Protein 7NCR (pdb70)

Foldseek 3Di:
DVVLVVVCVVVVFWDFADPADQAAEDEFEWPLQLLLVLQLVLQLVVCVVVVVLVVVVCPVDDDDDPDDSSSLLSLQQSLLLVVVLLVLQLLLCCVPVVVCNVVQVVDDDDRLDQKDFPLSLLVSQAQHQAFAPPDLHRHTYRYHHAPFFPADDPQQPHDRHDHDSRGHDNSSNVVVVVSLVPDPVTDMDGRDNDNHHACLQPWEDDDPNPTHDQGDCPPGHDCVSVVSNVSSVDHTGHGDHDDFDADDDDDDAPPDDDDDPVQDDTDDDDDDDDPDDDDDDDDDHDDDDPVVVVVVVVVVLDDDDDDDDDGGNGGTTDHDDVVSVVVSVVVPPD/DVVLVVVCVVPVFWDWFDPADQAREDEFEWPLALLLVLQLVLQLVVCVVVVVLCVVVCPVDDDPPPDDPSSVLSLQQSLLLVVVLLQLQLLLCVVPPCVCNVPANVDDDHHLDQKDFPLSLQVSQAQYQAWAPDDLGGHRYRYHHADFQCADDPQQPGDRHDHDSHGHDSSSNVVVVVSLVVDPVHDMDGHDNDNHHACLQPWEADDDRDTHDQGDCPPGHDCVSVVSVVSSSDHTGHHDHDDFAADDDDDDDPPDDPCDPVHDDGDDDTDDDDPDDDDDDDDDHPDDDPVVVVVVVVVVCDDDDDDDDDGGNGGTGDDDDPVSVVVSVVVVPD

Secondary structure (DSSP, 8-state):
-HHHHHHHHHTTSEEEE-SS-SSEEEEEE---SHHHHHHHHHHHHHHHTTGGGTTTTTTSS--SSS--HHHHHHHHHHHHHHHHHHHHHHHHHHHSSHHHHHHHS-S----S-SEE-HHHHHHHHHSS-EEE-SSSS-EEEEEES-S-----S-GGG---SS-TT----HHHHHHHHHHHHH-TTS--EEPP--SS--GGG--EE-SSS-EEESS-STTT--SHHHHHHHHS-S-SS---S-EEE---EEESSS-PPPP-TTTPPPSS------SEEEEEEEEES-----HHHHHHHHHT--EEEEEEEEEESEEEE----HHHHHHHHHHHH-/-HHHHHHHHHSTTEEEE-SS-SSEEEEEE---SHHHHHHHHHHHHHHHHTGGGTTTGGGG---SSS--HHHHHHHHHHHHHHHHHHHHHHHHHHHS-HHHHHHT--S----S-SEE-TTHHHHHHHSSSEEE-SSSS-EEEEEES-SS----SSTTS---S--SS----HHHHHHHHHHHHH-SS---EEPP--S---GGG-PEE-SSS-EEESS-STTT--SSHHHHHHHS-S-SS---S-EEE-PPEEESSS-PPP--TTT---SSPP----SEEEEEEEEETTPPP-SSHHHHHHTT--EEEEEEEEEESEEEE----HHHHHHHHHHHH-

Radius of gyration: 31.6 Å; Cα contacts (8 Å, |Δi|>4): 1231; chains: 2; bounding box: 103×67×73 Å

Nearest PDB structures (foldseek):
  7ncr-assembly1_A  TM=1.003E+00  e=1.558E-67  Pepper cryptic virus 1
  7ncr-assembly1_A  TM=9.931E-01  e=9.101E-63  Pepper cryptic virus 1

B-factor: mean 18.72, std 17.07, range [6.1, 86.33]

Sequence (668 aa):
LTRSADYLLDNVRIGNHRQRYDKYRRYVLLRSSEIFTSLVAIYAHIFSSYWQHFRRFTDQFQAPTGVQLPTFVARVYISTWLHDLYCSIREATRSISPLAFNERYSYELLPYSTEYDPFLAFLSMSIKPTHIQHTPENTLWIPILCENYDWDRNEANHNPFGITNFTLNSNLFYGLLAILKERKEFKLSTLTTNTIGRPCWLFDWHDNVQVCAWFPREANFNSQDVTAAYIIGVACTPKLGPSDDDAWKYYASLNSVPTFTPTEPRLTNRRSYGAYEVRTRETENNYFLPDSLLNIIEDFTVIRTKIRDWYYHSRVILELEDNSRTAALRMFIILTRSADYLLDNVRIGNHRQRYDKYRRYVLLRSSEIFTSLVAIYAHIFSSYWQHFRRFTDQFQAPTGVQLPTFVARVYISTWLHDLYCSIREATRSISPLAFNERYSYELLPYSTEYDPFLAFLSMSIKPTHIQHTPENTLWIPILCENYDWDRNEANHNPFGITNFTLNSNLFYGLLAILKERKEFKLSTLTTNTIGRPCWLFDWHDNVQVCAWFPREANFNSQDVTAAYIIGVACTPKLGPSDDDAWKYYASLNSVPTFTPTEPRLTNRRSYGAYEVRTRETENNYFLPDSLLNIIEDFTVIRTKIRDWYYHSRVILELEDNSRTAALRMFII

Organism: NCBI:txid369643

Structure (mmCIF, N/CA/C/O backbone):
data_7NCR
#
_entry.id   7NCR
#
_cell.length_a   1.00
_cell.length_b   1.00
_cell.length_c   1.00
_cell.angle_alpha   90.00
_cell.angle_beta   90.00
_cell.angle_gamma   90.00
#
_symmetry.space_group_name_H-M   'P 1'
#
loop_
_atom_site.group_PDB
_atom_site.id
_atom_site.type_symbol
_atom_site.label_atom_id
_atom_site.label_alt_id
_atom_site.label_comp_id
_atom_site.label_asym_id
_atom_site.label_entity_id
_atom_site.label_seq_id
_atom_site.pdbx_PDB_ins_code
_atom_site.Cartn_x
_atom_site.Cartn_y
_atom_site.Cartn_z
_atom_site.occupancy
_atom_site.B_iso_or_equiv
_atom_site.auth_seq_id
_atom_site.auth_comp_id
_atom_site.auth_asym_id
_atom_site.auth_atom_id
_atom_site.pdbx_PDB_model_num
ATOM 1 N N . LEU A 1 29 ? 264.551 255.842 397.516 1.00 9.06 29 LEU A N 1
ATOM 2 C CA . LEU A 1 29 ? 264.592 256.417 398.854 1.00 9.06 29 LEU A CA 1
ATOM 3 C C . LEU A 1 29 ? 265.154 257.841 398.811 1.00 9.06 29 LEU A C 1
ATOM 4 O O . LEU A 1 29 ? 265.250 258.519 399.826 1.00 9.06 29 LEU A O 1
ATOM 9 N N . THR A 1 30 ? 265.507 258.296 397.610 1.00 10.21 30 THR A N 1
ATOM 10 C CA . THR A 1 30 ? 266.060 259.636 397.469 1.00 10.21 30 THR A CA 1
ATOM 11 C C . THR A 1 30 ? 265.004 260.712 397.687 1.00 10.21 30 THR A C 1
ATOM 12 O O . THR A 1 30 ? 265.332 261.810 398.144 1.00 10.21 30 THR A O 1
ATOM 16 N N . ARG A 1 31 ? 263.738 260.421 397.384 1.00 10.66 31 ARG A N 1
ATOM 17 C CA . ARG A 1 31 ? 262.667 261.367 397.681 1.00 10.66 31 ARG A CA 1
ATOM 18 C C . ARG A 1 31 ? 262.541 261.601 399.180 1.00 10.66 31 ARG A C 1
ATOM 19 O O . ARG A 1 31 ? 262.362 262.740 399.627 1.00 10.66 31 ARG A O 1
ATOM 27 N N . SER A 1 32 ? 262.631 260.535 399.972 1.00 9.45 32 SER A N 1
ATOM 28 C CA . SER A 1 32 ? 262.560 260.679 401.419 1.00 9.45 32 SER A CA 1
ATOM 29 C C . SER A 1 32 ? 263.761 261.443 401.954 1.00 9.45 32 SER A C 1
ATOM 30 O O . SER A 1 32 ? 263.639 262.217 402.908 1.00 9.45 32 SER A O 1
ATOM 33 N N . ALA A 1 33 ? 264.929 261.249 401.343 1.00 8.60 33 ALA A N 1
ATOM 34 C CA . ALA A 1 33 ? 266.115 261.979 401.768 1.00 8.60 33 ALA A CA 1
ATOM 35 C C . ALA A 1 33 ? 265.998 263.458 401.435 1.00 8.60 33 ALA A C 1
ATOM 36 O O . ALA A 1 33 ? 266.403 264.311 402.228 1.00 8.60 33 ALA A O 1
ATOM 38 N N . ASP A 1 34 ? 265.440 263.785 400.271 1.00 9.48 34 ASP A N 1
ATOM 39 C CA . ASP A 1 34 ? 265.215 265.185 399.942 1.00 9.48 34 ASP A CA 1
ATOM 40 C C . ASP A 1 34 ? 264.177 265.805 400.862 1.00 9.48 34 ASP A C 1
ATOM 41 O O . ASP A 1 34 ? 264.302 266.972 401.243 1.00 9.48 34 ASP A O 1
ATOM 46 N N . TYR A 1 35 ? 263.148 265.046 401.235 1.00 8.85 35 TYR A N 1
ATOM 47 C CA . TYR A 1 35 ? 262.201 265.547 402.223 1.00 8.85 35 TYR A CA 1
ATOM 48 C C . TYR A 1 35 ? 262.889 265.830 403.553 1.00 8.85 35 TYR A C 1
ATOM 49 O O . TYR A 1 35 ? 262.650 266.869 404.173 1.00 8.85 35 TYR A O 1
ATOM 58 N N . LEU A 1 36 ? 263.746 264.918 404.009 1.00 8.04 36 LEU A N 1
ATOM 59 C CA . LEU A 1 36 ? 264.471 265.114 405.258 1.00 8.04 36 LEU A CA 1
ATOM 60 C C . LEU A 1 36 ? 265.581 266.147 405.156 1.00 8.04 36 LEU A C 1
ATOM 61 O O . LEU A 1 36 ? 266.164 266.499 406.183 1.00 8.04 36 LEU A O 1
ATOM 66 N N . LEU A 1 37 ? 265.935 266.588 403.954 1.00 8.62 37 LEU A N 1
ATOM 67 C CA . LEU A 1 37 ? 266.919 267.649 403.788 1.00 8.62 37 LEU A CA 1
ATOM 68 C C . LEU A 1 37 ? 266.298 269.026 403.587 1.00 8.62 37 LEU A C 1
ATOM 69 O O . LEU A 1 37 ? 266.922 270.025 403.951 1.00 8.62 37 LEU A O 1
ATOM 74 N N . ASP A 1 38 ? 265.092 269.111 403.021 1.00 9.29 38 ASP A N 1
ATOM 75 C CA . ASP A 1 38 ? 264.414 270.402 402.927 1.00 9.29 38 ASP A CA 1
ATOM 76 C C . ASP A 1 38 ? 263.949 270.864 404.300 1.00 9.29 38 ASP A C 1
ATOM 77 O O . ASP A 1 38 ? 264.286 271.964 404.748 1.00 9.29 38 ASP A O 1
ATOM 82 N N . ASN A 1 39 ? 263.151 270.046 404.973 1.00 8.81 39 ASN A N 1
ATOM 83 C CA . ASN A 1 39 ? 263.007 270.170 406.413 1.00 8.81 39 ASN A CA 1
ATOM 84 C C . ASN A 1 39 ? 264.313 269.707 407.026 1.00 8.81 39 ASN A C 1
ATOM 85 O O . ASN A 1 39 ? 264.707 268.556 406.836 1.00 8.81 39 ASN A O 1
ATOM 90 N N . VAL A 1 40 ? 264.999 270.574 407.754 1.00 8.17 40 VAL A N 1
ATOM 91 C CA . VAL A 1 40 ? 266.392 270.274 408.048 1.00 8.17 40 VAL A CA 1
ATOM 92 C C . VAL A 1 40 ? 266.459 269.295 409.213 1.00 8.17 40 VAL A C 1
ATOM 93 O O . VAL A 1 40 ? 266.670 269.680 410.365 1.00 8.17 40 VAL A O 1
ATOM 97 N N . ARG A 1 41 ? 266.311 268.009 408.898 1.00 7.57 41 ARG A N 1
ATOM 98 C CA . ARG A 1 41 ? 266.324 266.916 409.861 1.00 7.57 41 ARG A CA 1
ATOM 99 C C . ARG A 1 41 ? 267.652 266.179 409.860 1.00 7.57 41 ARG A C 1
ATOM 100 O O . ARG A 1 41 ? 268.240 265.938 410.915 1.00 7.57 41 ARG A O 1
ATOM 108 N N . ILE A 1 42 ? 268.112 265.797 408.680 1.00 7.41 42 ILE A N 1
ATOM 109 C CA . ILE A 1 42 ? 269.402 265.169 408.482 1.00 7.41 42 ILE A CA 1
ATOM 110 C C . ILE A 1 42 ? 270.310 266.189 407.821 1.00 7.41 42 ILE A C 1
ATOM 111 O O . ILE A 1 42 ? 269.845 267.115 407.149 1.00 7.41 42 ILE A O 1
ATOM 116 N N . GLY A 1 43 ? 271.613 266.031 408.023 1.00 8.14 43 GLY A N 1
ATOM 117 C CA . GLY A 1 43 ? 272.555 266.971 407.453 1.00 8.14 43 GLY A CA 1
ATOM 118 C C . GLY A 1 43 ? 273.986 266.491 407.464 1.00 8.14 43 GLY A C 1
ATOM 119 O O . GLY A 1 43 ? 274.247 265.287 407.422 1.00 8.14 43 GLY A O 1
ATOM 120 N N . ASN A 1 44 ? 274.924 267.432 407.474 1.00 8.45 44 ASN A N 1
ATOM 121 C CA . ASN A 1 44 ? 276.351 267.141 407.537 1.00 8.45 44 ASN A CA 1
ATOM 122 C C . ASN A 1 44 ? 277.045 268.132 408.467 1.00 8.45 44 ASN A C 1
ATOM 123 O O . ASN A 1 44 ? 278.059 268.735 408.121 1.00 8.45 44 ASN A O 1
ATOM 128 N N . HIS A 1 45 ? 276.485 268.346 409.653 1.00 7.80 45 HIS A N 1
ATOM 129 C CA . HIS A 1 45 ? 277.000 269.395 410.523 1.00 7.80 45 HIS A CA 1
ATOM 130 C C . HIS A 1 45 ? 278.310 268.995 411.184 1.00 7.80 45 HIS A C 1
ATOM 131 O O . HIS A 1 45 ? 278.526 267.833 411.534 1.00 7.80 45 HIS A O 1
ATOM 138 N N . ARG A 1 46 ? 279.184 269.982 411.362 1.00 7.99 46 ARG A N 1
ATOM 139 C CA . ARG A 1 46 ? 280.432 269.829 412.091 1.00 7.99 46 ARG A CA 1
ATOM 140 C C . ARG A 1 46 ? 280.628 271.046 412.977 1.00 7.99 46 ARG A C 1
ATOM 141 O O . ARG A 1 46 ? 280.227 272.155 412.623 1.00 7.99 46 ARG A O 1
ATOM 149 N N . GLN A 1 47 ? 281.242 270.830 414.135 1.00 7.81 47 GLN A N 1
ATOM 150 C CA . GLN A 1 47 ? 281.538 271.940 415.029 1.00 7.81 47 GLN A CA 1
ATOM 151 C C . GLN A 1 47 ? 282.829 272.654 414.662 1.00 7.81 47 GLN A C 1
ATOM 152 O O . GLN A 1 47 ? 283.068 273.761 415.149 1.00 7.81 47 GLN A O 1
ATOM 158 N N . ARG A 1 48 ? 283.658 272.048 413.821 1.00 8.90 48 ARG A N 1
ATOM 159 C CA . ARG A 1 48 ? 284.962 272.578 413.464 1.00 8.90 48 ARG A CA 1
ATOM 160 C C . ARG A 1 48 ? 285.037 272.788 411.962 1.00 8.90 48 ARG A C 1
ATOM 161 O O . ARG A 1 48 ? 284.570 271.950 411.187 1.00 8.90 48 ARG A O 1
ATOM 169 N N . TYR A 1 49 ? 285.634 273.903 411.555 1.00 9.41 49 TYR A N 1
ATOM 170 C CA . TYR A 1 49 ? 285.708 274.224 410.142 1.00 9.41 49 TYR A CA 1
ATOM 171 C C . TYR A 1 49 ? 286.754 273.345 409.454 1.00 9.41 49 TYR A C 1
ATOM 172 O O . TYR A 1 49 ? 287.449 272.543 410.081 1.00 9.41 49 TYR A O 1
ATOM 181 N N . ASP A 1 50 ? 286.877 273.526 408.140 1.00 11.66 50 ASP A N 1
ATOM 182 C CA . ASP A 1 50 ? 287.450 272.485 407.295 1.00 11.66 50 ASP A CA 1
ATOM 183 C C . ASP A 1 50 ? 288.958 272.369 407.467 1.00 11.66 50 ASP A C 1
ATOM 184 O O . ASP A 1 50 ? 289.478 271.277 407.697 1.00 11.66 50 ASP A O 1
ATOM 189 N N . LYS A 1 51 ? 289.690 273.462 407.312 1.00 9.80 51 LYS A N 1
ATOM 190 C CA . LYS A 1 51 ? 291.134 273.424 407.543 1.00 9.80 51 LYS A CA 1
ATOM 191 C C . LYS A 1 51 ? 291.436 273.971 408.934 1.00 9.80 51 LYS A C 1
ATOM 192 O O . LYS A 1 51 ? 291.985 275.056 409.110 1.00 9.80 51 LYS A O 1
ATOM 198 N N . TYR A 1 52 ? 291.057 273.186 409.930 1.00 10.02 52 TYR A N 1
ATOM 199 C CA . TYR A 1 52 ? 291.203 273.607 411.312 1.00 10.02 52 TYR A CA 1
ATOM 200 C C . TYR A 1 52 ? 292.674 273.663 411.699 1.00 10.02 52 TYR A C 1
ATOM 201 O O . TYR A 1 52 ? 293.397 272.681 411.560 1.00 10.02 52 TYR A O 1
ATOM 210 N N . ARG A 1 53 ? 293.115 274.814 412.197 1.00 11.92 53 ARG A N 1
ATOM 211 C CA . ARG A 1 53 ? 294.528 275.028 412.474 1.00 11.92 53 ARG A CA 1
ATOM 212 C C . ARG A 1 53 ? 294.978 274.260 413.705 1.00 11.92 53 ARG A C 1
ATOM 213 O O . ARG A 1 53 ? 294.290 274.240 414.727 1.00 11.92 53 ARG A O 1
ATOM 221 N N . ARG A 1 54 ? 296.153 273.643 413.607 1.00 11.56 54 ARG A N 1
ATOM 222 C CA . ARG A 1 54 ? 296.785 272.975 414.739 1.00 11.56 54 ARG A CA 1
ATOM 223 C C . ARG A 1 54 ? 298.279 273.219 414.673 1.00 11.56 54 ARG A C 1
ATOM 224 O O . ARG A 1 54 ? 298.923 272.817 413.705 1.00 11.56 54 ARG A O 1
ATOM 232 N N . TYR A 1 55 ? 298.829 273.846 415.705 1.00 13.65 55 TYR A N 1
ATOM 233 C CA . TYR A 1 55 ? 300.270 274.011 415.809 1.00 13.65 55 TYR A CA 1
ATOM 234 C C . TYR A 1 55 ? 300.896 272.718 416.293 1.00 13.65 55 TYR A C 1
ATOM 235 O O . TYR A 1 55 ? 300.443 272.131 417.277 1.00 13.65 55 TYR A O 1
ATOM 244 N N . VAL A 1 56 ? 301.945 272.278 415.615 1.00 12.10 56 VAL A N 1
ATOM 245 C CA . VAL A 1 56 ? 302.725 271.143 416.083 1.00 12.10 56 VAL A CA 1
ATOM 246 C C . VAL A 1 56 ? 304.188 271.557 416.093 1.00 12.10 56 VAL A C 1
ATOM 247 O O . VAL A 1 56 ? 304.696 272.088 415.103 1.00 12.10 56 VAL A O 1
ATOM 251 N N . LEU A 1 57 ? 304.849 271.346 417.224 1.00 14.26 57 LEU A N 1
ATOM 252 C CA . LEU A 1 57 ? 306.217 271.801 417.411 1.00 14.26 57 LEU A CA 1
ATOM 253 C C . LEU A 1 57 ? 307.193 270.862 416.717 1.00 14.26 57 LEU A C 1
ATOM 254 O O . LEU A 1 57 ? 307.169 269.648 416.937 1.00 14.26 57 LEU A O 1
ATOM 259 N N . LEU A 1 58 ? 308.055 271.427 415.878 1.00 13.49 58 LEU A N 1
ATOM 260 C CA . LEU A 1 58 ? 309.038 270.630 415.169 1.00 13.49 58 LEU A CA 1
ATOM 261 C C . LEU A 1 58 ? 310.212 270.307 416.077 1.00 13.49 58 LEU A C 1
ATOM 262 O O . LEU A 1 58 ? 310.463 270.979 417.080 1.00 13.49 58 LEU A O 1
ATOM 267 N N . ARG A 1 59 ? 310.948 269.263 415.707 1.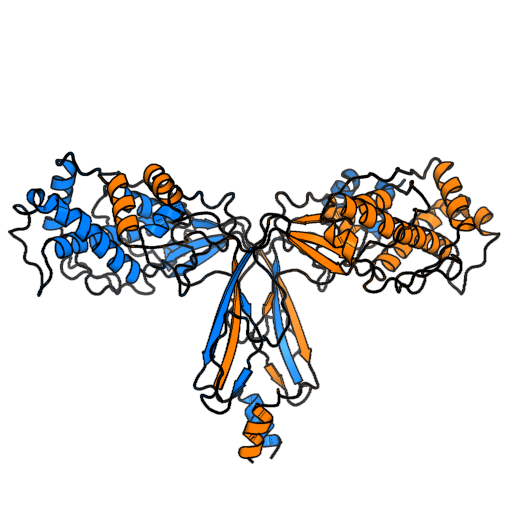00 14.78 59 ARG A N 1
ATOM 268 C CA . ARG A 1 59 ? 312.146 268.914 416.461 1.00 14.78 59 ARG A CA 1
ATOM 269 C C . ARG A 1 59 ? 313.260 269.916 416.194 1.00 14.78 59 ARG A C 1
ATOM 270 O O . ARG A 1 59 ? 313.740 270.591 417.111 1.00 14.78 59 ARG A O 1
ATOM 278 N N . SER A 1 60 ? 313.709 269.995 414.944 1.00 15.19 60 SER A N 1
ATOM 279 C CA . SER A 1 60 ? 314.614 271.031 414.461 1.00 15.19 60 SER A CA 1
ATOM 280 C C . SER A 1 60 ? 315.994 270.916 415.094 1.00 15.19 60 SER A C 1
ATOM 281 O O . SER A 1 60 ? 316.930 271.599 414.680 1.00 15.19 60 SER A O 1
ATOM 284 N N . SER A 1 61 ? 316.141 270.024 416.064 1.00 14.21 61 SER A N 1
ATOM 285 C CA . SER A 1 61 ? 317.425 269.698 416.659 1.00 14.21 61 SER A CA 1
ATOM 286 C C . SER A 1 61 ? 317.875 268.305 416.260 1.00 14.21 61 SER A C 1
ATOM 287 O O . SER A 1 61 ? 319.058 268.075 416.000 1.00 14.21 61 SER A O 1
ATOM 290 N N . GLU A 1 62 ? 316.931 267.365 416.209 1.00 14.22 62 GLU A N 1
ATOM 291 C CA . GLU A 1 62 ? 317.214 266.045 415.668 1.00 14.22 62 GLU A CA 1
ATOM 292 C C . GLU A 1 62 ? 317.285 266.089 414.152 1.00 14.22 62 GLU A C 1
ATOM 293 O O . GLU A 1 62 ? 318.154 265.449 413.540 1.00 14.22 62 GLU A O 1
ATOM 299 N N . ILE A 1 63 ? 316.376 266.845 413.530 1.00 12.93 63 ILE A N 1
ATOM 300 C CA . ILE A 1 63 ? 316.412 267.033 412.084 1.00 12.93 63 ILE A CA 1
ATOM 301 C C . ILE A 1 63 ? 317.739 267.645 411.671 1.00 12.93 63 ILE A C 1
ATOM 302 O O . ILE A 1 63 ? 318.364 267.214 410.698 1.00 12.93 63 ILE A O 1
ATOM 307 N N . PHE A 1 64 ? 318.183 268.668 412.401 1.00 12.06 64 PHE A N 1
ATOM 308 C CA . PHE A 1 64 ? 319.443 269.325 412.076 1.00 12.06 64 PHE A CA 1
ATOM 309 C C . PHE A 1 64 ? 320.600 268.340 412.135 1.00 12.06 64 PHE A C 1
ATOM 310 O O . PHE A 1 64 ? 321.429 268.285 411.222 1.00 12.06 64 PHE A O 1
ATOM 318 N N . THR A 1 65 ? 320.670 267.552 413.203 1.00 11.78 65 THR A N 1
ATOM 319 C CA . THR A 1 65 ? 321.780 266.621 413.361 1.00 11.78 65 THR A CA 1
ATOM 320 C C . THR A 1 65 ? 321.790 265.584 412.248 1.00 11.78 65 THR A C 1
ATOM 321 O O . THR A 1 65 ? 322.831 265.334 411.629 1.00 11.78 65 THR A O 1
ATOM 325 N N . SER A 1 66 ? 320.637 264.970 411.971 1.00 10.87 66 SER A N 1
ATOM 326 C CA . SER A 1 66 ? 320.615 263.945 410.938 1.00 10.87 66 SER A CA 1
ATOM 327 C C . SER A 1 66 ? 320.856 264.514 409.546 1.00 10.87 66 SER A C 1
ATOM 328 O O . SER A 1 66 ? 321.508 263.854 408.729 1.00 10.87 66 SER A O 1
ATOM 331 N N . LEU A 1 67 ? 320.382 265.726 409.261 1.00 10.71 67 LEU A N 1
ATOM 332 C CA . LEU A 1 67 ? 320.644 266.320 407.959 1.00 10.71 67 LEU A CA 1
ATOM 333 C C . LEU A 1 67 ? 322.114 266.678 407.795 1.00 10.71 67 LEU A C 1
ATOM 334 O O . LEU A 1 67 ? 322.691 266.446 406.728 1.00 10.71 67 LEU A O 1
ATOM 339 N N . VAL A 1 68 ? 322.738 267.235 408.837 1.00 10.71 68 VAL A N 1
ATOM 340 C CA . VAL A 1 68 ? 324.176 267.481 408.794 1.00 10.71 68 VAL A CA 1
ATOM 341 C C . VAL A 1 68 ? 324.934 266.184 408.572 1.00 10.71 68 VAL A C 1
ATOM 342 O O . VAL A 1 68 ? 325.879 266.135 407.777 1.00 10.71 68 VAL A O 1
ATOM 346 N N . ALA A 1 69 ? 324.542 265.114 409.263 1.00 10.00 69 ALA A N 1
ATOM 347 C CA . ALA A 1 69 ? 325.262 263.856 409.130 1.00 10.00 69 ALA A CA 1
ATOM 348 C C . ALA A 1 69 ? 325.117 263.265 407.737 1.00 10.00 69 ALA A C 1
ATOM 349 O O . ALA A 1 69 ? 326.077 262.703 407.204 1.00 10.00 69 ALA A O 1
ATOM 351 N N . ILE A 1 70 ? 323.939 263.382 407.126 1.00 9.61 70 ILE A N 1
ATOM 352 C CA . ILE A 1 70 ? 323.753 262.801 405.804 1.00 9.61 70 ILE A CA 1
ATOM 353 C C . ILE A 1 70 ? 324.262 263.703 404.689 1.00 9.61 70 ILE A C 1
ATOM 354 O O . ILE A 1 70 ? 324.433 263.234 403.557 1.00 9.61 70 ILE A O 1
ATOM 359 N N . TYR A 1 71 ? 324.518 264.979 404.968 1.00 9.55 71 TYR A N 1
ATOM 360 C CA . TYR A 1 71 ? 325.090 265.853 403.950 1.00 9.55 71 TYR A CA 1
ATOM 361 C C . TYR A 1 71 ? 326.604 265.947 404.036 1.00 9.55 71 TYR A C 1
ATOM 362 O O . TYR A 1 71 ? 327.258 266.199 403.018 1.00 9.55 71 TYR A O 1
ATOM 371 N N . ALA A 1 72 ? 327.181 265.730 405.217 1.00 10.04 72 ALA A N 1
ATOM 372 C CA . ALA A 1 72 ? 328.628 265.613 405.314 1.00 10.04 72 ALA A CA 1
ATOM 373 C C . ALA A 1 72 ? 329.144 264.436 404.498 1.00 10.04 72 ALA A C 1
ATOM 374 O O . ALA A 1 72 ? 330.258 264.490 403.967 1.00 10.04 72 ALA A O 1
ATOM 376 N N . HIS A 1 73 ? 328.344 263.375 404.368 1.00 10.93 73 HIS A N 1
ATOM 377 C CA . HIS A 1 73 ? 328.758 262.230 403.564 1.00 10.93 73 HIS A CA 1
ATOM 378 C C . HIS A 1 73 ? 328.789 262.575 402.085 1.00 10.93 73 HIS A C 1
ATOM 379 O O . HIS A 1 73 ? 329.702 262.156 401.367 1.00 10.93 73 HIS A O 1
ATOM 386 N N . ILE A 1 74 ? 327.799 263.327 401.607 1.00 10.27 74 ILE A N 1
ATOM 387 C CA . ILE A 1 74 ? 327.790 263.715 400.203 1.00 10.27 74 ILE A CA 1
ATOM 388 C C . ILE A 1 74 ? 328.865 264.757 399.930 1.00 10.27 74 ILE A C 1
ATOM 389 O O . ILE A 1 74 ? 329.389 264.837 398.814 1.00 10.27 74 ILE A O 1
ATOM 394 N N . PHE A 1 75 ? 329.219 265.562 400.932 1.00 10.38 75 PHE A N 1
ATOM 395 C CA . PHE A 1 75 ? 330.280 266.542 400.737 1.00 10.38 75 PHE A CA 1
ATOM 396 C C . PHE A 1 75 ? 331.665 265.911 400.755 1.00 10.38 75 PHE A C 1
ATOM 397 O O . PHE A 1 75 ? 332.548 266.364 400.024 1.00 10.38 75 PHE A O 1
ATOM 405 N N . SER A 1 76 ? 331.887 264.878 401.569 1.00 10.42 76 SER A N 1
ATOM 406 C CA . SER A 1 76 ? 333.231 264.318 401.653 1.00 10.42 76 SER A CA 1
ATOM 407 C C . SER A 1 76 ? 333.567 263.427 400.466 1.00 10.42 76 SER A C 1
ATOM 408 O O . SER A 1 76 ? 334.747 263.237 400.162 1.00 10.42 76 SER A O 1
ATOM 411 N N . SER A 1 77 ? 332.571 262.874 399.781 1.00 10.41 77 SER A N 1
ATOM 412 C CA . SER A 1 77 ? 332.855 262.123 398.568 1.00 10.41 77 SER A CA 1
ATOM 413 C C . SER A 1 77 ? 333.120 263.017 397.367 1.00 10.41 77 SER A C 1
ATOM 414 O O . SER A 1 77 ? 333.502 262.510 396.310 1.00 10.41 77 SER A O 1
ATOM 417 N N . TYR A 1 78 ? 332.925 264.326 397.494 1.00 11.23 78 TYR A N 1
ATOM 418 C CA . TYR A 1 78 ? 333.242 265.274 396.437 1.00 11.23 78 TYR A CA 1
ATOM 419 C C . TYR A 1 78 ? 334.158 266.373 396.948 1.00 11.23 78 TYR A C 1
ATOM 420 O O . TYR A 1 78 ? 334.086 267.508 396.490 1.00 11.23 78 TYR A O 1
ATOM 429 N N . TRP A 1 79 ? 335.040 266.038 397.885 1.00 10.56 79 TRP A N 1
ATOM 430 C CA . TRP A 1 79 ? 335.751 267.068 398.624 1.00 10.56 79 TRP A CA 1
ATOM 431 C C . TRP A 1 79 ? 336.809 267.781 397.797 1.00 10.56 79 TRP A C 1
ATOM 432 O O . TRP A 1 79 ? 337.225 268.879 398.172 1.00 10.56 79 TRP A O 1
ATOM 443 N N . GLN A 1 80 ? 337.262 267.190 396.693 1.00 11.03 80 GLN A N 1
ATOM 444 C CA . GLN A 1 80 ? 338.230 267.873 395.845 1.00 11.03 80 GLN A CA 1
ATOM 445 C C . GLN A 1 80 ? 337.675 269.182 395.314 1.00 11.03 80 GLN A C 1
ATOM 446 O O . GLN A 1 80 ? 338.435 270.115 395.036 1.00 11.03 80 GLN A O 1
ATOM 452 N N . HIS A 1 81 ? 336.358 269.266 395.161 1.00 11.69 81 HIS A N 1
ATOM 453 C CA . HIS A 1 81 ? 335.706 270.438 394.610 1.00 11.69 81 HIS A CA 1
ATOM 454 C C . HIS A 1 81 ? 335.426 271.508 395.648 1.00 11.69 81 HIS A C 1
ATOM 455 O O . HIS A 1 81 ? 335.082 272.631 395.271 1.00 11.69 81 HIS A O 1
ATOM 462 N N . PHE A 1 82 ? 335.569 271.196 396.933 1.00 11.50 82 PHE A N 1
ATOM 463 C CA . PHE A 1 82 ? 335.351 272.158 398.001 1.00 11.50 82 PHE A CA 1
ATOM 464 C C . PHE A 1 82 ? 336.602 272.430 398.817 1.00 11.50 82 PHE A C 1
ATOM 465 O O . PHE A 1 82 ? 336.554 273.249 399.736 1.00 11.50 82 PHE A O 1
ATOM 473 N N . ARG A 1 83 ? 337.715 271.774 398.512 1.00 13.07 83 ARG A N 1
ATOM 474 C CA . ARG A 1 83 ? 338.879 271.857 399.381 1.00 13.07 83 ARG A CA 1
ATOM 475 C C . ARG A 1 83 ? 339.577 273.203 399.273 1.00 13.07 83 ARG A C 1
ATOM 476 O O . ARG A 1 83 ? 340.072 273.728 400.274 1.00 13.07 83 ARG A O 1
ATOM 484 N N . ARG A 1 84 ? 339.634 273.775 398.072 1.00 14.55 84 ARG A N 1
ATOM 485 C CA . ARG A 1 84 ? 340.397 274.999 397.879 1.00 14.55 84 ARG A CA 1
ATOM 486 C C . ARG A 1 84 ? 339.618 276.224 398.326 1.00 14.55 84 ARG A C 1
ATOM 487 O O . ARG A 1 84 ? 340.219 277.233 398.706 1.00 14.55 84 ARG A O 1
ATOM 495 N N . PHE A 1 85 ? 338.289 276.159 398.285 1.00 13.39 85 PHE A N 1
ATOM 496 C CA . PHE A 1 85 ? 337.471 277.281 398.724 1.00 13.39 85 PHE A CA 1
ATOM 497 C C . PHE A 1 85 ? 337.399 277.360 400.240 1.00 13.39 85 PHE A C 1
ATOM 498 O O . PHE A 1 85 ? 337.342 278.457 400.802 1.00 13.39 85 PHE A O 1
ATOM 506 N N . THR A 1 86 ? 337.398 276.219 400.917 1.00 14.54 86 THR A N 1
ATOM 507 C CA . THR A 1 86 ? 337.173 276.172 402.353 1.00 14.54 86 THR A CA 1
ATOM 508 C C . THR A 1 86 ? 338.460 276.226 403.158 1.00 14.54 86 THR A C 1
ATOM 509 O O . THR A 1 86 ? 338.417 276.078 404.382 1.00 14.54 86 THR A O 1
ATOM 513 N N . ASP A 1 87 ? 339.599 276.440 402.511 1.00 16.19 87 ASP A N 1
ATOM 514 C CA . ASP A 1 87 ? 340.850 276.567 403.239 1.00 16.19 87 ASP A CA 1
ATOM 515 C C . ASP A 1 87 ? 340.965 277.885 403.990 1.00 16.19 87 ASP A C 1
ATOM 516 O O . ASP A 1 87 ? 341.820 278.001 404.873 1.00 16.19 87 ASP A O 1
ATOM 521 N N . GLN A 1 88 ? 340.127 278.868 403.675 1.00 17.09 88 GLN A N 1
ATOM 522 C CA . GLN A 1 88 ? 340.169 280.156 404.352 1.00 17.09 88 GLN A CA 1
ATOM 523 C C . GLN A 1 88 ? 339.402 280.163 405.665 1.00 17.09 88 GLN A C 1
ATOM 524 O O . GLN A 1 88 ? 339.708 280.973 406.545 1.00 17.09 88 GLN A O 1
ATOM 530 N N . PHE A 1 89 ? 338.419 279.288 405.817 1.00 16.90 89 PHE A N 1
ATOM 531 C CA . PHE A 1 89 ? 337.668 279.175 407.056 1.00 16.90 89 PHE A CA 1
ATOM 532 C C . PHE A 1 89 ? 338.277 278.106 407.954 1.00 16.90 89 PHE A C 1
ATOM 533 O O . PHE A 1 89 ? 338.975 277.198 407.499 1.00 16.90 89 PHE A O 1
ATOM 541 N N . GLN A 1 90 ? 337.992 278.222 409.247 1.00 21.67 90 GLN A N 1
ATOM 542 C CA . GLN A 1 90 ? 338.455 277.269 410.245 1.00 21.67 90 GLN A CA 1
ATOM 543 C C . GLN A 1 90 ? 337.261 276.671 410.973 1.00 21.67 90 GLN A C 1
ATOM 544 O O . GLN A 1 90 ? 336.366 277.398 411.412 1.00 21.67 90 GLN A O 1
ATOM 550 N N . ALA A 1 91 ? 337.251 275.346 411.092 1.00 23.36 91 ALA A N 1
ATOM 551 C CA . ALA A 1 91 ? 336.240 274.678 411.892 1.00 23.36 91 ALA A CA 1
ATOM 552 C C . ALA A 1 91 ? 336.517 274.912 413.377 1.00 23.36 91 ALA A C 1
ATOM 553 O O . ALA A 1 91 ? 337.673 275.036 413.786 1.00 23.36 91 ALA A O 1
ATOM 555 N N . PRO A 1 92 ? 335.464 274.982 414.209 1.00 26.17 92 PRO A N 1
ATOM 556 C CA . PRO A 1 92 ? 335.629 275.529 415.564 1.00 26.17 92 PRO A CA 1
ATOM 557 C C . PRO A 1 92 ? 336.607 274.804 416.476 1.00 26.17 92 PRO A C 1
ATOM 558 O O . PRO A 1 92 ? 337.607 275.398 416.890 1.00 26.17 92 PRO A O 1
ATOM 562 N N . THR A 1 93 ? 336.342 273.544 416.820 1.00 26.90 93 THR A N 1
ATOM 563 C CA . THR A 1 93 ? 337.178 272.850 417.796 1.00 26.90 93 THR A CA 1
ATOM 564 C C . THR A 1 93 ? 337.843 271.606 417.228 1.00 26.90 93 THR A C 1
ATOM 565 O O . THR A 1 93 ? 339.076 271.521 417.211 1.00 26.90 93 THR A O 1
ATOM 569 N N . GLY A 1 94 ? 337.063 270.642 416.752 1.00 24.17 94 GLY A N 1
ATOM 570 C CA . GLY A 1 94 ? 337.599 269.390 416.267 1.00 24.17 94 GLY A CA 1
ATOM 571 C C . GLY A 1 94 ? 336.756 268.861 415.131 1.00 24.17 94 GLY A C 1
ATOM 572 O O . GLY A 1 94 ? 336.832 267.683 414.777 1.00 24.17 94 GLY A O 1
ATOM 573 N N . VAL A 1 95 ? 335.954 269.738 414.558 1.00 20.51 95 VAL A N 1
ATOM 574 C CA . VAL A 1 95 ? 335.041 269.398 413.477 1.00 20.51 95 VAL A CA 1
ATOM 575 C C . VAL A 1 95 ? 335.832 269.265 412.189 1.00 20.51 95 VAL A C 1
ATOM 576 O O . VAL A 1 95 ? 336.708 270.083 411.898 1.00 20.51 95 VAL A O 1
ATOM 580 N N . GLN A 1 96 ? 335.538 268.224 411.421 1.00 17.96 96 GLN A N 1
ATOM 581 C CA . GLN A 1 96 ? 336.117 268.096 410.096 1.00 17.96 96 GLN A CA 1
ATOM 582 C C . GLN A 1 96 ? 335.449 269.079 409.147 1.00 17.96 96 GLN A C 1
ATOM 583 O O . GLN A 1 96 ? 334.282 269.434 409.313 1.00 17.96 96 GLN A O 1
ATOM 589 N N . LEU A 1 97 ? 336.204 269.520 408.150 1.00 13.65 97 LEU A N 1
ATOM 590 C CA . LEU A 1 97 ? 335.695 270.550 407.249 1.00 13.65 97 LEU A CA 1
ATOM 591 C C . LEU A 1 97 ? 334.419 270.145 406.519 1.00 13.65 97 LEU A C 1
ATOM 592 O O . LEU A 1 97 ? 333.541 271.009 406.363 1.00 13.65 97 LEU A O 1
ATOM 597 N N . PRO A 1 98 ? 334.250 268.908 406.034 1.00 11.73 98 PRO A N 1
ATOM 598 C CA . PRO A 1 98 ? 332.944 268.548 405.462 1.00 11.73 98 PRO A CA 1
ATOM 599 C C . PRO A 1 98 ? 331.796 268.690 406.441 1.00 11.73 98 PRO A C 1
ATOM 600 O O . PRO A 1 98 ? 330.724 269.174 406.061 1.00 11.73 98 PRO A O 1
ATOM 604 N N . THR A 1 99 ? 331.992 268.294 407.698 1.00 12.79 99 THR A N 1
ATOM 605 C CA . THR A 1 99 ? 330.936 268.447 408.691 1.00 12.79 99 THR A CA 1
ATOM 606 C C . THR A 1 99 ? 330.628 269.914 408.949 1.00 12.79 99 THR A C 1
ATOM 607 O O . THR A 1 99 ? 329.464 270.293 409.082 1.00 12.79 99 THR A O 1
ATOM 611 N N . PHE A 1 100 ? 331.657 270.755 409.010 1.00 13.51 100 PHE A N 1
ATOM 612 C CA . PHE A 1 100 ? 331.447 272.180 409.226 1.00 13.51 100 PHE A CA 1
ATOM 613 C C . PHE A 1 100 ? 330.702 272.816 408.058 1.00 13.51 100 PHE A C 1
ATOM 614 O O . PHE A 1 100 ? 329.785 273.624 408.260 1.00 13.51 100 PHE A O 1
ATOM 622 N N . VAL A 1 101 ? 331.073 272.457 406.828 1.00 11.45 101 VAL A N 1
ATOM 623 C CA . VAL A 1 101 ? 330.378 272.974 405.654 1.00 11.45 101 VAL A CA 1
ATOM 624 C C . VAL A 1 101 ? 328.926 272.515 405.637 1.00 11.45 101 VAL A C 1
ATOM 625 O O . VAL A 1 101 ? 328.024 273.301 405.321 1.00 11.45 101 VAL A O 1
ATOM 629 N N . ALA A 1 102 ? 328.667 271.251 405.981 1.00 10.97 102 ALA A N 1
ATOM 630 C CA . ALA A 1 102 ? 327.291 270.772 406.047 1.00 10.97 102 ALA A CA 1
ATOM 631 C C . ALA A 1 102 ? 326.511 271.479 407.144 1.00 10.97 102 ALA A C 1
ATOM 632 O O . ALA A 1 102 ? 325.324 271.765 406.978 1.00 10.97 102 ALA A O 1
ATOM 634 N N . ARG A 1 103 ? 327.155 271.765 408.275 1.00 12.13 103 ARG A N 1
ATOM 635 C CA . ARG A 1 103 ? 326.491 272.518 409.328 1.00 12.13 103 ARG A CA 1
ATOM 636 C C . ARG A 1 103 ? 326.079 273.898 408.843 1.00 12.13 103 ARG A C 1
ATOM 637 O O . ARG A 1 103 ? 324.960 274.342 409.102 1.00 12.13 103 ARG A O 1
ATOM 645 N N . VAL A 1 104 ? 326.973 274.593 408.140 1.00 11.60 104 VAL A N 1
ATOM 646 C CA . VAL A 1 104 ? 326.637 275.920 407.628 1.00 11.60 104 VAL A CA 1
ATOM 647 C C . VAL A 1 104 ? 325.494 275.828 406.625 1.00 11.60 104 VAL A C 1
ATOM 648 O O . VAL A 1 104 ? 324.533 276.607 406.672 1.00 11.60 104 VAL A O 1
ATOM 652 N N . TYR A 1 105 ? 325.581 274.865 405.708 1.00 9.49 105 TYR A N 1
ATOM 653 C CA . TYR A 1 105 ? 324.542 274.656 404.704 1.00 9.49 105 TYR A CA 1
ATOM 654 C C . TYR A 1 105 ? 323.182 274.408 405.351 1.00 9.49 105 TYR A C 1
ATOM 655 O O . TYR A 1 105 ? 322.177 275.027 404.980 1.00 9.49 105 TYR A O 1
ATOM 664 N N . ILE A 1 106 ? 323.139 273.526 406.348 1.00 10.48 106 ILE A N 1
ATOM 665 C CA . ILE A 1 106 ? 321.874 273.138 406.957 1.00 10.48 106 ILE A CA 1
ATOM 666 C C . ILE A 1 106 ? 321.339 274.253 407.845 1.00 10.48 106 ILE A C 1
ATOM 667 O O . ILE A 1 106 ? 320.127 274.471 407.917 1.00 10.48 106 ILE A O 1
ATOM 672 N N . SER A 1 107 ? 322.223 274.990 408.518 1.00 12.21 107 SER A N 1
ATOM 673 C CA . SER A 1 107 ? 321.777 276.124 409.318 1.00 12.21 107 SER A CA 1
ATOM 674 C C . SER A 1 107 ? 321.154 277.201 408.442 1.00 12.21 107 SER A C 1
ATOM 675 O O . SER A 1 107 ? 320.119 277.776 408.795 1.00 12.21 107 SER A O 1
ATOM 678 N N . THR A 1 108 ? 321.754 277.475 407.284 1.00 10.78 108 THR A N 1
ATOM 679 C CA . THR A 1 108 ? 321.144 278.438 406.376 1.00 10.78 108 THR A CA 1
ATOM 680 C C . THR A 1 108 ? 319.823 277.921 405.821 1.00 10.78 108 THR A C 1
ATOM 681 O O . THR A 1 108 ? 318.857 278.683 405.693 1.00 10.78 108 THR A O 1
ATOM 685 N N . TRP A 1 109 ? 319.753 276.631 405.485 1.00 9.88 109 TRP A N 1
ATOM 686 C CA . TRP A 1 109 ? 318.491 276.083 405.004 1.00 9.88 109 TRP A CA 1
ATOM 687 C C . TRP A 1 109 ? 317.397 276.196 406.058 1.00 9.88 109 TRP A C 1
ATOM 688 O O . TRP A 1 109 ? 316.242 276.472 405.731 1.00 9.88 109 TRP A O 1
ATOM 699 N N . LEU A 1 110 ? 317.736 275.977 407.328 1.00 12.27 110 LEU A N 1
ATOM 700 C CA . LEU A 1 110 ? 316.743 276.103 408.390 1.00 12.27 110 LEU A CA 1
ATOM 701 C C . LEU A 1 110 ? 316.314 277.552 408.581 1.00 12.27 110 LEU A C 1
ATOM 702 O O . LEU A 1 110 ? 315.126 277.837 408.803 1.00 12.27 110 LEU A O 1
ATOM 707 N N . HIS A 1 111 ? 317.276 278.474 408.526 1.00 12.46 111 HIS A N 1
ATOM 708 C CA . HIS A 1 111 ? 316.959 279.895 408.553 1.00 12.46 111 HIS A CA 1
ATOM 709 C C . HIS A 1 111 ? 315.933 280.242 407.482 1.00 12.46 111 HIS A C 1
ATOM 710 O O . HIS A 1 111 ? 314.935 280.916 407.754 1.00 12.46 111 HIS A O 1
ATOM 717 N N . ASP A 1 112 ? 316.154 279.770 406.258 1.00 11.72 112 ASP A N 1
ATOM 718 C CA . ASP A 1 112 ? 315.219 280.040 405.173 1.00 11.72 112 ASP A CA 1
ATOM 719 C C . ASP A 1 112 ? 313.922 279.249 405.282 1.00 11.72 112 ASP A C 1
ATOM 720 O O . ASP A 1 112 ? 312.903 279.678 404.733 1.00 11.72 112 ASP A O 1
ATOM 725 N N . LEU A 1 113 ? 313.937 278.108 405.968 1.00 11.38 113 LEU A N 1
ATOM 726 C CA . LEU A 1 113 ? 312.710 277.351 406.185 1.00 11.38 113 LEU A CA 1
ATOM 727 C C . LEU A 1 113 ? 311.770 278.097 407.113 1.00 11.38 113 LEU A C 1
ATOM 728 O O . LEU A 1 113 ? 310.546 278.054 406.932 1.00 11.38 113 LEU A O 1
ATOM 733 N N . TYR A 1 114 ? 312.323 278.760 408.132 1.00 14.21 114 TYR A N 1
ATOM 734 C CA . TYR A 1 114 ? 311.504 279.663 408.934 1.00 14.21 114 TYR A CA 1
ATOM 735 C C . TYR A 1 114 ? 310.725 280.616 408.037 1.00 14.21 114 TYR A C 1
ATOM 736 O O . TYR A 1 114 ? 309.508 280.773 408.181 1.00 14.21 114 TYR A O 1
ATOM 745 N N . CYS A 1 115 ? 311.417 281.253 407.095 1.00 13.48 115 CYS A N 1
ATOM 746 C CA . CYS A 1 115 ? 310.782 282.243 406.235 1.00 13.48 115 CYS A CA 1
ATOM 747 C C . CYS A 1 115 ? 309.777 281.601 405.293 1.00 13.48 115 CYS A C 1
ATOM 748 O O . CYS A 1 115 ? 308.746 282.203 404.975 1.00 13.48 115 CYS A O 1
ATOM 751 N N . SER A 1 116 ? 310.066 280.389 404.823 1.00 12.19 116 SER A N 1
ATOM 752 C CA . SER A 1 116 ? 309.107 279.669 403.991 1.00 12.19 116 SER A CA 1
ATOM 753 C C . SER A 1 116 ? 307.799 279.456 404.735 1.00 12.19 116 SER A C 1
ATOM 754 O O . SER A 1 116 ? 306.716 279.746 404.213 1.00 12.19 116 SER A O 1
ATOM 757 N N . ILE A 1 117 ? 307.884 278.956 405.967 1.00 12.62 117 ILE A N 1
ATOM 758 C CA . ILE A 1 117 ? 306.673 278.691 406.735 1.00 12.62 117 ILE A CA 1
ATOM 759 C C . ILE A 1 117 ? 305.960 279.990 407.071 1.00 12.62 117 ILE A C 1
ATOM 760 O O . ILE A 1 117 ? 304.727 280.054 407.067 1.00 12.62 117 ILE A O 1
ATOM 765 N N . ARG A 1 118 ? 306.719 281.050 407.350 1.00 14.53 118 ARG A N 1
ATOM 766 C CA . ARG A 1 118 ? 306.112 282.337 407.672 1.00 14.53 118 ARG A CA 1
ATOM 767 C C . ARG A 1 118 ? 305.323 282.889 406.490 1.00 14.53 118 ARG A C 1
ATOM 768 O O . ARG A 1 118 ? 304.158 283.283 406.632 1.00 14.53 118 ARG A O 1
ATOM 776 N N . GLU A 1 119 ? 305.943 282.927 405.312 1.00 14.85 119 GLU A N 1
ATOM 777 C CA . GLU A 1 119 ? 305.251 283.422 404.133 1.00 14.85 119 GLU A CA 1
ATOM 778 C C . GLU A 1 119 ? 304.154 282.480 403.664 1.00 14.85 119 GLU A C 1
ATOM 779 O O . GLU A 1 119 ? 303.281 282.898 402.898 1.00 14.85 119 GLU A O 1
ATOM 785 N N . ALA A 1 120 ? 304.178 281.219 404.089 1.00 15.06 120 ALA A N 1
ATOM 786 C CA . ALA A 1 120 ? 303.070 280.333 403.758 1.00 15.06 120 ALA A CA 1
ATOM 787 C C . ALA A 1 120 ? 301.882 280.569 404.676 1.00 15.06 120 ALA A C 1
ATOM 788 O O . ALA A 1 120 ? 300.735 280.552 404.222 1.00 15.06 120 ALA A O 1
ATOM 790 N N . THR A 1 121 ? 302.133 280.792 405.965 1.00 14.98 121 THR A N 1
ATOM 791 C CA . THR A 1 121 ? 301.054 281.042 406.909 1.00 14.98 121 THR A CA 1
ATOM 792 C C . THR A 1 121 ? 300.499 282.453 406.813 1.00 14.98 121 THR A C 1
ATOM 793 O O . THR A 1 121 ? 299.421 282.709 407.352 1.00 14.98 121 THR A O 1
ATOM 797 N N . ARG A 1 122 ? 301.215 283.384 406.184 1.00 16.93 122 ARG A N 1
ATOM 798 C CA . ARG A 1 122 ? 300.636 284.708 405.982 1.00 16.93 122 ARG A CA 1
ATOM 799 C C . ARG A 1 122 ? 299.353 284.622 405.173 1.00 16.93 122 ARG A C 1
ATOM 800 O O . ARG A 1 122 ? 298.329 285.208 405.541 1.00 16.93 122 ARG A O 1
ATOM 808 N N . SER A 1 123 ? 299.389 283.889 404.063 1.00 17.77 123 SER A N 1
ATOM 809 C CA . SER A 1 123 ? 298.236 283.823 403.176 1.00 17.77 123 SER A CA 1
ATOM 810 C C . SER A 1 123 ? 297.109 283.008 403.795 1.00 17.77 123 SER A C 1
ATOM 811 O O . SER A 1 123 ? 296.028 283.534 404.077 1.00 17.77 123 SER A O 1
ATOM 814 N N . ILE A 1 124 ? 297.343 281.730 404.023 1.00 18.03 124 ILE A N 1
ATOM 815 C CA . ILE A 1 124 ? 296.356 280.866 404.655 1.00 18.03 124 ILE A CA 1
ATOM 816 C C . ILE A 1 124 ? 296.607 280.870 406.153 1.00 18.03 124 ILE A C 1
ATOM 817 O O . ILE A 1 124 ? 297.752 280.765 406.603 1.00 18.03 124 ILE A O 1
ATOM 822 N N . SER A 1 125 ? 295.540 281.006 406.923 1.00 17.79 125 SER A N 1
ATOM 823 C CA . SER A 1 125 ? 295.635 281.155 408.368 1.00 17.79 125 SER A CA 1
ATOM 824 C C . SER A 1 125 ? 296.450 282.389 408.739 1.00 17.79 125 SER A C 1
ATOM 825 O O . SER A 1 125 ? 297.528 282.263 409.331 1.00 17.79 125 SER A O 1
ATOM 828 N N . PRO A 1 126 ? 295.962 283.595 408.435 1.00 17.62 126 PRO A N 1
ATOM 829 C CA . PRO A 1 126 ? 296.711 284.805 408.799 1.00 17.62 126 PRO A CA 1
ATOM 830 C C . PRO A 1 126 ? 296.832 285.036 410.295 1.00 17.62 126 PRO A C 1
ATOM 831 O O . PRO A 1 126 ? 297.581 285.932 410.697 1.00 17.62 126 PRO A O 1
ATOM 835 N N . LEU A 1 127 ? 296.119 284.280 411.128 1.00 17.22 127 LEU A N 1
ATOM 836 C CA . LEU A 1 127 ? 296.217 284.474 412.570 1.00 17.22 127 LEU A CA 1
ATOM 837 C C . LEU A 1 127 ? 297.403 283.722 413.160 1.00 17.22 127 LEU A C 1
ATOM 838 O O . LEU A 1 127 ? 298.048 284.217 414.092 1.00 17.22 127 LEU A O 1
ATOM 843 N N . ALA A 1 128 ? 297.709 282.536 412.630 1.00 16.14 128 ALA A N 1
ATOM 844 C CA . ALA A 1 128 ? 298.943 281.855 412.993 1.00 16.14 128 ALA A CA 1
ATOM 845 C C . ALA A 1 128 ? 300.171 282.640 412.562 1.00 16.14 128 ALA A C 1
ATOM 846 O O . ALA A 1 128 ? 301.191 282.589 413.249 1.00 16.14 128 ALA A O 1
ATOM 848 N N . PHE A 1 129 ? 300.090 283.366 411.445 1.00 15.98 129 PHE A N 1
ATOM 849 C CA . PHE A 1 129 ? 301.140 284.316 411.102 1.00 15.98 129 PHE A CA 1
ATOM 850 C C . PHE A 1 129 ? 301.305 285.371 412.183 1.00 15.98 129 PHE A C 1
ATOM 851 O O . PHE A 1 129 ? 302.428 285.653 412.610 1.00 15.98 129 PHE A O 1
ATOM 859 N N . ASN A 1 130 ? 300.204 285.961 412.638 1.00 17.19 130 ASN A N 1
ATOM 860 C CA . ASN A 1 130 ? 300.283 287.045 413.605 1.00 17.19 130 ASN A CA 1
ATOM 861 C C . ASN A 1 130 ? 300.782 286.576 414.960 1.00 17.19 130 ASN A C 1
ATOM 862 O O . ASN A 1 130 ? 301.457 287.335 415.661 1.00 17.19 130 ASN A O 1
ATOM 867 N N . GLU A 1 131 ? 300.469 285.345 415.349 1.00 17.26 131 GLU A N 1
ATOM 868 C CA . GLU A 1 131 ? 300.804 284.888 416.687 1.00 17.26 131 GLU A CA 1
ATOM 869 C C . GLU A 1 131 ? 301.986 283.931 416.751 1.00 17.26 131 GLU A C 1
ATOM 870 O O . GLU A 1 131 ? 302.402 283.570 417.856 1.00 17.26 131 GLU A O 1
ATOM 876 N N . ARG A 1 132 ? 302.547 283.513 415.618 1.00 16.26 132 ARG A N 1
ATOM 877 C CA . ARG A 1 132 ? 303.664 282.579 415.653 1.00 16.26 132 ARG A CA 1
ATOM 878 C C . ARG A 1 132 ? 304.808 283.010 414.745 1.00 16.26 132 ARG A C 1
ATOM 879 O O . ARG A 1 132 ? 305.965 282.662 414.995 1.00 16.26 132 ARG A O 1
ATOM 887 N N . TYR A 1 133 ? 304.503 283.766 413.696 1.00 15.28 133 TYR A N 1
ATOM 888 C CA . TYR A 1 133 ? 305.468 284.077 412.650 1.00 15.28 133 TYR A CA 1
ATOM 889 C C . TYR A 1 133 ? 305.457 285.556 412.312 1.00 15.28 133 TYR A C 1
ATOM 890 O O . TYR A 1 133 ? 305.594 285.944 411.152 1.00 15.28 133 TYR A O 1
ATOM 899 N N . SER A 1 134 ? 305.314 286.412 413.320 1.00 16.56 134 SER A N 1
ATOM 900 C CA . SER A 1 134 ? 305.255 287.843 413.051 1.00 16.56 134 SER A CA 1
ATOM 901 C C . SER A 1 134 ? 306.630 288.402 412.701 1.00 16.56 134 SER A C 1
ATOM 902 O O . SER A 1 134 ? 306.747 289.264 411.822 1.00 16.56 134 SER A O 1
ATOM 905 N N . TYR A 1 135 ? 307.676 287.929 413.375 1.00 20.58 135 TYR A N 1
ATOM 906 C CA . TYR A 1 135 ? 309.024 288.431 413.140 1.00 20.58 135 TYR A CA 1
ATOM 907 C C . TYR A 1 135 ? 309.470 288.130 411.716 1.00 20.58 135 TYR A C 1
ATOM 908 O O . TYR A 1 135 ? 309.328 287.005 411.233 1.00 20.58 135 TYR A O 1
ATOM 917 N N . GLU A 1 136 ? 310.017 289.137 411.047 1.00 20.22 136 GLU A N 1
ATOM 918 C CA . GLU A 1 136 ? 310.415 289.025 409.652 1.00 20.22 136 GLU A CA 1
ATOM 919 C C . GLU A 1 136 ? 311.903 288.731 409.547 1.00 20.22 136 GLU A C 1
ATOM 920 O O . GLU A 1 136 ? 312.724 289.436 410.139 1.00 20.22 136 GLU A O 1
ATOM 926 N N . LEU A 1 137 ? 312.239 287.685 408.801 1.00 18.53 137 LEU A N 1
ATOM 927 C CA . LEU A 1 137 ? 313.601 287.414 408.373 1.00 18.53 137 LEU A CA 1
ATOM 928 C C . LEU A 1 137 ? 313.694 287.554 406.861 1.00 18.53 137 LEU A C 1
ATOM 929 O O . LEU A 1 137 ? 312.700 287.445 406.142 1.00 18.53 137 LEU A O 1
ATOM 934 N N . LEU A 1 138 ? 314.891 287.791 406.388 1.00 16.86 138 LEU A N 1
ATOM 935 C CA . LEU A 1 138 ? 315.095 287.731 404.950 1.00 16.86 138 LEU A CA 1
ATOM 936 C C . LEU A 1 138 ? 315.808 286.438 404.597 1.00 16.86 138 LEU A C 1
ATOM 937 O O . LEU A 1 138 ? 316.781 286.074 405.273 1.00 16.86 138 LEU A O 1
ATOM 942 N N . PRO A 1 139 ? 315.359 285.708 403.579 1.00 15.05 139 PRO A N 1
ATOM 943 C CA . PRO A 1 139 ? 316.011 284.437 403.243 1.00 15.05 139 PRO A CA 1
ATOM 944 C C . PRO A 1 139 ? 317.350 284.649 402.554 1.00 15.05 139 PRO A C 1
ATOM 945 O O . PRO A 1 139 ? 317.529 285.583 401.771 1.00 15.05 139 PRO A O 1
ATOM 949 N N . TYR A 1 140 ? 318.294 283.755 402.851 1.00 13.69 140 TYR A N 1
ATOM 950 C CA . TYR A 1 140 ? 319.624 283.835 402.263 1.00 13.69 140 TYR A CA 1
ATOM 951 C C . TYR A 1 140 ? 319.662 283.283 400.849 1.00 13.69 140 TYR A C 1
ATOM 952 O O . TYR A 1 140 ? 320.412 283.791 400.012 1.00 13.69 140 TYR A O 1
ATOM 961 N N . SER A 1 141 ? 318.878 282.251 400.563 1.00 13.03 141 SER A N 1
ATOM 962 C CA . SER A 1 141 ? 318.916 281.604 399.265 1.00 13.03 141 SER A CA 1
ATOM 963 C C . SER A 1 141 ? 317.506 281.357 398.767 1.00 13.03 141 SER A C 1
ATOM 964 O O . SER A 1 141 ? 316.565 281.214 399.549 1.00 13.03 141 SER A O 1
ATOM 967 N N . THR A 1 142 ? 317.374 281.326 397.446 1.00 13.88 142 THR A N 1
ATOM 968 C CA . THR A 1 142 ? 316.184 280.835 396.774 1.00 13.88 142 THR A CA 1
ATOM 969 C C . THR A 1 142 ? 316.467 279.534 396.035 1.00 13.88 142 THR A C 1
ATOM 970 O O . THR A 1 142 ? 315.669 279.119 395.191 1.00 13.88 142 THR A O 1
ATOM 974 N N . GLU A 1 143 ? 317.584 278.882 396.345 1.00 13.45 143 GLU A N 1
ATOM 975 C CA . GLU A 1 143 ? 318.086 277.767 395.556 1.00 13.45 143 GLU A CA 1
ATOM 976 C C . GLU A 1 143 ? 318.876 276.842 396.466 1.00 13.45 143 GLU A C 1
ATOM 977 O O . GLU A 1 143 ? 319.875 277.261 397.055 1.00 13.45 143 GLU A O 1
ATOM 983 N N . TYR A 1 144 ? 318.426 275.599 396.586 1.00 10.79 144 TYR A N 1
ATOM 984 C CA . TYR A 1 144 ? 319.113 274.566 397.344 1.00 10.79 144 TYR A CA 1
ATOM 985 C C . TYR A 1 144 ? 319.185 273.316 396.486 1.00 10.79 144 TYR A C 1
ATOM 986 O O . TYR A 1 144 ? 318.729 273.302 395.342 1.00 10.79 144 TYR A O 1
ATOM 995 N N . ASP A 1 145 ? 319.767 272.259 397.035 1.00 9.87 145 ASP A N 1
ATOM 996 C CA . ASP A 1 145 ? 319.777 270.994 396.335 1.00 9.87 145 ASP A CA 1
ATOM 997 C C . ASP A 1 145 ? 318.354 270.457 396.235 1.00 9.87 145 ASP A C 1
ATOM 998 O O . ASP A 1 145 ? 317.453 270.936 396.924 1.00 9.87 145 ASP A O 1
ATOM 1003 N N . PRO A 1 146 ? 318.119 269.480 395.359 1.00 9.45 146 PRO A N 1
ATOM 1004 C CA . PRO A 1 146 ? 316.755 268.954 395.199 1.00 9.45 146 PRO A CA 1
ATOM 1005 C C . PRO A 1 146 ? 316.092 268.475 396.482 1.00 9.45 146 PRO A C 1
ATOM 1006 O O . PRO A 1 146 ? 314.877 268.645 396.628 1.00 9.45 146 PRO A O 1
ATOM 1010 N N . PHE A 1 147 ? 316.836 267.895 397.420 1.00 8.09 147 PHE A N 1
ATOM 1011 C CA . PHE A 1 147 ? 316.174 267.336 398.591 1.00 8.09 147 PHE A CA 1
ATOM 1012 C C . PHE A 1 147 ? 315.811 268.410 399.606 1.00 8.09 147 PHE A C 1
ATOM 1013 O O . PHE A 1 147 ? 314.733 268.360 400.203 1.00 8.09 147 PHE A O 1
ATOM 1021 N N . LEU A 1 148 ? 316.695 269.381 399.828 1.00 8.62 148 LEU A N 1
ATOM 1022 C CA . LEU A 1 148 ? 316.345 270.470 400.728 1.00 8.62 148 LEU A CA 1
ATOM 1023 C C . LEU A 1 148 ? 315.249 271.338 400.133 1.00 8.62 148 LEU A C 1
ATOM 1024 O O . LEU A 1 148 ? 314.412 271.867 400.867 1.00 8.62 148 LEU A O 1
ATOM 1029 N N . ALA A 1 149 ? 315.210 271.462 398.806 1.00 9.44 149 ALA A N 1
ATOM 1030 C CA . ALA A 1 149 ? 314.095 272.130 398.151 1.00 9.44 149 ALA A CA 1
ATOM 1031 C C . ALA A 1 149 ? 312.796 271.355 398.319 1.00 9.44 149 ALA A C 1
ATOM 1032 O O . ALA A 1 149 ? 311.744 271.956 398.560 1.00 9.44 149 ALA A O 1
ATOM 1034 N N . PHE A 1 150 ? 312.846 270.026 398.204 1.00 9.07 150 PHE A N 1
ATOM 1035 C CA . PHE A 1 150 ? 311.663 269.214 398.459 1.00 9.07 150 PHE A CA 1
ATOM 1036 C C . PHE A 1 150 ? 311.178 269.385 399.890 1.00 9.07 150 PHE A C 1
ATOM 1037 O O . PHE A 1 150 ? 309.977 269.526 400.133 1.00 9.07 150 PHE A O 1
ATOM 1045 N N . LEU A 1 151 ? 312.100 269.373 400.852 1.00 8.90 151 LEU A N 1
ATOM 1046 C CA . LEU A 1 151 ? 311.717 269.545 402.248 1.00 8.90 151 LEU A CA 1
ATOM 1047 C C . LEU A 1 151 ? 311.166 270.935 402.514 1.00 8.90 151 LEU A C 1
ATOM 1048 O O . LEU A 1 151 ? 310.271 271.092 403.346 1.00 8.90 151 LEU A O 1
ATOM 1053 N N . SER A 1 152 ? 311.688 271.952 401.837 1.00 9.66 152 SER A N 1
ATOM 1054 C CA . SER A 1 152 ? 311.086 273.274 401.922 1.00 9.66 152 SER A CA 1
ATOM 1055 C C . SER A 1 152 ? 309.667 273.269 401.380 1.00 9.66 152 SER A C 1
ATOM 1056 O O . SER A 1 152 ? 308.781 273.910 401.951 1.00 9.66 152 SER A O 1
ATOM 1059 N N . MET A 1 153 ? 309.439 272.558 400.280 1.00 10.70 153 MET A N 1
ATOM 1060 C CA . MET A 1 153 ? 308.115 272.389 399.707 1.00 10.70 153 MET A CA 1
ATOM 1061 C C . MET A 1 153 ? 307.180 271.574 400.592 1.00 10.70 153 MET A C 1
ATOM 1062 O O . MET A 1 153 ? 305.959 271.698 400.455 1.00 10.70 153 MET A O 1
ATOM 1067 N N . SER A 1 154 ? 307.711 270.760 401.507 1.00 9.49 154 SER A N 1
ATOM 1068 C CA . SER A 1 154 ? 306.900 269.806 402.248 1.00 9.49 154 SER A CA 1
ATOM 1069 C C . SER A 1 154 ? 306.594 270.194 403.688 1.00 9.49 154 SER A C 1
ATOM 1070 O O . SER A 1 154 ? 305.649 269.649 404.257 1.00 9.49 154 SER A O 1
ATOM 1073 N N . ILE A 1 155 ? 307.338 271.117 404.288 1.00 8.78 155 ILE A N 1
ATOM 1074 C CA . ILE A 1 155 ? 307.195 271.390 405.717 1.00 8.78 155 ILE A CA 1
ATOM 1075 C C . ILE A 1 155 ? 306.459 272.716 405.875 1.00 8.78 155 ILE A C 1
ATOM 1076 O O . ILE A 1 155 ? 306.725 273.501 406.788 1.00 8.78 155 ILE A O 1
ATOM 1081 N N . LYS A 1 156 ? 305.562 272.988 404.946 1.00 10.17 156 LYS A N 1
ATOM 1082 C CA . LYS A 1 156 ? 304.585 274.062 405.014 1.00 10.17 156 LYS A CA 1
ATOM 1083 C C . LYS A 1 156 ? 303.371 273.578 405.804 1.00 10.17 156 LYS A C 1
ATOM 1084 O O . LYS A 1 156 ? 303.373 272.439 406.278 1.00 10.17 156 LYS A O 1
ATOM 1090 N N . PRO A 1 157 ? 302.319 274.389 405.967 1.00 10.41 157 PRO A N 1
ATOM 1091 C CA . PRO A 1 157 ? 301.129 273.919 406.691 1.00 10.41 157 PRO A CA 1
ATOM 1092 C C . PRO A 1 157 ? 300.359 272.813 405.981 1.00 10.41 157 PRO A C 1
ATOM 1093 O O . PRO A 1 157 ? 299.512 273.079 405.127 1.00 10.41 157 PRO A O 1
ATOM 1097 N N . THR A 1 158 ? 300.698 271.566 406.295 1.00 9.63 158 THR A N 1
ATOM 1098 C CA . THR A 1 158 ? 300.098 270.409 405.640 1.00 9.63 158 THR A CA 1
ATOM 1099 C C . THR A 1 158 ? 298.606 270.286 405.938 1.00 9.63 158 THR A C 1
ATOM 1100 O O . THR A 1 158 ? 298.142 270.629 407.022 1.00 9.63 158 THR A O 1
ATOM 1104 N N . HIS A 1 159 ? 297.856 269.777 404.968 1.00 8.99 159 HIS A N 1
ATOM 1105 C CA . HIS A 1 159 ? 296.419 269.561 405.082 1.00 8.99 159 HIS A CA 1
ATOM 1106 C C . HIS A 1 159 ? 296.158 268.062 405.144 1.00 8.99 159 HIS A C 1
ATOM 1107 O O . HIS A 1 159 ? 296.511 267.331 404.215 1.00 8.99 159 HIS A O 1
ATOM 1114 N N . ILE A 1 160 ? 295.551 267.599 406.233 1.00 8.31 160 ILE A N 1
ATOM 1115 C CA . ILE A 1 160 ? 295.218 266.190 406.404 1.00 8.31 160 ILE A CA 1
ATOM 1116 C C . ILE A 1 160 ? 293.707 266.029 406.323 1.00 8.31 160 ILE A C 1
ATOM 1117 O O . ILE A 1 160 ? 292.959 266.695 407.052 1.00 8.31 160 ILE A O 1
ATOM 1122 N N . GLN A 1 161 ? 293.272 265.132 405.440 1.00 9.50 161 GLN A N 1
ATOM 1123 C CA . GLN A 1 161 ? 291.878 264.837 405.159 1.00 9.50 161 GLN A CA 1
ATOM 1124 C C . GLN A 1 161 ? 291.531 263.412 405.571 1.00 9.50 161 GLN A C 1
ATOM 1125 O O . GLN A 1 161 ? 292.395 262.539 405.658 1.00 9.50 161 GLN A O 1
ATOM 1131 N N . HIS A 1 162 ? 290.240 263.195 405.823 1.00 8.63 162 HIS A N 1
ATOM 1132 C CA . HIS A 1 162 ? 289.604 261.915 406.126 1.00 8.63 162 HIS A CA 1
ATOM 1133 C C . HIS A 1 162 ? 289.946 261.379 407.505 1.00 8.63 162 HIS A C 1
ATOM 1134 O O . HIS A 1 162 ? 289.505 260.282 407.844 1.00 8.63 162 HIS A O 1
ATOM 1141 N N . THR A 1 163 ? 290.721 262.097 408.301 1.00 7.92 163 THR A N 1
ATOM 1142 C CA . THR A 1 163 ? 290.765 261.843 409.727 1.00 7.92 163 THR A CA 1
ATOM 1143 C C . THR A 1 163 ? 289.513 262.436 410.358 1.00 7.92 163 THR A C 1
ATOM 1144 O O . THR A 1 163 ? 288.821 263.229 409.723 1.00 7.92 163 THR A O 1
ATOM 1148 N N . PRO A 1 164 ? 289.177 262.052 411.597 1.00 7.77 164 PRO A N 1
ATOM 1149 C CA . PRO A 1 164 ? 287.963 262.612 412.218 1.00 7.77 164 PRO A CA 1
ATOM 1150 C C . PRO A 1 164 ? 287.889 264.127 412.160 1.00 7.77 164 PRO A C 1
ATOM 1151 O O . PRO A 1 164 ? 286.805 264.685 411.963 1.00 7.77 164 PRO A O 1
ATOM 1155 N N . GLU A 1 165 ? 289.016 264.808 412.305 1.00 9.75 165 GLU A N 1
ATOM 1156 C CA . GLU A 1 165 ? 289.084 266.258 412.216 1.00 9.75 165 GLU A CA 1
ATOM 1157 C C . GLU A 1 165 ? 289.858 266.619 410.959 1.00 9.75 165 GLU A C 1
ATOM 1158 O O . GLU A 1 165 ? 291.048 266.313 410.852 1.00 9.75 165 GLU A O 1
ATOM 1164 N N . ASN A 1 166 ? 289.180 267.252 410.007 1.00 9.28 166 ASN A N 1
ATOM 1165 C CA . ASN A 1 166 ? 289.834 267.806 408.829 1.00 9.28 166 ASN A CA 1
ATOM 1166 C C . ASN A 1 166 ? 290.799 268.899 409.268 1.00 9.28 166 ASN A C 1
ATOM 1167 O O . ASN A 1 166 ? 290.362 269.938 409.760 1.00 9.28 166 ASN A O 1
ATOM 1172 N N . THR A 1 167 ? 292.107 268.689 409.128 1.00 9.32 167 THR A N 1
ATOM 1173 C CA . THR A 1 167 ? 293.042 269.527 409.868 1.00 9.32 167 THR A CA 1
ATOM 1174 C C . THR A 1 167 ? 294.060 270.170 408.941 1.00 9.32 167 THR A C 1
ATOM 1175 O O . THR A 1 167 ? 294.351 269.673 407.854 1.00 9.32 167 THR A O 1
ATOM 1179 N N . LEU A 1 168 ? 294.592 271.297 409.400 1.00 9.57 168 LEU A N 1
ATOM 1180 C CA . LEU A 1 168 ? 295.740 271.971 408.811 1.00 9.57 168 LEU A CA 1
ATOM 1181 C C . LEU A 1 168 ? 296.803 272.051 409.896 1.00 9.57 168 LEU A C 1
ATOM 1182 O O . LEU A 1 168 ? 296.677 272.839 410.837 1.00 9.57 168 LEU A O 1
ATOM 1187 N N . TRP A 1 169 ? 297.823 271.211 409.779 1.00 9.28 169 TRP A N 1
ATOM 1188 C CA . TRP A 1 169 ? 298.935 271.188 410.713 1.00 9.28 169 TRP A CA 1
ATOM 1189 C C . TRP A 1 169 ? 299.966 272.221 410.294 1.00 9.28 169 TRP A C 1
ATOM 1190 O O . TRP A 1 169 ? 300.374 272.265 409.129 1.00 9.28 169 TRP A O 1
ATOM 1201 N N . ILE A 1 170 ? 300.370 273.049 411.245 1.00 11.06 170 ILE A N 1
ATOM 1202 C CA . ILE A 1 170 ? 301.310 274.144 411.036 1.00 11.06 170 ILE A CA 1
ATOM 1203 C C . ILE A 1 170 ? 302.565 273.842 411.845 1.00 11.06 170 ILE A C 1
ATOM 1204 O O . ILE A 1 170 ? 302.484 273.685 413.072 1.00 11.06 170 ILE A O 1
ATOM 1209 N N . PRO A 1 171 ? 303.728 273.740 411.211 1.00 10.79 171 PRO A N 1
ATOM 1210 C CA . PRO A 1 171 ? 304.950 273.430 411.955 1.00 10.79 171 PRO A CA 1
ATOM 1211 C C . PRO A 1 171 ? 305.462 274.654 412.696 1.00 10.79 171 PRO A C 1
ATOM 1212 O O . PRO A 1 171 ? 305.473 275.762 412.161 1.00 10.79 171 PRO A O 1
ATOM 1216 N N . ILE A 1 172 ? 305.879 274.444 413.938 1.00 14.63 172 ILE A N 1
ATOM 1217 C CA . ILE A 1 172 ? 306.447 275.487 414.780 1.00 14.63 172 ILE A CA 1
ATOM 1218 C C . ILE A 1 172 ? 307.909 275.141 415.010 1.00 14.63 172 ILE A C 1
ATOM 1219 O O . ILE A 1 172 ? 308.222 274.095 415.589 1.00 14.63 172 ILE A O 1
ATOM 1224 N N . LEU A 1 173 ? 308.806 276.018 414.562 1.00 18.43 173 LEU A N 1
ATOM 1225 C CA . LEU A 1 173 ? 310.232 275.734 414.689 1.00 18.43 173 LEU A CA 1
ATOM 1226 C C . LEU A 1 173 ? 310.690 275.846 416.135 1.00 18.43 173 LEU A C 1
ATOM 1227 O O . LEU A 1 173 ? 311.541 275.072 416.584 1.00 18.43 173 LEU A O 1
ATOM 1232 N N . CYS A 1 174 ? 310.137 276.800 416.877 1.00 25.37 174 CYS A N 1
ATOM 1233 C CA . CYS A 1 174 ? 310.470 276.983 418.282 1.00 25.37 174 CYS A CA 1
ATOM 1234 C C . CYS A 1 174 ? 309.355 277.773 418.940 1.00 25.37 174 CYS A C 1
ATOM 1235 O O . CYS A 1 174 ? 308.668 278.557 418.283 1.00 25.37 174 CYS A O 1
ATOM 1238 N N . GLU A 1 175 ? 309.179 277.559 420.245 1.00 28.39 175 GLU A N 1
ATOM 1239 C CA . GLU A 1 175 ? 308.202 278.358 420.976 1.00 28.39 175 GLU A CA 1
ATOM 1240 C C . GLU A 1 175 ? 308.723 279.767 421.229 1.00 28.39 175 GLU A C 1
ATOM 1241 O O . GLU A 1 175 ? 307.958 280.736 421.168 1.00 28.39 175 GLU A O 1
ATOM 1247 N N . ASN A 1 176 ? 310.014 279.898 421.509 1.00 29.89 176 ASN A N 1
ATOM 1248 C CA . ASN A 1 176 ? 310.673 281.191 421.605 1.00 29.89 176 ASN A CA 1
ATOM 1249 C C . ASN A 1 176 ? 311.943 281.150 420.771 1.00 29.89 176 ASN A C 1
ATOM 1250 O O . ASN A 1 176 ? 312.520 280.084 420.547 1.00 29.89 176 ASN A O 1
ATOM 1255 N N . TYR A 1 177 ? 312.378 282.314 420.308 1.00 27.34 177 TYR A N 1
ATOM 1256 C CA . TYR A 1 177 ? 313.361 282.328 419.235 1.00 27.34 177 TYR A CA 1
ATOM 1257 C C . TYR A 1 177 ? 314.707 282.935 419.600 1.00 27.34 177 TYR A C 1
ATOM 1258 O O . TYR A 1 177 ? 315.733 282.433 419.136 1.00 27.34 177 TYR A O 1
ATOM 1267 N N . ASP A 1 178 ? 314.756 283.991 420.416 1.00 29.68 178 ASP A N 1
ATOM 1268 C CA . ASP A 1 178 ? 316.022 284.654 420.741 1.00 29.68 178 ASP A CA 1
ATOM 1269 C C . ASP A 1 178 ? 316.702 285.194 419.477 1.00 29.68 178 ASP A C 1
ATOM 1270 O O . ASP A 1 178 ? 317.764 284.738 419.053 1.00 29.68 178 ASP A O 1
ATOM 1275 N N . TRP A 1 179 ? 316.037 286.173 418.873 1.00 28.53 179 TRP A N 1
ATOM 1276 C CA . TRP A 1 179 ? 316.575 286.844 417.700 1.00 28.53 179 TRP A CA 1
ATOM 1277 C C . TRP A 1 179 ? 317.737 287.765 418.065 1.00 28.53 179 TRP A C 1
ATOM 1278 O O . TRP A 1 179 ? 317.846 288.263 419.190 1.00 28.53 179 TRP A O 1
ATOM 1289 N N . ASP A 1 180 ? 318.609 287.991 417.084 1.00 35.81 180 ASP A N 1
ATOM 1290 C CA . ASP A 1 180 ? 319.569 289.088 417.113 1.00 35.81 180 ASP A CA 1
ATOM 1291 C C . ASP A 1 180 ? 320.164 289.215 415.717 1.00 35.81 180 ASP A C 1
ATOM 1292 O O . ASP A 1 180 ? 320.110 288.283 414.913 1.00 35.81 180 ASP A O 1
ATOM 1297 N N . ARG A 1 181 ? 320.741 290.383 415.439 1.00 40.14 181 ARG A N 1
ATOM 1298 C CA . ARG A 1 181 ? 321.163 290.705 414.083 1.00 40.14 181 ARG A CA 1
ATOM 1299 C C . ARG A 1 181 ? 322.598 290.302 413.765 1.00 40.14 181 ARG A C 1
ATOM 1300 O O . ARG A 1 181 ? 322.944 290.210 412.582 1.00 40.14 181 ARG A O 1
ATOM 1308 N N . ASN A 1 182 ? 323.433 290.062 414.773 1.00 36.12 182 ASN A N 1
ATOM 1309 C CA . ASN A 1 182 ? 324.787 289.583 414.523 1.00 36.12 182 ASN A CA 1
ATOM 1310 C C . ASN A 1 182 ? 324.737 288.254 413.787 1.00 36.12 182 ASN A C 1
ATOM 1311 O O . ASN A 1 182 ? 324.228 287.261 414.314 1.00 36.12 182 ASN A O 1
ATOM 1316 N N . GLU A 1 183 ? 325.267 288.242 412.562 1.00 29.47 183 GLU A N 1
ATOM 1317 C CA . GLU A 1 183 ? 325.151 287.062 411.711 1.00 29.47 183 GLU A CA 1
ATOM 1318 C C . GLU A 1 183 ? 325.964 285.902 412.271 1.00 29.47 183 GLU A C 1
ATOM 1319 O O . GLU A 1 183 ? 325.490 284.761 412.301 1.00 29.47 183 GLU A O 1
ATOM 1325 N N . ALA A 1 184 ? 327.180 286.178 412.744 1.00 33.42 184 ALA A N 1
ATOM 1326 C CA . ALA A 1 184 ? 328.036 285.133 413.290 1.00 33.42 184 ALA A CA 1
ATOM 1327 C C . ALA A 1 184 ? 327.589 284.655 414.664 1.00 33.42 184 ALA A C 1
ATOM 1328 O O . ALA A 1 184 ? 328.080 283.623 415.129 1.00 33.42 184 ALA A O 1
ATOM 1330 N N . ASN A 1 185 ? 326.676 285.369 415.319 1.00 33.93 185 ASN A N 1
ATOM 1331 C CA . ASN A 1 185 ? 326.153 284.966 416.615 1.00 33.93 185 ASN A CA 1
ATOM 1332 C C . ASN A 1 185 ? 324.690 284.559 416.572 1.00 33.93 185 ASN A C 1
ATOM 1333 O O . ASN A 1 185 ? 324.142 284.163 417.606 1.00 33.93 185 ASN A O 1
ATOM 1338 N N . HIS A 1 186 ? 324.041 284.644 415.414 1.00 31.25 186 HIS A N 1
ATOM 1339 C CA . HIS A 1 186 ? 322.617 284.359 415.314 1.00 31.25 186 HIS A CA 1
ATOM 1340 C C . HIS A 1 186 ? 322.360 282.870 415.494 1.00 31.25 186 HIS A C 1
ATOM 1341 O O . HIS A 1 186 ? 322.933 282.041 414.781 1.00 31.25 186 HIS A O 1
ATOM 1348 N N . ASN A 1 187 ? 321.502 282.536 416.450 1.00 25.90 187 ASN A N 1
ATOM 1349 C CA . ASN A 1 187 ? 321.050 281.163 416.670 1.00 25.90 187 ASN A CA 1
ATOM 1350 C C . ASN A 1 187 ? 319.564 281.213 416.992 1.00 25.90 187 ASN A C 1
ATOM 1351 O O . ASN A 1 187 ? 319.148 281.001 418.137 1.00 25.90 187 ASN A O 1
ATOM 1356 N N . PRO A 1 188 ? 318.726 281.485 415.987 1.00 25.74 188 PRO A N 1
ATOM 1357 C CA . PRO A 1 188 ? 317.313 281.795 416.258 1.00 25.74 188 PRO A CA 1
ATOM 1358 C C . PRO A 1 188 ? 316.523 280.637 416.838 1.00 25.74 188 PRO A C 1
ATOM 1359 O O . PRO A 1 188 ? 315.338 280.813 417.138 1.00 25.74 188 PRO A O 1
ATOM 1363 N N . PHE A 1 189 ? 317.120 279.460 416.980 1.00 22.16 189 PHE A N 1
ATOM 1364 C CA . PHE A 1 189 ? 316.475 278.309 417.584 1.00 22.16 189 PHE A CA 1
ATOM 1365 C C . PHE A 1 189 ? 317.443 277.699 418.586 1.00 22.16 189 PHE A C 1
ATOM 1366 O O . PHE A 1 189 ? 318.565 278.179 418.765 1.00 22.16 189 PHE A O 1
ATOM 1374 N N . GLY A 1 190 ? 317.013 276.646 419.261 1.00 21.86 190 GLY A N 1
ATOM 1375 C CA . GLY A 1 190 ? 317.830 276.098 420.324 1.00 21.86 190 GLY A CA 1
ATOM 1376 C C . GLY A 1 190 ? 318.775 275.007 419.871 1.00 21.86 190 GLY A C 1
ATOM 1377 O O . GLY A 1 190 ? 318.948 274.007 420.571 1.00 21.86 190 GLY A O 1
ATOM 1378 N N . ILE A 1 191 ? 319.394 275.185 418.710 1.00 18.68 191 ILE A N 1
ATOM 1379 C CA . ILE A 1 191 ? 320.253 274.162 418.127 1.00 18.68 191 ILE A CA 1
ATOM 1380 C C . ILE A 1 191 ? 321.691 274.419 418.548 1.00 18.68 191 ILE A C 1
ATOM 1381 O O . ILE A 1 191 ? 322.174 275.555 418.489 1.00 18.68 191 ILE A O 1
ATOM 1386 N N . THR A 1 192 ? 322.379 273.355 418.962 1.00 18.84 192 THR A N 1
ATOM 1387 C CA . THR A 1 192 ? 323.724 273.491 419.509 1.00 18.84 192 THR A CA 1
ATOM 1388 C C . THR A 1 192 ? 324.690 274.059 418.477 1.00 18.84 192 THR A C 1
ATOM 1389 O O . THR A 1 192 ? 325.263 275.138 418.667 1.00 18.84 192 THR A O 1
ATOM 1393 N N . ASN A 1 193 ? 324.883 273.341 417.371 1.00 15.99 193 ASN A N 1
ATOM 1394 C CA . ASN A 1 193 ? 325.902 273.679 416.385 1.00 15.99 193 ASN A CA 1
ATOM 1395 C C . ASN A 1 193 ? 325.340 274.452 415.200 1.00 15.99 193 ASN A C 1
ATOM 1396 O O . ASN A 1 193 ? 325.835 274.312 414.078 1.00 15.99 193 ASN A O 1
ATOM 1401 N N . PHE A 1 194 ? 324.316 275.263 415.427 1.00 17.54 194 PHE A N 1
ATOM 1402 C CA . PHE A 1 194 ? 323.775 276.128 414.389 1.00 17.54 194 PHE A CA 1
ATOM 1403 C C . PHE A 1 194 ? 324.800 277.198 414.032 1.00 17.54 194 PHE A C 1
ATOM 1404 O O . PHE A 1 194 ? 325.186 278.005 414.883 1.00 17.54 194 PHE A O 1
ATOM 1412 N N . THR A 1 195 ? 325.241 277.212 412.776 1.00 16.84 195 THR A N 1
ATOM 1413 C CA . THR A 1 195 ? 326.310 278.098 412.333 1.00 16.84 195 THR A CA 1
ATOM 1414 C C . THR A 1 195 ? 325.911 278.774 411.032 1.00 16.84 195 THR A C 1
ATOM 1415 O O . THR A 1 195 ? 325.781 278.108 410.003 1.00 16.84 195 THR A O 1
ATOM 1419 N N . LEU A 1 196 ? 325.754 280.091 411.068 1.00 18.53 196 LEU A N 1
ATOM 1420 C CA . LEU A 1 196 ? 325.543 280.875 409.862 1.00 18.53 196 LEU A CA 1
ATOM 1421 C C . LEU A 1 196 ? 326.853 281.524 409.432 1.00 18.53 196 LEU A C 1
ATOM 1422 O O . LEU A 1 196 ? 327.622 282.010 410.265 1.00 18.53 196 LEU A O 1
ATOM 1427 N N . ASN A 1 197 ? 327.106 281.512 408.127 1.00 15.85 197 ASN A N 1
ATOM 1428 C CA . ASN A 1 197 ? 328.340 282.050 407.558 1.00 15.85 197 ASN A CA 1
ATOM 1429 C C . ASN A 1 197 ? 328.045 282.415 406.114 1.00 15.85 197 ASN A C 1
ATOM 1430 O O . ASN A 1 197 ? 327.819 281.527 405.290 1.00 15.85 197 ASN A O 1
ATOM 1435 N N . SER A 1 198 ? 328.048 283.712 405.805 1.00 14.89 198 SER A N 1
ATOM 1436 C CA . SER A 1 198 ? 327.580 284.159 404.496 1.00 14.89 198 SER A CA 1
ATOM 1437 C C . SER A 1 198 ? 328.593 283.848 403.403 1.00 14.89 198 SER A C 1
ATOM 1438 O O . SER A 1 198 ? 328.228 283.365 402.327 1.00 14.89 198 SER A O 1
ATOM 1441 N N . ASN A 1 199 ? 329.871 284.138 403.654 1.00 13.04 199 ASN A N 1
ATOM 1442 C CA . ASN A 1 199 ? 330.896 283.897 402.644 1.00 13.04 199 ASN A CA 1
ATOM 1443 C C . ASN A 1 199 ? 330.959 282.423 402.281 1.00 13.04 199 ASN A C 1
ATOM 1444 O O . ASN A 1 199 ? 330.974 282.056 401.098 1.00 13.04 199 ASN A O 1
ATOM 1449 N N . LEU A 1 200 ? 330.994 281.563 403.301 1.00 12.99 200 LEU A N 1
ATOM 1450 C CA . LEU A 1 200 ? 330.997 280.126 403.071 1.00 12.99 200 LEU A CA 1
ATOM 1451 C C . LEU A 1 200 ? 329.771 279.700 402.285 1.00 12.99 200 LEU A C 1
ATOM 1452 O O . LEU A 1 200 ? 329.875 278.954 401.309 1.00 12.99 200 LEU A O 1
ATOM 1457 N N . PHE A 1 201 ? 328.596 280.183 402.688 1.00 11.11 201 PHE A N 1
ATOM 1458 C CA . PHE A 1 201 ? 327.369 279.746 402.040 1.00 11.11 201 PHE A CA 1
ATOM 1459 C C . PHE A 1 201 ? 327.344 280.128 400.570 1.00 11.11 201 PHE A C 1
ATOM 1460 O O . PHE A 1 201 ? 326.977 279.312 399.718 1.00 11.11 201 PHE A O 1
ATOM 1468 N N . TYR A 1 202 ? 327.721 281.358 400.245 1.00 10.96 202 TYR A N 1
ATOM 1469 C CA . TYR A 1 202 ? 327.589 281.789 398.862 1.00 10.96 202 TYR A CA 1
ATOM 1470 C C . TYR A 1 202 ? 328.695 281.232 397.979 1.00 10.96 202 TYR A C 1
ATOM 1471 O O . TYR A 1 202 ? 328.439 280.903 396.812 1.00 10.96 202 TYR A O 1
ATOM 1480 N N . GLY A 1 203 ? 329.907 281.061 398.507 1.00 11.72 203 GLY A N 1
ATOM 1481 C CA . GLY A 1 203 ? 330.906 280.323 397.759 1.00 11.72 203 GLY A CA 1
ATOM 1482 C C . GLY A 1 203 ? 330.496 278.885 397.523 1.00 11.72 203 GLY A C 1
ATOM 1483 O O . GLY A 1 203 ? 330.706 278.337 396.439 1.00 11.72 203 GLY A O 1
ATOM 1484 N N . LEU A 1 204 ? 329.884 278.259 398.529 1.00 11.77 204 LEU A N 1
ATOM 1485 C CA . LEU A 1 204 ? 329.433 276.881 398.398 1.00 11.77 204 LEU A CA 1
ATOM 1486 C C . LEU A 1 204 ? 328.324 276.763 397.364 1.00 11.77 204 LEU A C 1
ATOM 1487 O O . LEU A 1 204 ? 328.304 275.815 396.574 1.00 11.77 204 LEU A O 1
ATOM 1492 N N . LEU A 1 205 ? 327.396 277.721 397.351 1.00 11.37 205 LEU A N 1
ATOM 1493 C CA . LEU A 1 205 ? 326.340 277.723 396.345 1.00 11.37 205 LEU A CA 1
ATOM 1494 C C . LEU A 1 205 ? 326.910 277.916 394.949 1.00 11.37 205 LEU A C 1
ATOM 1495 O O . LEU A 1 205 ? 326.445 277.292 393.991 1.00 11.37 205 LEU A O 1
ATOM 1500 N N . ALA A 1 206 ? 327.916 278.781 394.812 1.00 12.09 206 ALA A N 1
ATOM 1501 C CA . ALA A 1 206 ? 328.560 278.959 393.515 1.00 12.09 206 ALA A CA 1
ATOM 1502 C C . ALA A 1 206 ? 329.232 277.676 393.048 1.00 12.09 206 ALA A C 1
ATOM 1503 O O . ALA A 1 206 ? 329.163 277.320 391.864 1.00 12.09 206 ALA A O 1
ATOM 1505 N N . ILE A 1 207 ? 329.886 276.966 393.966 1.00 12.46 207 ILE A N 1
ATOM 1506 C CA . ILE A 1 207 ? 330.517 275.697 393.617 1.00 12.46 207 ILE A CA 1
ATOM 1507 C C . ILE A 1 207 ? 329.468 274.686 393.173 1.00 12.46 207 ILE A C 1
ATOM 1508 O O . ILE A 1 207 ? 329.611 274.039 392.131 1.00 12.46 207 ILE A O 1
ATOM 1513 N N . LEU A 1 208 ? 328.403 274.530 393.963 1.00 12.90 208 LEU A N 1
ATOM 1514 C CA . LEU A 1 208 ? 327.334 273.610 393.588 1.00 12.90 208 LEU A CA 1
ATOM 1515 C C . LEU A 1 208 ? 326.702 274.000 392.261 1.00 12.90 208 LEU A C 1
ATOM 1516 O O . LEU A 1 208 ? 326.202 273.137 391.534 1.00 12.90 208 LEU A O 1
ATOM 1521 N N . LYS A 1 209 ? 326.708 275.291 391.931 1.00 15.09 209 LYS A N 1
ATOM 1522 C CA . LYS A 1 209 ? 326.122 275.731 390.672 1.00 15.09 209 LYS A CA 1
ATOM 1523 C C . LYS A 1 209 ? 327.017 275.388 389.490 1.00 15.09 209 LYS A C 1
ATOM 1524 O O . LYS A 1 209 ? 326.521 274.981 388.434 1.00 15.09 209 LYS A O 1
ATOM 1530 N N . GLU A 1 210 ? 328.334 275.536 389.634 1.00 16.61 210 GLU A N 1
ATOM 1531 C CA . GLU A 1 210 ? 329.186 275.274 388.480 1.00 16.61 210 GLU A CA 1
ATOM 1532 C C . GLU A 1 210 ? 329.608 273.816 388.363 1.00 16.61 210 GLU A C 1
ATOM 1533 O O . GLU A 1 210 ? 329.959 273.376 387.265 1.00 16.61 210 GLU A O 1
ATOM 1539 N N . ARG A 1 211 ? 329.580 273.050 389.449 1.00 16.10 211 ARG A N 1
ATOM 1540 C CA . ARG A 1 211 ? 329.850 271.622 389.348 1.00 16.10 211 ARG A CA 1
ATOM 1541 C C . ARG A 1 211 ? 328.672 270.919 388.689 1.00 16.10 211 ARG A C 1
ATOM 1542 O O . ARG A 1 211 ? 327.530 271.056 389.134 1.00 16.10 211 ARG A O 1
ATOM 1550 N N . LYS A 1 212 ? 328.942 270.164 387.628 1.00 17.32 212 LYS A N 1
ATOM 1551 C CA . LYS A 1 212 ? 327.893 269.404 386.959 1.00 17.32 212 LYS A CA 1
ATOM 1552 C C . LYS A 1 212 ? 327.467 268.168 387.740 1.00 17.32 212 LYS A C 1
ATOM 1553 O O . LYS A 1 212 ? 326.505 267.506 387.340 1.00 17.32 212 LYS A O 1
ATOM 1559 N N . GLU A 1 213 ? 328.158 267.837 388.830 1.00 16.75 213 GLU A N 1
ATOM 1560 C CA . GLU A 1 213 ? 327.757 266.701 389.651 1.00 16.75 213 GLU A CA 1
ATOM 1561 C C . GLU A 1 213 ? 326.515 267.026 390.461 1.00 16.75 213 GLU A C 1
ATOM 1562 O O . GLU A 1 213 ? 325.647 266.169 390.646 1.00 16.75 213 GLU A O 1
ATOM 1568 N N . PHE A 1 214 ? 326.415 268.259 390.937 1.00 13.89 214 PHE A N 1
ATOM 1569 C CA . PHE A 1 214 ? 325.409 268.662 391.902 1.00 13.89 214 PHE A CA 1
ATOM 1570 C C . PHE A 1 214 ? 324.285 269.413 391.209 1.00 13.89 214 PHE A C 1
ATOM 1571 O O . PHE A 1 214 ? 324.528 270.274 390.361 1.00 13.89 214 PHE A O 1
ATOM 1579 N N . LYS A 1 215 ? 323.057 269.076 391.572 1.00 12.02 215 LYS A N 1
ATOM 1580 C CA . LYS A 1 215 ? 321.878 269.760 391.074 1.00 12.02 215 LYS A CA 1
ATOM 1581 C C . LYS A 1 215 ? 321.423 270.813 392.070 1.00 12.02 215 LYS A C 1
ATOM 1582 O O . LYS A 1 215 ? 321.726 270.749 393.262 1.00 12.02 215 LYS A O 1
ATOM 1588 N N . LEU A 1 216 ? 320.686 271.790 391.563 1.00 12.10 216 LEU A N 1
ATOM 1589 C CA . LEU A 1 216 ? 320.101 272.835 392.382 1.00 12.10 216 LEU A CA 1
ATOM 1590 C C . LEU A 1 216 ? 318.658 273.029 391.958 1.00 12.10 216 LEU A C 1
ATOM 1591 O O . LEU A 1 216 ? 318.304 272.807 390.799 1.00 12.10 216 LEU A O 1
ATOM 1596 N N . SER A 1 217 ? 317.821 273.436 392.904 1.00 12.42 217 SER A N 1
ATOM 1597 C CA . SER A 1 217 ? 316.403 273.593 392.625 1.00 12.42 217 SER A CA 1
ATOM 1598 C C . SER A 1 217 ? 315.898 274.892 393.222 1.00 12.42 217 SER A C 1
ATOM 1599 O O . SER A 1 217 ? 316.217 275.221 394.366 1.00 12.42 217 SER A O 1
ATOM 1602 N N . THR A 1 218 ? 315.118 275.627 392.438 1.00 13.39 218 THR A N 1
ATOM 1603 C CA . THR A 1 218 ? 314.472 276.836 392.919 1.00 13.39 218 THR A CA 1
ATOM 1604 C C . THR A 1 218 ? 313.351 276.472 393.881 1.00 13.39 218 THR A C 1
ATOM 1605 O O . THR A 1 218 ? 312.525 275.606 393.583 1.00 13.39 218 THR A O 1
ATOM 1609 N N . LEU A 1 219 ? 313.325 277.124 395.037 1.00 12.63 219 LEU A N 1
ATOM 1610 C CA . LEU A 1 219 ? 312.273 276.860 396.006 1.00 12.63 219 LEU A CA 1
ATOM 1611 C C . LEU A 1 219 ? 310.932 277.318 395.456 1.00 12.63 219 LEU A C 1
ATOM 1612 O O . LEU A 1 219 ? 310.795 278.450 394.985 1.00 12.63 219 LEU A O 1
ATOM 1617 N N . THR A 1 220 ? 309.942 276.435 395.517 1.00 13.96 220 THR A N 1
ATOM 1618 C CA . THR A 1 220 ? 308.615 276.763 395.033 1.00 13.96 220 THR A CA 1
ATOM 1619 C C . THR A 1 220 ? 307.938 277.760 395.972 1.00 13.96 220 THR A C 1
ATOM 1620 O O . THR A 1 220 ? 308.435 278.077 397.055 1.00 13.96 220 THR A O 1
ATOM 1624 N N . THR A 1 221 ? 306.784 278.255 395.546 1.00 14.59 221 THR A N 1
ATOM 1625 C CA . THR A 1 221 ? 306.016 279.213 396.329 1.00 14.59 221 THR A CA 1
ATOM 1626 C C . THR A 1 221 ? 304.617 278.689 396.612 1.00 14.59 221 THR A C 1
ATOM 1627 O O . THR A 1 221 ? 303.637 279.433 396.590 1.00 14.59 221 THR A O 1
ATOM 1631 N N . ASN A 1 222 ? 304.511 277.393 396.882 1.00 12.85 222 ASN A N 1
ATOM 1632 C CA . ASN A 1 222 ? 303.252 276.815 397.313 1.00 12.85 222 ASN A CA 1
ATOM 1633 C C . ASN A 1 222 ? 302.944 277.237 398.747 1.00 12.85 222 ASN A C 1
ATOM 1634 O O . ASN A 1 222 ? 303.762 277.843 399.439 1.00 12.85 222 ASN A O 1
ATOM 1639 N N . THR A 1 223 ? 301.739 276.902 399.194 1.00 12.74 223 THR A N 1
ATOM 1640 C CA . THR A 1 223 ? 301.281 277.289 400.516 1.00 12.74 223 THR A CA 1
ATOM 1641 C C . THR A 1 223 ? 300.879 276.120 401.393 1.00 12.74 223 THR A C 1
ATOM 1642 O O . THR A 1 223 ? 300.879 276.268 402.619 1.00 12.74 223 THR A O 1
ATOM 1646 N N . ILE A 1 224 ? 300.545 274.973 400.811 1.00 11.53 224 ILE A N 1
ATOM 1647 C CA . ILE A 1 224 ? 300.218 273.763 401.553 1.00 11.53 224 ILE A CA 1
ATOM 1648 C C . ILE A 1 224 ? 301.327 272.757 401.299 1.00 11.53 224 ILE A C 1
ATOM 1649 O O . ILE A 1 224 ? 301.724 272.541 400.149 1.00 11.53 224 ILE A O 1
ATOM 1654 N N . GLY A 1 225 ? 301.841 272.162 402.368 1.00 10.32 225 GLY A N 1
ATOM 1655 C CA . GLY A 1 225 ? 302.917 271.201 402.278 1.00 10.32 225 GLY A CA 1
ATOM 1656 C C . GLY A 1 225 ? 302.426 269.787 402.076 1.00 10.32 225 GLY A C 1
ATOM 1657 O O . GLY A 1 225 ? 301.296 269.542 401.652 1.00 10.32 225 GLY A O 1
ATOM 1658 N N . ARG A 1 226 ? 303.304 268.840 402.385 1.00 10.19 226 ARG A N 1
ATOM 1659 C CA . ARG A 1 226 ? 303.072 267.414 402.294 1.00 10.19 226 ARG A CA 1
ATOM 1660 C C . ARG A 1 226 ? 303.369 266.756 403.635 1.00 10.19 226 ARG A C 1
ATOM 1661 O O . ARG A 1 226 ? 304.182 267.265 404.408 1.00 10.19 226 ARG A O 1
ATOM 1669 N N . PRO A 1 227 ? 302.745 265.624 403.933 1.00 9.00 227 PRO A N 1
ATOM 1670 C CA . PRO A 1 227 ? 302.836 265.061 405.287 1.00 9.00 227 PRO A CA 1
ATOM 1671 C C . PRO A 1 227 ? 304.120 264.296 405.573 1.00 9.00 227 PRO A C 1
ATOM 1672 O O . PRO A 1 227 ? 304.153 263.464 406.483 1.00 9.00 227 PRO A O 1
ATOM 1676 N N . CYS A 1 228 ? 305.164 264.535 404.779 1.00 9.37 228 CYS A N 1
ATOM 1677 C CA . CYS A 1 228 ? 306.453 263.881 404.984 1.00 9.37 228 CYS A CA 1
ATOM 1678 C C . CYS A 1 228 ? 306.923 263.936 406.431 1.00 9.37 228 CYS A C 1
ATOM 1679 O O . CYS A 1 228 ? 307.570 262.996 406.898 1.00 9.37 228 CYS A O 1
ATOM 1682 N N . TRP A 1 229 ? 306.609 265.011 407.145 1.00 8.13 229 TRP A N 1
ATOM 1683 C CA . TRP A 1 229 ? 307.167 265.299 408.457 1.00 8.13 229 TRP A CA 1
ATOM 1684 C C . TRP A 1 229 ? 306.228 264.925 409.591 1.00 8.13 229 TRP A C 1
ATOM 1685 O O . TRP A 1 229 ? 306.538 265.197 410.752 1.00 8.13 229 TRP A O 1
ATOM 1696 N N . LEU A 1 230 ? 305.097 264.299 409.289 1.00 7.67 230 LEU A N 1
ATOM 1697 C CA . LEU A 1 230 ? 304.029 264.139 410.260 1.00 7.67 230 LEU A CA 1
ATOM 1698 C C . LEU A 1 230 ? 303.842 262.709 410.748 1.00 7.67 230 LEU A C 1
ATOM 1699 O O . LEU A 1 230 ? 302.964 262.472 411.581 1.00 7.67 230 LEU A O 1
ATOM 1704 N N . PHE A 1 231 ? 304.637 261.755 410.268 1.00 7.55 231 PHE A N 1
ATOM 1705 C CA . PHE A 1 231 ? 304.477 260.371 410.689 1.00 7.55 231 PHE A CA 1
ATOM 1706 C C . PHE A 1 231 ? 304.901 260.194 412.143 1.00 7.55 231 PHE A C 1
ATOM 1707 O O . PHE A 1 231 ? 305.660 260.989 412.698 1.00 7.55 231 PHE A O 1
ATOM 1715 N N . ASP A 1 232 ? 304.408 259.122 412.754 1.00 9.14 232 ASP A N 1
ATOM 1716 C CA . ASP A 1 232 ? 304.700 258.795 414.143 1.00 9.14 232 ASP A CA 1
ATOM 1717 C C . ASP A 1 232 ? 305.823 257.774 414.208 1.00 9.14 232 ASP A C 1
ATOM 1718 O O . ASP A 1 232 ? 305.730 256.704 413.602 1.00 9.14 232 ASP A O 1
ATOM 1723 N N . TRP A 1 233 ? 306.873 258.099 414.952 1.00 9.24 233 TRP A N 1
ATOM 1724 C CA . TRP A 1 233 ? 308.070 257.275 415.042 1.00 9.24 233 TRP A CA 1
ATOM 1725 C C . TRP A 1 233 ? 308.114 256.595 416.400 1.00 9.24 233 TRP A C 1
ATOM 1726 O O . TRP A 1 233 ? 307.995 257.258 417.435 1.00 9.24 233 TRP A O 1
ATOM 1737 N N . HIS A 1 234 ? 308.282 255.280 416.395 1.00 12.78 234 HIS A N 1
ATOM 1738 C CA . HIS A 1 234 ? 308.254 254.481 417.610 1.00 12.78 234 HIS A CA 1
ATOM 1739 C C . HIS A 1 234 ? 309.636 253.874 417.861 1.00 12.78 234 HIS A C 1
ATOM 1740 O O . HIS A 1 234 ? 310.609 254.192 417.174 1.00 12.78 234 HIS A O 1
ATOM 1747 N N . ASP A 1 235 ? 309.713 253.001 418.870 1.00 16.56 235 ASP A N 1
ATOM 1748 C CA . ASP A 1 235 ? 311.004 252.577 419.410 1.00 16.56 235 ASP A CA 1
ATOM 1749 C C . ASP A 1 235 ? 311.863 251.884 418.358 1.00 16.56 235 ASP A C 1
ATOM 1750 O O . ASP A 1 235 ? 313.079 252.097 418.297 1.00 16.56 235 ASP A O 1
ATOM 1755 N N . ASN A 1 236 ? 311.252 251.046 417.538 1.00 15.58 236 ASN A N 1
ATOM 1756 C CA . ASN A 1 236 ? 311.914 250.382 416.427 1.00 15.58 236 ASN A CA 1
ATOM 1757 C C . ASN A 1 236 ? 311.844 251.293 415.202 1.00 15.58 236 ASN A C 1
ATOM 1758 O O . ASN A 1 236 ? 311.685 252.511 415.319 1.00 15.58 236 ASN A O 1
ATOM 1763 N N . VAL A 1 237 ? 311.974 250.720 414.015 1.00 11.88 237 VAL A N 1
ATOM 1764 C CA . VAL A 1 237 ? 311.847 251.480 412.780 1.00 11.88 237 VAL A CA 1
ATOM 1765 C C . VAL A 1 237 ? 310.348 251.560 412.493 1.00 11.88 237 VAL A C 1
ATOM 1766 O O . VAL A 1 237 ? 309.912 251.833 411.370 1.00 11.88 237 VAL A O 1
ATOM 1770 N N . GLN A 1 238 ? 309.543 251.323 413.529 1.00 10.60 238 GLN A N 1
ATOM 1771 C CA . GLN A 1 238 ? 308.088 251.333 413.422 1.00 10.60 238 GLN A CA 1
ATOM 1772 C C . GLN A 1 238 ? 307.610 252.766 413.211 1.00 10.60 238 GLN A C 1
ATOM 1773 O O . GLN A 1 238 ? 307.159 253.454 414.125 1.00 10.60 238 GLN A O 1
ATOM 1779 N N . VAL A 1 239 ? 307.701 253.212 411.964 1.00 8.41 239 VAL A N 1
ATOM 1780 C CA . VAL A 1 239 ? 307.181 254.502 411.538 1.00 8.41 239 VAL A CA 1
ATOM 1781 C C . VAL A 1 239 ? 305.840 254.258 410.868 1.00 8.41 239 VAL A C 1
ATOM 1782 O O . VAL A 1 239 ? 305.734 253.419 409.966 1.00 8.41 239 VAL A O 1
ATOM 1786 N N . CYS A 1 240 ? 304.814 254.983 411.304 1.00 8.46 240 CYS A N 1
ATOM 1787 C CA . CYS A 1 240 ? 303.445 254.640 410.955 1.00 8.46 240 CYS A CA 1
ATOM 1788 C C . CYS A 1 240 ? 302.609 255.888 410.718 1.00 8.46 240 CYS A C 1
ATOM 1789 O O . CYS A 1 240 ? 302.806 256.921 411.355 1.00 8.46 240 CYS A O 1
ATOM 1792 N N . ALA A 1 241 ? 301.655 255.761 409.803 1.00 6.97 241 ALA A N 1
ATOM 1793 C CA . ALA A 1 241 ? 300.791 256.856 409.388 1.00 6.97 241 ALA A CA 1
ATOM 1794 C C . ALA A 1 241 ? 299.473 256.797 410.144 1.00 6.97 241 ALA A C 1
ATOM 1795 O O . ALA A 1 241 ? 298.804 255.764 410.155 1.00 6.97 241 ALA A O 1
ATOM 1797 N N . TRP A 1 242 ? 299.107 257.904 410.779 1.00 7.11 242 TRP A N 1
ATOM 1798 C CA . TRP A 1 242 ? 297.828 258.022 411.460 1.00 7.11 242 TRP A CA 1
ATOM 1799 C C . TRP A 1 242 ? 296.770 258.673 410.583 1.00 7.11 242 TRP A C 1
ATOM 1800 O O . TRP A 1 242 ? 295.785 259.204 411.102 1.00 7.11 242 TRP A O 1
ATOM 1811 N N . PHE A 1 243 ? 296.954 258.645 409.274 1.00 6.68 243 PHE A N 1
ATOM 1812 C CA . PHE A 1 243 ? 296.027 259.222 408.318 1.00 6.68 243 PHE A CA 1
ATOM 1813 C C . PHE A 1 243 ? 295.974 258.311 407.104 1.00 6.68 243 PHE A C 1
ATOM 1814 O O . PHE A 1 243 ? 296.911 257.547 406.856 1.00 6.68 243 PHE A O 1
ATOM 1822 N N . PRO A 1 244 ? 294.877 258.339 406.352 1.00 6.90 244 PRO A N 1
ATOM 1823 C CA . PRO A 1 244 ? 294.783 257.491 405.160 1.00 6.90 244 PRO A CA 1
ATOM 1824 C C . PRO A 1 244 ? 295.832 257.859 404.125 1.00 6.90 244 PRO A C 1
ATOM 1825 O O . PRO A 1 244 ? 296.338 258.980 404.081 1.00 6.90 244 PRO A O 1
ATOM 1829 N N . ARG A 1 245 ? 296.162 256.892 403.275 1.00 8.06 245 ARG A N 1
ATOM 1830 C CA . ARG A 1 245 ? 297.122 257.174 402.217 1.00 8.06 245 ARG A CA 1
ATOM 1831 C C . ARG A 1 245 ? 296.469 257.889 401.051 1.00 8.06 245 ARG A C 1
ATOM 1832 O O . ARG A 1 245 ? 297.111 258.712 400.394 1.00 8.06 245 ARG A O 1
ATOM 1840 N N . GLU A 1 246 ? 295.200 257.602 400.797 1.00 9.64 246 GLU A N 1
ATOM 1841 C CA . GLU A 1 246 ? 294.477 258.252 399.718 1.00 9.64 246 GLU A CA 1
ATOM 1842 C C . GLU A 1 246 ? 294.129 259.680 400.112 1.00 9.64 246 GLU A C 1
ATOM 1843 O O . GLU A 1 246 ? 293.506 259.912 401.154 1.00 9.64 246 GLU A O 1
ATOM 1849 N N . ALA A 1 247 ? 294.532 260.629 399.268 1.00 9.13 247 ALA A N 1
ATOM 1850 C CA . ALA A 1 247 ? 294.384 262.079 399.388 1.00 9.13 247 ALA A CA 1
ATOM 1851 C C . ALA A 1 247 ? 295.416 262.710 400.314 1.00 9.13 247 ALA A C 1
ATOM 1852 O O . ALA A 1 247 ? 295.385 263.934 400.482 1.00 9.13 247 ALA A O 1
ATOM 1854 N N . ASN A 1 248 ? 296.320 261.940 400.915 1.00 7.66 248 ASN A N 1
ATOM 1855 C CA . ASN A 1 248 ? 297.291 262.509 401.841 1.00 7.66 248 ASN A CA 1
ATOM 1856 C C . ASN A 1 248 ? 298.725 262.385 401.349 1.00 7.66 248 ASN A C 1
ATOM 1857 O O . ASN A 1 248 ? 299.411 263.403 401.234 1.00 7.66 248 ASN A O 1
ATOM 1862 N N . PHE A 1 249 ? 299.204 261.180 401.047 1.00 7.18 249 PHE A N 1
ATOM 1863 C CA . PHE A 1 249 ? 300.610 260.995 400.720 1.00 7.18 249 PHE A CA 1
ATOM 1864 C C . PHE A 1 249 ? 300.767 259.854 399.728 1.00 7.18 249 PHE A C 1
ATOM 1865 O O . PHE A 1 249 ? 299.849 259.061 399.515 1.00 7.18 249 PHE A O 1
ATOM 1873 N N . ASN A 1 250 ? 301.955 259.786 399.113 1.00 9.59 250 ASN A N 1
ATOM 1874 C CA . ASN A 1 250 ? 302.135 258.962 397.924 1.00 9.59 250 ASN A CA 1
ATOM 1875 C C . ASN A 1 250 ? 303.465 258.220 397.855 1.00 9.59 250 ASN A C 1
ATOM 1876 O O . ASN A 1 250 ? 303.879 257.840 396.756 1.00 9.59 250 ASN A O 1
ATOM 1881 N N . SER A 1 251 ? 304.156 258.019 398.974 1.00 8.93 251 SER A N 1
ATOM 1882 C CA . SER A 1 251 ? 305.395 257.246 399.089 1.00 8.93 251 SER A CA 1
ATOM 1883 C C . SER A 1 251 ? 306.627 257.950 398.524 1.00 8.93 251 SER A C 1
ATOM 1884 O O . SER A 1 251 ? 307.732 257.429 398.684 1.00 8.93 251 SER A O 1
ATOM 1887 N N . GLN A 1 252 ? 306.485 259.101 397.866 1.00 9.84 252 GLN A N 1
ATOM 1888 C CA . GLN A 1 252 ? 307.606 260.030 397.799 1.00 9.84 252 GLN A CA 1
ATOM 1889 C C . GLN A 1 252 ? 307.785 260.733 399.133 1.00 9.84 252 GLN A C 1
ATOM 1890 O O . GLN A 1 252 ? 308.910 261.074 399.517 1.00 9.84 252 GLN A O 1
ATOM 1896 N N . ASP A 1 253 ? 306.680 260.946 399.843 1.00 9.02 253 ASP A N 1
ATOM 1897 C CA . ASP A 1 253 ? 306.700 261.457 401.201 1.00 9.02 253 ASP A CA 1
ATOM 1898 C C . ASP A 1 253 ? 307.288 260.461 402.181 1.00 9.02 253 ASP A C 1
ATOM 1899 O O . ASP A 1 253 ? 307.994 260.866 403.109 1.00 9.02 253 ASP A O 1
ATOM 1904 N N . VAL A 1 254 ? 307.028 259.170 401.993 1.00 8.04 254 VAL A N 1
ATOM 1905 C CA . VAL A 1 254 ? 307.683 258.168 402.817 1.00 8.04 254 VAL A CA 1
ATOM 1906 C C . VAL A 1 254 ? 309.185 258.172 402.568 1.00 8.04 254 VAL A C 1
ATOM 1907 O O . VAL A 1 254 ? 309.970 257.997 403.499 1.00 8.04 254 VAL A O 1
ATOM 1911 N N . THR A 1 255 ? 309.608 258.398 401.328 1.00 8.40 255 THR A N 1
ATOM 1912 C CA . THR A 1 255 ? 311.032 258.500 401.028 1.00 8.40 255 THR A CA 1
ATOM 1913 C C . THR A 1 255 ? 311.647 259.726 401.690 1.00 8.40 255 THR A C 1
ATOM 1914 O O . THR A 1 255 ? 312.737 259.649 402.274 1.00 8.40 255 THR A O 1
ATOM 1918 N N . ALA A 1 256 ? 310.966 260.870 401.605 1.00 7.54 256 ALA A N 1
ATOM 1919 C CA . ALA A 1 256 ? 311.472 262.075 402.249 1.00 7.54 256 ALA A CA 1
ATOM 1920 C C . ALA A 1 256 ? 311.545 261.920 403.757 1.00 7.54 256 ALA A C 1
ATOM 1921 O O . ALA A 1 256 ? 312.437 262.487 404.392 1.00 7.54 256 ALA A O 1
ATOM 1923 N N . ALA A 1 257 ? 310.613 261.176 404.352 1.00 7.74 257 ALA A N 1
ATOM 1924 C CA . ALA A 1 257 ? 310.690 260.885 405.778 1.00 7.74 257 ALA A CA 1
ATOM 1925 C C . ALA A 1 257 ? 311.789 259.880 406.083 1.00 7.74 257 ALA A C 1
ATOM 1926 O O . ALA A 1 257 ? 312.355 259.893 407.180 1.00 7.74 257 ALA A O 1
ATOM 1928 N N . TYR A 1 258 ? 312.089 259.001 405.131 1.00 8.71 258 TYR A N 1
ATOM 1929 C CA . TYR A 1 258 ? 313.133 258.003 405.314 1.00 8.71 258 TYR A CA 1
ATOM 1930 C C . TYR A 1 258 ? 314.510 258.646 405.325 1.00 8.71 258 TYR A C 1
ATOM 1931 O O . TYR A 1 258 ? 315.355 258.301 406.156 1.00 8.71 258 TYR A O 1
ATOM 1940 N N . ILE A 1 259 ? 314.748 259.594 404.420 1.00 8.56 259 ILE A N 1
ATOM 1941 C CA . ILE A 1 259 ? 316.048 260.256 404.355 1.00 8.56 259 ILE A CA 1
ATOM 1942 C C . ILE A 1 259 ? 316.325 261.034 405.637 1.00 8.56 259 ILE A C 1
ATOM 1943 O O . ILE A 1 259 ? 317.475 261.123 406.084 1.00 8.56 259 ILE A O 1
ATOM 1948 N N . ILE A 1 260 ? 315.293 261.618 406.244 1.00 9.01 260 ILE A N 1
ATOM 1949 C CA . ILE A 1 260 ? 315.417 262.184 407.584 1.00 9.01 260 ILE A CA 1
ATOM 1950 C C . ILE A 1 260 ? 315.188 261.069 408.588 1.00 9.01 260 ILE A C 1
ATOM 1951 O O . ILE A 1 260 ? 314.060 260.849 409.035 1.00 9.01 260 ILE A O 1
ATOM 1956 N N . GLY A 1 261 ? 316.240 260.377 408.979 1.00 9.70 261 GLY A N 1
ATOM 1957 C CA . GLY A 1 261 ? 316.060 259.160 409.742 1.00 9.70 261 GLY A CA 1
ATOM 1958 C C . GLY A 1 261 ? 315.636 259.355 411.180 1.00 9.70 261 GLY A C 1
ATOM 1959 O O . GLY A 1 261 ? 315.871 258.480 412.015 1.00 9.70 261 GLY A O 1
ATOM 1960 N N . VAL A 1 262 ? 315.015 260.490 411.489 1.00 9.83 262 VAL A N 1
ATOM 1961 C CA . VAL A 1 262 ? 314.521 260.775 412.826 1.00 9.83 262 VAL A CA 1
ATOM 1962 C C . VAL A 1 262 ? 313.081 261.255 412.727 1.00 9.83 262 VAL A C 1
ATOM 1963 O O . VAL A 1 262 ? 312.577 261.577 411.652 1.00 9.83 262 VAL A O 1
ATOM 1967 N N . ALA A 1 263 ? 312.424 261.296 413.881 1.00 10.47 263 ALA A N 1
ATOM 1968 C CA . ALA A 1 263 ? 311.092 261.868 413.980 1.00 10.47 263 ALA A CA 1
ATOM 1969 C C . ALA A 1 263 ? 311.143 263.375 413.790 1.00 10.47 263 ALA A C 1
ATOM 1970 O O . ALA A 1 263 ? 312.039 264.052 414.301 1.00 10.47 263 ALA A O 1
ATOM 1972 N N . CYS A 1 264 ? 310.173 263.902 413.049 1.00 11.42 264 CYS A N 1
ATOM 1973 C CA . CYS A 1 264 ? 310.081 265.334 412.823 1.00 11.42 264 CYS A CA 1
ATOM 1974 C C . CYS A 1 264 ? 309.138 266.026 413.795 1.00 11.42 264 CYS A C 1
ATOM 1975 O O . CYS A 1 264 ? 309.267 267.233 414.008 1.00 11.42 264 CYS A O 1
ATOM 1978 N N . THR A 1 265 ? 308.211 265.297 414.394 1.00 12.15 265 THR A N 1
ATOM 1979 C CA . THR A 1 265 ? 307.233 265.834 415.325 1.00 12.15 265 THR A CA 1
ATOM 1980 C C . THR A 1 265 ? 307.045 264.827 416.448 1.00 12.15 265 THR A C 1
ATOM 1981 O O . THR A 1 265 ? 307.502 263.685 416.344 1.00 12.15 265 THR A O 1
ATOM 1985 N N . PRO A 1 266 ? 306.391 265.220 417.539 1.00 12.89 266 PRO A N 1
ATOM 1986 C CA . PRO A 1 266 ? 305.967 264.231 418.536 1.00 12.89 266 PRO A CA 1
ATOM 1987 C C . PRO A 1 266 ? 304.865 263.335 417.989 1.00 12.89 266 PRO A C 1
ATOM 1988 O O . PRO A 1 266 ? 304.350 263.522 416.888 1.00 12.89 266 PRO A O 1
ATOM 1992 N N . LYS A 1 267 ? 304.506 262.336 418.787 1.00 12.56 267 LYS A N 1
ATOM 1993 C CA . LYS A 1 267 ? 303.574 261.307 418.344 1.00 12.56 267 LYS A CA 1
ATOM 1994 C C . LYS A 1 267 ? 302.151 261.850 418.361 1.00 12.56 267 LYS A C 1
ATOM 1995 O O . LYS A 1 267 ? 301.621 262.187 419.422 1.00 12.56 267 LYS A O 1
ATOM 2001 N N . LEU A 1 268 ? 301.532 261.918 417.184 1.00 10.91 268 LEU A N 1
ATOM 2002 C CA . LEU A 1 268 ? 300.241 262.561 417.002 1.00 10.91 268 LEU A CA 1
ATOM 2003 C C . LEU A 1 268 ? 299.098 261.586 416.780 1.00 10.91 268 LEU A C 1
ATOM 2004 O O . LEU A 1 268 ? 297.958 262.025 416.606 1.00 10.91 268 LEU A O 1
ATOM 2009 N N . GLY A 1 269 ? 299.358 260.291 416.782 1.00 11.66 269 GLY A N 1
ATOM 2010 C CA . GLY A 1 269 ? 298.335 259.324 416.472 1.00 11.66 269 GLY A CA 1
ATOM 2011 C C . GLY A 1 269 ? 297.477 258.998 417.667 1.00 11.66 269 GLY A C 1
ATOM 2012 O O . GLY A 1 269 ? 297.775 259.348 418.815 1.00 11.66 269 GLY A O 1
ATOM 2013 N N . PRO A 1 270 ? 296.372 258.312 417.404 1.00 12.56 270 PRO A N 1
ATOM 2014 C CA . PRO A 1 270 ? 295.486 257.889 418.487 1.00 12.56 270 PRO A CA 1
ATOM 2015 C C . PRO A 1 270 ? 296.017 256.646 419.181 1.00 12.56 270 PRO A C 1
ATOM 2016 O O . PRO A 1 270 ? 296.775 255.855 418.622 1.00 12.56 270 PRO A O 1
ATOM 2020 N N . SER A 1 271 ? 295.593 256.484 420.426 1.00 17.62 271 SER A N 1
ATOM 2021 C CA . SER A 1 271 ? 295.949 255.312 421.204 1.00 17.62 271 SER A CA 1
ATOM 2022 C C . SER A 1 271 ? 294.754 254.912 422.051 1.00 17.62 271 SER A C 1
ATOM 2023 O O . SER A 1 271 ? 293.967 255.764 422.467 1.00 17.62 271 SER A O 1
ATOM 2026 N N . ASP A 1 272 ? 294.610 253.610 422.280 1.00 21.00 272 ASP A N 1
ATOM 2027 C CA . ASP A 1 272 ? 293.559 253.089 423.150 1.00 21.00 272 ASP A CA 1
ATOM 2028 C C . ASP A 1 272 ? 294.178 252.845 424.516 1.00 21.00 272 ASP A C 1
ATOM 2029 O O . ASP A 1 272 ? 294.723 251.779 424.795 1.00 21.00 272 ASP A O 1
ATOM 2034 N N . ASP A 1 273 ? 294.091 253.850 425.379 1.00 26.55 273 ASP A N 1
ATOM 2035 C CA . ASP A 1 273 ? 294.703 253.762 426.692 1.00 26.55 273 ASP A CA 1
ATOM 2036 C C . ASP A 1 273 ? 293.997 252.721 427.549 1.00 26.55 273 ASP A C 1
ATOM 2037 O O . ASP A 1 273 ? 292.787 252.508 427.444 1.00 26.55 273 ASP A O 1
ATOM 2042 N N . ASP A 1 274 ? 294.773 252.060 428.396 1.00 29.97 274 ASP A N 1
ATOM 2043 C CA . ASP A 1 274 ? 294.239 251.086 429.332 1.00 29.97 274 ASP A CA 1
ATOM 2044 C C . ASP A 1 274 ? 293.990 251.770 430.675 1.00 29.97 274 ASP A C 1
ATOM 2045 O O . ASP A 1 274 ? 294.073 252.994 430.798 1.00 29.97 274 ASP A O 1
ATOM 2050 N N . ALA A 1 275 ? 293.668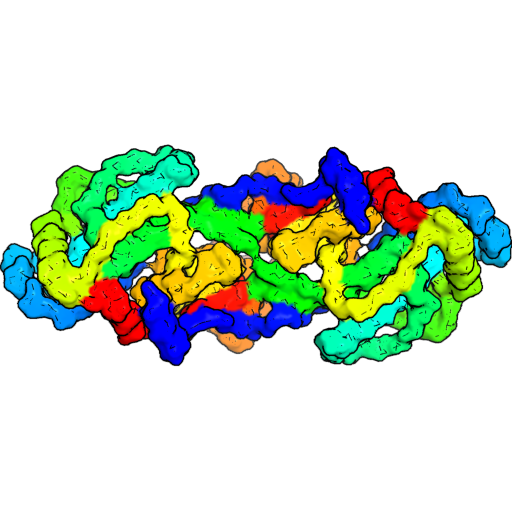 250.987 431.696 1.00 33.74 275 ALA A N 1
ATOM 2051 C CA . ALA A 1 275 ? 293.556 251.504 433.047 1.00 33.74 275 ALA A CA 1
ATOM 2052 C C . ALA A 1 275 ? 294.901 251.400 433.752 1.00 33.74 275 ALA A C 1
ATOM 2053 O O . ALA A 1 275 ? 295.735 250.557 433.419 1.00 33.74 275 ALA A O 1
ATOM 2055 N N . TRP A 1 276 ? 295.111 252.280 434.725 1.00 40.29 276 TRP A N 1
ATOM 2056 C CA . TRP A 1 276 ? 296.358 252.280 435.472 1.00 40.29 276 TRP A CA 1
ATOM 2057 C C . TRP A 1 276 ? 296.432 251.077 436.404 1.00 40.29 276 TRP A C 1
ATOM 2058 O O . TRP A 1 276 ? 295.442 250.689 437.028 1.00 40.29 276 TRP A O 1
ATOM 2069 N N . LYS A 1 277 ? 297.618 250.486 436.493 1.00 43.33 277 LYS A N 1
ATOM 2070 C CA . LYS A 1 277 ? 297.928 249.465 437.482 1.00 43.33 277 LYS A CA 1
ATOM 2071 C C . LYS A 1 277 ? 298.834 250.083 438.534 1.00 43.33 277 LYS A C 1
ATOM 2072 O O . LYS A 1 277 ? 299.647 250.957 438.220 1.00 43.33 277 LYS A O 1
ATOM 2078 N N . TYR A 1 278 ? 298.693 249.638 439.776 1.00 52.82 278 TYR A N 1
ATOM 2079 C CA . TYR A 1 278 ? 299.439 250.209 440.886 1.00 52.82 278 TYR A CA 1
ATOM 2080 C C . TYR A 1 278 ? 300.391 249.183 441.481 1.00 52.82 278 TYR A C 1
ATOM 2081 O O . TYR A 1 278 ? 300.062 247.998 441.587 1.00 52.82 278 TYR A O 1
ATOM 2090 N N . TYR A 1 279 ? 301.575 249.650 441.869 1.00 55.37 279 TYR A N 1
ATOM 2091 C CA . TYR A 1 279 ? 302.576 248.823 442.524 1.00 55.37 279 TYR A CA 1
ATOM 2092 C C . TYR A 1 279 ? 303.195 249.620 443.664 1.00 55.37 279 TYR A C 1
ATOM 2093 O O . TYR A 1 279 ? 303.268 250.850 443.621 1.00 55.37 279 TYR A O 1
ATOM 2102 N N . ALA A 1 280 ? 303.656 248.904 444.688 1.00 61.51 280 ALA A N 1
ATOM 2103 C CA . ALA A 1 280 ? 304.232 249.553 445.860 1.00 61.51 280 ALA A CA 1
ATOM 2104 C C . ALA A 1 280 ? 305.593 250.148 445.535 1.00 61.51 280 ALA A C 1
ATOM 2105 O O . ALA A 1 280 ? 305.797 251.360 445.656 1.00 61.51 280 ALA A O 1
ATOM 2107 N N . SER A 1 281 ? 306.527 249.301 445.130 1.00 62.16 281 SER A N 1
ATOM 2108 C CA . SER A 1 281 ? 307.840 249.743 444.700 1.00 62.16 281 SER A CA 1
ATOM 2109 C C . SER A 1 281 ? 308.061 249.350 443.245 1.00 62.16 281 SER A C 1
ATOM 2110 O O . SER A 1 281 ? 307.142 248.920 442.544 1.00 62.16 281 SER A O 1
ATOM 2113 N N . LEU A 1 282 ? 309.300 249.501 442.783 1.00 60.90 282 LEU A N 1
ATOM 2114 C CA . LEU A 1 282 ? 309.612 249.062 441.432 1.00 60.90 282 LEU A CA 1
ATOM 2115 C C . LEU A 1 282 ? 309.688 247.544 441.380 1.00 60.90 282 LEU A C 1
ATOM 2116 O O . LEU A 1 282 ? 310.773 246.956 441.396 1.00 60.90 282 LEU A O 1
ATOM 2121 N N . ASN A 1 283 ? 308.512 246.911 441.307 1.00 60.85 283 ASN A N 1
ATOM 2122 C CA . ASN A 1 283 ? 308.419 245.463 441.161 1.00 60.85 283 ASN A CA 1
ATOM 2123 C C . ASN A 1 283 ? 307.588 245.092 439.938 1.00 60.85 283 ASN A C 1
ATOM 2124 O O . ASN A 1 283 ? 307.063 243.974 439.879 1.00 60.85 283 ASN A O 1
ATOM 2129 N N . SER A 1 284 ? 307.436 246.003 438.982 1.00 56.78 284 SER A N 1
ATOM 2130 C CA . SER A 1 284 ? 306.587 245.767 437.827 1.00 56.78 284 SER A CA 1
ATOM 2131 C C . SER A 1 284 ? 307.215 244.735 436.900 1.00 56.78 284 SER A C 1
ATOM 2132 O O . SER A 1 284 ? 308.436 244.667 436.741 1.00 56.78 284 SER A O 1
ATOM 2135 N N . VAL A 1 285 ? 306.364 243.930 436.278 1.00 55.02 285 VAL A N 1
ATOM 2136 C CA . VAL A 1 285 ? 306.817 242.974 435.274 1.00 55.02 285 VAL A CA 1
ATOM 2137 C C . VAL A 1 285 ? 307.346 243.751 434.073 1.00 55.02 285 VAL A C 1
ATOM 2138 O O . VAL A 1 285 ? 306.939 244.903 433.860 1.00 55.02 285 VAL A O 1
ATOM 2142 N N . PRO A 1 286 ? 308.250 243.187 433.278 1.00 54.97 286 PRO A N 1
ATOM 2143 C CA . PRO A 1 286 ? 308.659 243.864 432.044 1.00 54.97 286 PRO A CA 1
ATOM 2144 C C . PRO A 1 286 ? 307.510 243.912 431.050 1.00 54.97 286 PRO A C 1
ATOM 2145 O O . PRO A 1 286 ? 306.533 243.167 431.147 1.00 54.97 286 PRO A O 1
ATOM 2149 N N . THR A 1 287 ? 307.630 244.817 430.086 1.00 51.88 287 THR A N 1
ATOM 2150 C CA . THR A 1 287 ? 306.587 244.986 429.081 1.00 51.88 287 THR A CA 1
ATOM 2151 C C . THR A 1 287 ? 306.662 243.818 428.111 1.00 51.88 287 THR A C 1
ATOM 2152 O O . THR A 1 287 ? 307.748 243.448 427.655 1.00 51.88 287 THR A O 1
ATOM 2156 N N . PHE A 1 288 ? 305.514 243.232 427.796 1.00 55.56 288 PHE A N 1
ATOM 2157 C CA . PHE A 1 288 ? 305.458 242.083 426.904 1.00 55.56 288 PHE A CA 1
ATOM 2158 C C . PHE A 1 288 ? 304.706 242.465 425.635 1.00 55.56 288 PHE A C 1
ATOM 2159 O O . PHE A 1 288 ? 303.478 242.591 425.647 1.00 55.56 288 PHE A O 1
ATOM 2167 N N . THR A 1 289 ? 305.446 242.647 424.543 1.00 57.10 289 THR A N 1
ATOM 2168 C CA . THR A 1 289 ? 304.869 242.640 423.203 1.00 57.10 289 THR A CA 1
ATOM 2169 C C . THR A 1 289 ? 304.164 241.301 422.980 1.00 57.10 289 THR A C 1
ATOM 2170 O O . THR A 1 289 ? 303.197 241.233 422.210 1.00 57.10 289 THR A O 1
ATOM 2174 N N . PRO A 1 290 ? 304.588 240.211 423.662 1.00 57.75 290 PRO A N 1
ATOM 2175 C CA . PRO A 1 290 ? 303.724 239.024 423.763 1.00 57.75 290 PRO A CA 1
ATOM 2176 C C . PRO A 1 290 ? 302.399 239.277 424.477 1.00 57.75 290 PRO A C 1
ATOM 2177 O O . PRO A 1 290 ? 301.710 238.322 424.850 1.00 57.75 290 PRO A O 1
ATOM 2181 N N . THR A 1 291 ? 302.065 240.549 424.710 1.00 51.13 291 THR A N 1
ATOM 2182 C CA . THR A 1 291 ? 300.753 240.962 425.200 1.00 51.13 291 THR A CA 1
ATOM 2183 C C . THR A 1 291 ? 300.455 240.470 426.611 1.00 51.13 291 THR A C 1
ATOM 2184 O O . THR A 1 291 ? 299.607 239.593 426.809 1.00 51.13 291 THR A O 1
ATOM 2188 N N . GLU A 1 292 ? 301.185 240.993 427.588 1.00 46.06 292 GLU A N 1
ATOM 2189 C CA . GLU A 1 292 ? 300.719 240.936 428.964 1.00 46.06 292 GLU A CA 1
ATOM 2190 C C . GLU A 1 292 ? 299.309 241.523 429.047 1.00 46.06 292 GLU A C 1
ATOM 2191 O O . GLU A 1 292 ? 298.981 242.450 428.296 1.00 46.06 292 GLU A O 1
ATOM 2197 N N . PRO A 1 293 ? 298.459 241.029 429.947 1.00 40.61 293 PRO A N 1
ATOM 2198 C CA . PRO A 1 293 ? 297.035 241.385 429.889 1.00 40.61 293 PRO A CA 1
ATOM 2199 C C . PRO A 1 293 ? 296.798 242.845 430.242 1.00 40.61 293 PRO A C 1
ATOM 2200 O O . PRO A 1 293 ? 297.377 243.374 431.192 1.00 40.61 293 PRO A O 1
ATOM 2204 N N . ARG A 1 294 ? 295.939 243.492 429.463 1.00 30.19 294 ARG A N 1
ATOM 2205 C CA . ARG A 1 294 ? 295.494 244.843 429.756 1.00 30.19 294 ARG A CA 1
ATOM 2206 C C . ARG A 1 294 ? 294.198 244.785 430.557 1.00 30.19 294 ARG A C 1
ATOM 2207 O O . ARG A 1 294 ? 293.403 243.854 430.422 1.00 30.19 294 ARG A O 1
ATOM 2215 N N . LEU A 1 295 ? 294.003 245.787 431.414 1.00 31.95 295 LEU A N 1
ATOM 2216 C CA . LEU A 1 295 ? 292.904 245.736 432.374 1.00 31.95 295 LEU A CA 1
ATOM 2217 C C . LEU A 1 295 ? 291.554 245.815 431.674 1.00 31.95 295 LEU A C 1
ATOM 2218 O O . LEU A 1 295 ? 290.750 244.878 431.737 1.00 31.95 295 LEU A O 1
ATOM 2223 N N . THR A 1 296 ? 291.288 246.925 430.998 1.00 29.60 296 THR A N 1
ATOM 2224 C CA . THR A 1 296 ? 290.028 247.108 430.303 1.00 29.60 296 THR A CA 1
ATOM 2225 C C . THR A 1 296 ? 290.028 246.323 428.996 1.00 29.60 296 THR A C 1
ATOM 2226 O O . THR A 1 296 ? 290.995 245.645 428.643 1.00 29.60 296 THR A O 1
ATOM 2230 N N . ASN A 1 297 ? 288.922 246.409 428.267 1.00 27.31 297 ASN A N 1
ATOM 2231 C CA . ASN A 1 297 ? 288.818 245.782 426.964 1.00 27.31 297 ASN A CA 1
ATOM 2232 C C . ASN A 1 297 ? 289.273 246.764 425.887 1.00 27.31 297 ASN A C 1
ATOM 2233 O O . ASN A 1 297 ? 289.768 247.854 426.172 1.00 27.31 297 ASN A O 1
ATOM 2238 N N . ARG A 1 298 ? 289.110 246.374 424.633 1.00 18.76 298 ARG A N 1
ATOM 2239 C CA . ARG A 1 298 ? 289.498 247.229 423.525 1.00 18.76 298 ARG A CA 1
ATOM 2240 C C . ARG A 1 298 ? 288.276 247.899 422.918 1.00 18.76 298 ARG A C 1
ATOM 2241 O O . ARG A 1 298 ? 287.176 247.340 422.896 1.00 18.76 298 ARG A O 1
ATOM 2249 N N . ARG A 1 299 ? 288.478 249.110 422.429 1.00 16.80 299 ARG A N 1
ATOM 2250 C CA . ARG A 1 299 ? 287.406 249.907 421.859 1.00 16.80 299 ARG A CA 1
ATOM 2251 C C . ARG A 1 299 ? 287.667 250.310 420.421 1.00 16.80 299 ARG A C 1
ATOM 2252 O O . ARG A 1 299 ? 286.754 250.255 419.597 1.00 16.80 299 ARG A O 1
ATOM 2260 N N . SER A 1 300 ? 288.894 250.699 420.096 1.00 14.48 300 SER A N 1
ATOM 2261 C CA . SER A 1 300 ? 289.238 251.200 418.777 1.00 14.48 300 SER A CA 1
ATOM 2262 C C . SER A 1 300 ? 290.445 250.448 418.252 1.00 14.48 300 SER A C 1
ATOM 2263 O O . SER A 1 300 ? 291.356 250.115 419.012 1.00 14.48 300 SER A O 1
ATOM 2266 N N . TYR A 1 301 ? 290.449 250.183 416.950 1.00 12.16 301 TYR A N 1
ATOM 2267 C CA . TYR A 1 301 ? 291.456 249.344 416.326 1.00 12.16 301 TYR A CA 1
ATOM 2268 C C . TYR A 1 301 ? 291.982 250.006 415.066 1.00 12.16 301 TYR A C 1
ATOM 2269 O O . TYR A 1 301 ? 291.290 250.798 414.425 1.00 12.16 301 TYR A O 1
ATOM 2278 N N . GLY A 1 302 ? 293.219 249.663 414.713 1.00 9.30 302 GLY A N 1
ATOM 2279 C CA . GLY A 1 302 ? 293.797 250.088 413.463 1.00 9.30 302 GLY A CA 1
ATOM 2280 C C . GLY A 1 302 ? 294.335 248.893 412.702 1.00 9.30 302 GLY A C 1
ATOM 2281 O O . GLY A 1 302 ? 294.463 247.795 413.239 1.00 9.30 302 GLY A O 1
ATOM 2282 N N . ALA A 1 303 ? 294.642 249.128 411.428 1.00 8.30 303 ALA A N 1
ATOM 2283 C CA . ALA A 1 303 ? 295.263 248.083 410.628 1.00 8.30 303 ALA A CA 1
ATOM 2284 C C . ALA A 1 303 ? 296.684 247.803 411.091 1.00 8.30 303 ALA A C 1
ATOM 2285 O O . ALA A 1 303 ? 297.223 246.727 410.821 1.00 8.30 303 ALA A O 1
ATOM 2287 N N . TYR A 1 304 ? 297.298 248.752 411.781 1.00 8.90 304 TYR A N 1
ATOM 2288 C CA . TYR A 1 304 ? 298.590 248.570 412.419 1.00 8.90 304 TYR A CA 1
ATOM 2289 C C . TYR A 1 304 ? 298.496 249.116 413.832 1.00 8.90 304 TYR A C 1
ATOM 2290 O O . TYR A 1 304 ? 297.831 250.124 414.067 1.00 8.90 304 TYR A O 1
ATOM 2299 N N . GLU A 1 305 ? 299.157 248.451 414.773 1.00 11.32 305 GLU A N 1
ATOM 2300 C CA . GLU A 1 305 ? 299.059 248.827 416.173 1.00 11.32 305 GLU A CA 1
ATOM 2301 C C . GLU A 1 305 ? 300.413 248.700 416.843 1.00 11.32 305 GLU A C 1
ATOM 2302 O O . GLU A 1 305 ? 301.161 247.763 416.569 1.00 11.32 305 GLU A O 1
ATOM 2308 N N . VAL A 1 306 ? 300.719 249.646 417.722 1.00 14.88 306 VAL A N 1
ATOM 2309 C CA . VAL A 1 306 ? 301.949 249.633 418.503 1.00 14.88 306 VAL A CA 1
ATOM 2310 C C . VAL A 1 306 ? 301.561 249.756 419.963 1.00 14.88 306 VAL A C 1
ATOM 2311 O O . VAL A 1 306 ? 300.863 250.699 420.346 1.00 14.88 306 VAL A O 1
ATOM 2315 N N . ARG A 1 307 ? 302.008 248.808 420.775 1.00 25.23 307 ARG A N 1
ATOM 2316 C CA . ARG A 1 307 ? 301.677 248.770 422.189 1.00 25.23 307 ARG A CA 1
ATOM 2317 C C . ARG A 1 307 ? 302.864 249.264 423.000 1.00 25.23 307 ARG A C 1
ATOM 2318 O O . ARG A 1 307 ? 303.976 248.747 422.857 1.00 25.23 307 ARG A O 1
ATOM 2326 N N . THR A 1 308 ? 302.629 250.272 423.834 1.00 28.08 308 THR A N 1
ATOM 2327 C CA . THR A 1 308 ? 303.647 250.824 424.712 1.00 28.08 308 THR A CA 1
ATOM 2328 C C . THR A 1 308 ? 303.130 250.810 426.141 1.00 28.08 308 THR A C 1
ATOM 2329 O O . THR A 1 308 ? 301.951 250.564 426.399 1.00 28.08 308 THR A O 1
ATOM 2333 N N . ARG A 1 309 ? 304.034 251.069 427.077 1.00 38.70 309 ARG A N 1
ATOM 2334 C CA . ARG A 1 309 ? 303.697 251.143 428.487 1.00 38.70 309 ARG A CA 1
ATOM 2335 C C . ARG A 1 309 ? 304.295 252.410 429.070 1.00 38.70 309 ARG A C 1
ATOM 2336 O O . ARG A 1 309 ? 305.430 252.773 428.753 1.00 38.70 309 ARG A O 1
ATOM 2344 N N . GLU A 1 310 ? 303.524 253.086 429.916 1.00 37.66 310 GLU A N 1
ATOM 2345 C CA . GLU A 1 310 ? 303.944 254.336 430.537 1.00 37.66 310 GLU A CA 1
ATOM 2346 C C . GLU A 1 310 ? 304.064 254.114 432.037 1.00 37.66 310 GLU A C 1
ATOM 2347 O O . GLU A 1 310 ? 303.053 253.984 432.733 1.00 37.66 310 GLU A O 1
ATOM 2353 N N . THR A 1 311 ? 305.293 254.068 432.527 1.00 44.94 311 THR A N 1
ATOM 2354 C CA . THR A 1 311 ? 305.558 253.997 433.953 1.00 44.94 311 THR A CA 1
ATOM 2355 C C . THR A 1 311 ? 305.631 255.402 434.535 1.00 44.94 311 THR A C 1
ATOM 2356 O O . THR A 1 311 ? 306.135 256.332 433.901 1.00 44.94 311 THR A O 1
ATOM 2360 N N . GLU A 1 312 ? 305.103 255.552 435.747 1.00 50.97 312 GLU A N 1
ATOM 2361 C CA . GLU A 1 312 ? 305.201 256.792 436.512 1.00 50.97 312 GLU A CA 1
ATOM 2362 C C . GLU A 1 312 ? 305.783 256.443 437.873 1.00 50.97 312 GLU A C 1
ATOM 2363 O O . GLU A 1 312 ? 305.172 255.694 438.640 1.00 50.97 312 GLU A O 1
ATOM 2369 N N . ASN A 1 313 ? 306.963 256.985 438.172 1.00 56.58 313 ASN A N 1
ATOM 2370 C CA . ASN A 1 313 ? 307.711 256.533 439.339 1.00 56.58 313 ASN A CA 1
ATOM 2371 C C . ASN A 1 313 ? 307.158 257.114 440.635 1.00 56.58 313 ASN A C 1
ATOM 2372 O O . ASN A 1 313 ? 306.937 256.378 441.601 1.00 56.58 313 ASN A O 1
ATOM 2377 N N . ASN A 1 314 ? 306.923 258.421 440.683 1.00 60.14 314 ASN A N 1
ATOM 2378 C CA . ASN A 1 314 ? 306.542 259.084 441.926 1.00 60.14 314 ASN A CA 1
ATOM 2379 C C . ASN A 1 314 ? 305.137 259.657 441.768 1.00 60.14 314 ASN A C 1
ATOM 2380 O O . ASN A 1 314 ? 304.958 260.808 441.364 1.00 60.14 314 ASN A O 1
ATOM 2385 N N . TYR A 1 315 ? 304.142 258.843 442.098 1.00 59.41 315 TYR A N 1
ATOM 2386 C CA . TYR A 1 315 ? 302.742 259.240 442.088 1.00 59.41 315 TYR A CA 1
ATOM 2387 C C . TYR A 1 315 ? 302.158 258.865 443.437 1.00 59.41 315 TYR A C 1
ATOM 2388 O O . TYR A 1 315 ? 302.154 257.687 443.803 1.00 59.41 315 TYR A O 1
ATOM 2397 N N . PHE A 1 316 ? 301.694 259.858 444.193 1.00 64.00 316 PHE A N 1
ATOM 2398 C CA . PHE A 1 316 ? 301.246 259.562 445.552 1.00 64.00 316 PHE A CA 1
ATOM 2399 C C . PHE A 1 316 ? 299.810 259.046 445.563 1.00 64.00 316 PHE A C 1
ATOM 2400 O O . PHE A 1 316 ? 299.571 257.869 445.848 1.00 64.00 316 PHE A O 1
ATOM 2408 N N . LEU A 1 317 ? 298.852 259.917 445.241 1.00 68.31 317 LEU A N 1
ATOM 2409 C CA . LEU A 1 317 ? 297.437 259.615 445.062 1.00 68.31 317 LEU A CA 1
ATOM 2410 C C . LEU A 1 317 ? 296.717 260.917 444.732 1.00 68.31 317 LEU A C 1
ATOM 2411 O O . LEU A 1 317 ? 297.299 261.996 444.904 1.00 68.31 317 LEU A O 1
ATOM 2416 N N . PRO A 1 318 ? 295.467 260.876 444.274 1.00 71.87 318 PRO A N 1
ATOM 2417 C CA . PRO A 1 318 ? 294.657 262.098 444.284 1.00 71.87 318 PRO A CA 1
ATOM 2418 C C . PRO A 1 318 ? 294.426 262.558 445.715 1.00 71.87 318 PRO A C 1
ATOM 2419 O O . PRO A 1 318 ? 294.232 261.746 446.622 1.00 71.87 318 PRO A O 1
ATOM 2423 N N . ASP A 1 319 ? 294.461 263.878 445.917 1.00 75.82 319 ASP A N 1
ATOM 2424 C CA . ASP A 1 319 ? 294.365 264.418 447.269 1.00 75.82 319 ASP A CA 1
ATOM 2425 C C . ASP A 1 319 ? 293.005 264.135 447.890 1.00 75.82 319 ASP A C 1
ATOM 2426 O O . ASP A 1 319 ? 292.887 264.007 449.114 1.00 75.82 319 ASP A O 1
ATOM 2431 N N . SER A 1 320 ? 291.965 264.016 447.064 1.00 75.23 320 SER A N 1
ATOM 2432 C CA . SER A 1 320 ? 290.674 263.582 447.586 1.00 75.23 320 SER A CA 1
ATOM 2433 C C . SER A 1 320 ? 290.736 262.129 448.041 1.00 75.23 320 SER A C 1
ATOM 2434 O O . SER A 1 320 ? 290.131 261.756 449.054 1.00 75.23 320 SER A O 1
ATOM 2437 N N . LEU A 1 321 ? 291.480 261.292 447.316 1.00 74.50 321 LEU A N 1
ATOM 2438 C CA . LEU A 1 321 ? 291.657 259.914 447.757 1.00 74.50 321 LEU A CA 1
ATOM 2439 C C . LEU A 1 321 ? 292.457 259.852 449.055 1.00 74.50 321 LEU A C 1
ATOM 2440 O O . LEU A 1 321 ? 292.178 259.015 449.921 1.00 74.50 321 LEU A O 1
ATOM 2445 N N . LEU A 1 322 ? 293.449 260.734 449.211 1.00 77.01 322 LEU A N 1
ATOM 2446 C CA . LEU A 1 322 ? 294.165 260.815 450.481 1.00 77.01 322 LEU A CA 1
ATOM 2447 C C . LEU A 1 322 ? 293.230 261.234 451.606 1.00 77.01 322 LEU A C 1
ATOM 2448 O O . LEU A 1 322 ? 293.298 260.694 452.717 1.00 77.01 322 LEU A O 1
ATOM 2453 N N . ASN A 1 323 ? 292.360 262.209 451.337 1.00 78.87 323 ASN A N 1
ATOM 2454 C CA . ASN A 1 323 ? 291.344 262.590 452.312 1.00 78.87 323 ASN A CA 1
ATOM 2455 C C . ASN A 1 323 ? 290.470 261.401 452.685 1.00 78.87 323 ASN A C 1
ATOM 2456 O O . ASN A 1 323 ? 290.087 261.243 453.847 1.00 78.87 323 ASN A O 1
ATOM 2461 N N . ILE A 1 324 ? 290.155 260.548 451.709 1.00 79.14 324 ILE A N 1
ATOM 2462 C CA . ILE A 1 324 ? 289.328 259.375 451.987 1.00 79.14 324 ILE A CA 1
ATOM 2463 C C . ILE A 1 324 ? 290.077 258.384 452.870 1.00 79.14 324 ILE A C 1
ATOM 2464 O O . ILE A 1 324 ? 289.502 257.802 453.798 1.00 79.14 324 ILE A O 1
ATOM 2469 N N . ILE A 1 325 ? 291.369 258.174 452.603 1.00 82.33 325 ILE A N 1
ATOM 2470 C CA . ILE A 1 325 ? 292.159 257.288 453.460 1.00 82.33 325 ILE A CA 1
ATOM 2471 C C . ILE A 1 325 ? 292.206 257.822 454.886 1.00 82.33 325 ILE A C 1
ATOM 2472 O O . ILE A 1 325 ? 292.069 257.062 455.854 1.00 82.33 325 ILE A O 1
ATOM 2477 N N . GLU A 1 326 ? 292.426 259.130 455.042 1.00 84.56 326 GLU A N 1
ATOM 2478 C CA . GLU A 1 326 ? 292.420 259.719 456.379 1.00 84.56 326 GLU A CA 1
ATOM 2479 C C . GLU A 1 326 ? 291.063 259.554 457.058 1.00 84.56 326 GLU A C 1
ATOM 2480 O O . GLU A 1 326 ? 290.996 259.216 458.245 1.00 84.56 326 GLU A O 1
ATOM 2486 N N . ASP A 1 327 ? 289.970 259.767 456.319 1.00 85.68 327 ASP A N 1
ATOM 2487 C CA . ASP A 1 327 ? 288.642 259.567 456.892 1.00 85.68 327 ASP A CA 1
ATOM 2488 C C . ASP A 1 327 ? 288.380 258.092 457.182 1.00 85.68 327 ASP A C 1
ATOM 2489 O O . ASP A 1 327 ? 287.461 257.760 457.939 1.00 85.68 327 ASP A O 1
ATOM 2494 N N . PHE A 1 328 ? 289.181 257.198 456.604 1.00 86.04 328 PHE A N 1
ATOM 2495 C CA . PHE A 1 328 ? 289.096 255.767 456.865 1.00 86.04 328 PHE A CA 1
ATOM 2496 C C . PHE A 1 328 ? 289.831 255.357 458.136 1.00 86.04 328 PHE A C 1
ATOM 2497 O O . PHE A 1 328 ? 289.650 254.225 458.602 1.00 86.04 328 PHE A O 1
ATOM 2505 N N . THR A 1 329 ? 290.626 256.254 458.718 1.00 86.33 329 THR A N 1
ATOM 2506 C CA . THR A 1 329 ? 291.388 255.981 459.939 1.00 86.33 329 THR A CA 1
ATOM 2507 C C . THR A 1 329 ? 292.364 254.827 459.734 1.00 86.33 329 THR A C 1
ATOM 2508 O O . THR A 1 329 ? 293.508 255.035 459.328 1.00 86.33 329 THR A O 1
ATOM 2512 N N . VAL A 1 379 ? 283.696 253.159 446.793 1.00 55.94 379 VAL A N 1
ATOM 2513 C CA . VAL A 1 379 ? 284.074 254.527 446.471 1.00 55.94 379 VAL A CA 1
ATOM 2514 C C . VAL A 1 379 ? 283.434 254.941 445.156 1.00 55.94 379 VAL A C 1
ATOM 2515 O O . VAL A 1 379 ? 283.124 254.100 444.313 1.00 55.94 379 VAL A O 1
ATOM 2519 N N . ILE A 1 380 ? 283.235 256.239 444.982 1.00 53.81 380 ILE A N 1
ATOM 2520 C CA . ILE A 1 380 ? 282.602 256.778 443.785 1.00 53.81 380 ILE A CA 1
ATOM 2521 C C . ILE A 1 380 ? 283.680 257.221 442.811 1.00 53.81 380 ILE A C 1
ATOM 2522 O O . ILE A 1 380 ? 284.727 257.741 443.211 1.00 53.81 380 ILE A O 1
ATOM 2527 N N . ARG A 1 381 ? 283.420 257.021 441.522 1.00 47.62 381 ARG A N 1
ATOM 2528 C CA . ARG A 1 381 ? 284.400 257.288 440.483 1.00 47.62 381 ARG A CA 1
ATOM 2529 C C . ARG A 1 381 ? 283.698 257.825 439.248 1.00 47.62 381 ARG A C 1
ATOM 2530 O O . ARG A 1 381 ? 282.754 257.203 438.755 1.00 47.62 381 ARG A O 1
ATOM 2538 N N . THR A 1 382 ? 284.151 258.973 438.754 1.00 41.97 382 THR A N 1
ATOM 2539 C CA . THR A 1 382 ? 283.650 259.540 437.511 1.00 41.97 382 THR A CA 1
ATOM 2540 C C . THR A 1 382 ? 284.795 259.723 436.527 1.00 41.97 382 THR A C 1
ATOM 2541 O O . THR A 1 382 ? 285.969 259.715 436.899 1.00 41.97 382 THR A O 1
ATOM 2545 N N . LYS A 1 383 ? 284.434 259.889 435.258 1.00 34.39 383 LYS A N 1
ATOM 2546 C CA . LYS A 1 383 ? 285.412 260.096 434.197 1.00 34.39 383 LYS A CA 1
ATOM 2547 C C . LYS A 1 383 ? 284.714 260.776 433.033 1.00 34.39 383 LYS A C 1
ATOM 2548 O O . LYS A 1 383 ? 283.610 260.378 432.659 1.00 34.39 383 LYS A O 1
ATOM 2554 N N . ILE A 1 384 ? 285.353 261.790 432.467 1.00 29.02 384 ILE A N 1
ATOM 2555 C CA . ILE A 1 384 ? 284.799 262.519 431.333 1.00 29.02 384 ILE A CA 1
ATOM 2556 C C . ILE A 1 384 ? 285.267 261.842 430.053 1.00 29.02 384 ILE A C 1
ATOM 2557 O O . ILE A 1 384 ? 286.470 261.704 429.816 1.00 29.02 384 ILE A O 1
ATOM 2562 N N . ARG A 1 385 ? 284.318 261.416 429.227 1.00 23.82 385 ARG A N 1
ATOM 2563 C CA . ARG A 1 385 ? 284.606 260.836 427.926 1.00 23.82 385 ARG A CA 1
ATOM 2564 C C . ARG A 1 385 ? 284.291 261.861 426.849 1.00 23.82 385 ARG A C 1
ATOM 2565 O O . ARG A 1 385 ? 283.214 262.462 426.860 1.00 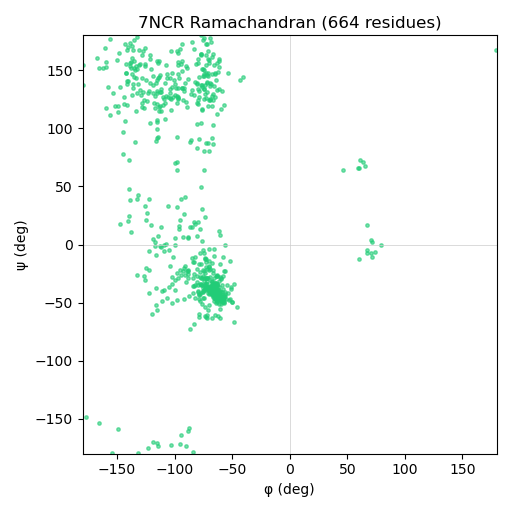23.82 385 ARG A O 1
ATOM 2573 N N . ASP A 1 386 ? 285.226 262.064 425.934 1.00 19.57 386 ASP A N 1
ATOM 2574 C CA . ASP A 1 386 ? 285.049 262.990 424.824 1.00 19.57 386 ASP A CA 1
ATOM 2575 C C . ASP A 1 386 ? 285.060 262.194 423.529 1.00 19.57 386 ASP A C 1
ATOM 2576 O O . ASP A 1 386 ? 286.125 261.837 423.019 1.00 19.57 386 ASP A O 1
ATOM 2581 N N . TRP A 1 387 ? 283.875 261.916 423.007 1.00 14.04 387 TRP A N 1
ATOM 2582 C CA . TRP A 1 387 ? 283.716 261.217 421.745 1.00 14.04 387 TRP A CA 1
ATOM 2583 C C . TRP A 1 387 ? 283.932 262.215 420.622 1.00 14.04 387 TRP A C 1
ATOM 2584 O O . TRP A 1 387 ? 283.413 263.329 420.680 1.00 14.04 387 TRP A O 1
ATOM 2595 N N . TYR A 1 388 ? 284.712 261.839 419.621 1.00 10.57 388 TYR A N 1
ATOM 2596 C CA . TYR A 1 388 ? 284.935 262.700 418.473 1.00 10.57 388 TYR A CA 1
ATOM 2597 C C . TYR A 1 388 ? 284.571 261.950 417.205 1.00 10.57 388 TYR A C 1
ATOM 2598 O O . TYR A 1 388 ? 284.820 260.748 417.088 1.00 10.57 388 TYR A O 1
ATOM 2607 N N . TYR A 1 389 ? 283.966 262.667 416.267 1.00 8.06 389 TYR A N 1
ATOM 2608 C CA . TYR A 1 389 ? 283.361 262.064 415.095 1.00 8.06 389 TYR A CA 1
ATOM 2609 C C . TYR A 1 389 ? 283.746 262.878 413.874 1.00 8.06 389 TYR A C 1
ATOM 2610 O O . TYR A 1 389 ? 284.391 263.922 413.975 1.00 8.06 389 TYR A O 1
ATOM 2619 N N . HIS A 1 390 ? 283.333 262.396 412.708 1.00 6.81 390 HIS A N 1
ATOM 2620 C CA . HIS A 1 390 ? 283.561 263.141 411.482 1.00 6.81 390 HIS A CA 1
ATOM 2621 C C . HIS A 1 390 ? 282.481 264.190 411.231 1.00 6.81 390 HIS A C 1
ATOM 2622 O O . HIS A 1 390 ? 282.799 265.311 410.828 1.00 6.81 390 HIS A O 1
ATOM 2629 N N . SER A 1 391 ? 281.213 263.868 411.464 1.00 7.25 391 SER A N 1
ATOM 2630 C CA . SER A 1 391 ? 280.155 264.862 411.336 1.00 7.25 391 SER A CA 1
ATOM 2631 C C . SER A 1 391 ? 278.970 264.437 412.192 1.00 7.25 391 SER A C 1
ATOM 2632 O O . SER A 1 391 ? 278.977 263.380 412.823 1.00 7.25 391 SER A O 1
ATOM 2635 N N . ARG A 1 392 ? 277.957 265.296 412.224 1.00 7.73 392 ARG A N 1
ATOM 2636 C CA . ARG A 1 392 ? 276.664 265.005 412.825 1.00 7.73 392 ARG A CA 1
ATOM 2637 C C . ARG A 1 392 ? 275.665 264.838 411.692 1.00 7.73 392 ARG A C 1
ATOM 2638 O O . ARG A 1 392 ? 275.480 265.755 410.888 1.00 7.73 392 ARG A O 1
ATOM 2646 N N . VAL A 1 393 ? 275.030 263.670 411.624 1.00 7.39 393 VAL A N 1
ATOM 2647 C CA . VAL A 1 393 ? 274.285 263.292 410.430 1.00 7.39 393 VAL A CA 1
ATOM 2648 C C . VAL A 1 393 ? 272.792 263.535 410.613 1.00 7.39 393 VAL A C 1
ATOM 2649 O O . VAL A 1 393 ? 272.087 263.846 409.650 1.00 7.39 393 VAL A O 1
ATOM 2653 N N . ILE A 1 394 ? 272.300 263.419 411.842 1.00 7.61 394 ILE A N 1
ATOM 2654 C CA . ILE A 1 394 ? 270.892 263.635 412.154 1.00 7.61 394 ILE A CA 1
ATOM 2655 C C . ILE A 1 394 ? 270.795 264.812 413.114 1.00 7.61 394 ILE A C 1
ATOM 2656 O O . ILE A 1 394 ? 271.371 264.781 414.207 1.00 7.61 394 ILE A O 1
ATOM 2661 N N . LEU A 1 395 ? 270.058 265.845 412.705 1.00 8.04 395 LEU A N 1
ATOM 2662 C CA . LEU A 1 395 ? 269.986 267.114 413.419 1.00 8.04 395 LEU A CA 1
ATOM 2663 C C . LEU A 1 395 ? 268.741 267.260 414.277 1.00 8.04 395 LEU A C 1
ATOM 2664 O O . LEU A 1 395 ? 268.820 267.812 415.376 1.00 8.04 395 LEU A O 1
ATOM 2669 N N . GLU A 1 396 ? 267.589 266.792 413.802 1.00 8.80 396 GLU A N 1
ATOM 2670 C CA . GLU A 1 396 ? 266.340 266.940 414.545 1.00 8.80 396 GLU A CA 1
ATOM 2671 C C . GLU A 1 396 ? 265.447 265.752 414.215 1.00 8.80 396 GLU A C 1
ATOM 2672 O O . GLU A 1 396 ? 264.998 265.614 413.077 1.00 8.80 396 GLU A O 1
ATOM 2674 N N . LEU A 1 397 ? 265.181 264.912 415.209 1.00 9.19 397 LEU A N 1
ATOM 2675 C CA . LEU A 1 397 ? 264.437 263.673 415.028 1.00 9.19 397 LEU A CA 1
ATOM 2676 C C . LEU A 1 397 ? 263.091 263.763 415.729 1.00 9.19 397 LEU A C 1
ATOM 2677 O O . LEU A 1 397 ? 263.015 264.202 416.880 1.00 9.19 397 LEU A O 1
ATOM 2682 N N . GLU A 1 398 ? 262.037 263.343 415.037 1.00 11.17 398 GLU A N 1
ATOM 2683 C CA . GLU A 1 398 ? 260.703 263.307 415.615 1.00 11.17 398 GLU A CA 1
ATOM 2684 C C . GLU A 1 398 ? 259.808 262.459 414.726 1.00 11.17 398 GLU A C 1
ATOM 2685 O O . GLU A 1 398 ? 260.019 262.370 413.516 1.00 11.17 398 GLU A O 1
ATOM 2691 N N . ASP A 1 399 ? 258.799 261.844 415.347 1.00 12.08 399 ASP A N 1
ATOM 2692 C CA . ASP A 1 399 ? 258.065 260.754 414.711 1.00 12.08 399 ASP A CA 1
ATOM 2693 C C . ASP A 1 399 ? 257.186 261.208 413.554 1.00 12.08 399 ASP A C 1
ATOM 2694 O O . ASP A 1 399 ? 256.856 260.389 412.692 1.00 12.08 399 ASP A O 1
ATOM 2699 N N . ASN A 1 400 ? 256.801 262.482 413.507 1.00 11.12 400 ASN A N 1
ATOM 2700 C CA . ASN A 1 400 ? 256.038 262.970 412.364 1.00 11.12 400 ASN A CA 1
ATOM 2701 C C . ASN A 1 400 ? 256.865 262.904 411.088 1.00 11.12 400 ASN A C 1
ATOM 2702 O O . ASN A 1 400 ? 256.376 262.459 410.043 1.00 11.12 400 ASN A O 1
ATOM 2707 N N . SER A 1 401 ? 258.130 263.319 411.162 1.00 9.86 401 SER A N 1
ATOM 2708 C CA . SER A 1 401 ? 259.006 263.263 409.998 1.00 9.86 401 SER A CA 1
ATOM 2709 C C . SER A 1 401 ? 259.367 261.829 409.643 1.00 9.86 401 SER A C 1
ATOM 2710 O O . SER A 1 401 ? 259.476 261.491 408.460 1.00 9.86 401 SER A O 1
ATOM 2713 N N . ARG A 1 402 ? 259.579 260.977 410.649 1.00 9.09 402 ARG A N 1
ATOM 2714 C CA . ARG A 1 402 ? 259.814 259.564 410.377 1.00 9.09 402 ARG A CA 1
ATOM 2715 C C . ARG A 1 402 ? 258.643 258.967 409.611 1.00 9.09 402 ARG A C 1
ATOM 2716 O O . ARG A 1 402 ? 258.827 258.311 408.580 1.00 9.09 402 ARG A O 1
ATOM 2724 N N . THR A 1 403 ? 257.425 259.208 410.094 1.00 10.00 403 THR A N 1
ATOM 2725 C CA . THR A 1 403 ? 256.249 258.650 409.446 1.00 10.00 403 THR A CA 1
ATOM 2726 C C . THR A 1 403 ? 256.068 259.211 408.043 1.00 10.00 403 THR A C 1
ATOM 2727 O O . THR A 1 403 ? 255.690 258.478 407.127 1.00 10.00 403 THR A O 1
ATOM 2731 N N . ALA A 1 404 ? 256.339 260.501 407.846 1.00 9.68 404 ALA A N 1
ATOM 2732 C CA . ALA A 1 404 ? 256.199 261.083 406.514 1.00 9.68 404 ALA A CA 1
ATOM 2733 C C . ALA A 1 404 ? 257.204 260.483 405.539 1.00 9.68 404 ALA A C 1
ATOM 2734 O O . ALA A 1 404 ? 256.845 260.078 404.425 1.00 9.68 404 ALA A O 1
ATOM 2736 N N . ALA A 1 405 ? 258.475 260.428 405.942 1.00 9.74 405 ALA A N 1
ATOM 2737 C CA . ALA A 1 405 ? 259.508 259.885 405.073 1.00 9.74 405 ALA A CA 1
ATOM 2738 C C . ALA A 1 405 ? 259.323 258.395 404.830 1.00 9.74 405 ALA A C 1
ATOM 2739 O O . ALA A 1 405 ? 259.792 257.878 403.814 1.00 9.74 405 ALA A O 1
ATOM 2741 N N . LEU A 1 406 ? 258.647 257.686 405.736 1.00 9.53 406 LEU A N 1
ATOM 2742 C CA . LEU A 1 406 ? 258.342 256.282 405.473 1.00 9.53 406 LEU A CA 1
ATOM 2743 C C . LEU A 1 406 ? 257.154 256.141 404.524 1.00 9.53 406 LEU A C 1
ATOM 2744 O O . LEU A 1 406 ? 257.210 255.366 403.557 1.00 9.53 406 LEU A O 1
ATOM 2749 N N . ARG A 1 407 ? 256.075 256.883 404.785 1.00 10.65 407 ARG A N 1
ATOM 2750 C CA . ARG A 1 407 ? 254.913 256.888 403.907 1.00 10.65 407 ARG A CA 1
ATOM 2751 C C . ARG A 1 407 ? 255.285 257.199 402.469 1.00 10.65 407 ARG A C 1
ATOM 2752 O O . ARG A 1 407 ? 254.748 256.583 401.546 1.00 10.65 407 ARG A O 1
ATOM 2760 N N . MET A 1 408 ? 256.181 258.154 402.248 1.00 10.94 408 MET A N 1
ATOM 2761 C CA . MET A 1 408 ? 256.532 258.524 400.886 1.00 10.94 408 MET A CA 1
ATOM 2762 C C . MET A 1 408 ? 257.484 257.531 400.244 1.00 10.94 408 MET A C 1
ATOM 2763 O O . MET A 1 408 ? 258.043 257.812 399.181 1.00 10.94 408 MET A O 1
ATOM 2768 N N . PHE A 1 409 ? 257.661 256.366 400.855 1.00 8.94 409 PHE A N 1
ATOM 2769 C CA . PHE A 1 409 ? 258.536 255.338 400.320 1.00 8.94 409 PHE A CA 1
ATOM 2770 C C . PHE A 1 409 ? 257.774 254.030 400.179 1.00 8.94 409 PHE A C 1
ATOM 2771 O O . PHE A 1 409 ? 258.066 253.230 399.287 1.00 8.94 409 PHE A O 1
ATOM 2779 N N . ILE A 1 410 ? 256.788 253.804 401.046 1.00 9.40 410 ILE A N 1
ATOM 2780 C CA . ILE A 1 410 ? 256.058 252.544 401.056 1.00 9.40 410 ILE A CA 1
ATOM 2781 C C . ILE A 1 410 ? 254.610 252.689 400.621 1.00 9.40 410 ILE A C 1
ATOM 2782 O O . ILE A 1 410 ? 253.896 251.686 400.561 1.00 9.40 410 ILE A O 1
ATOM 2787 N N . ILE A 1 411 ? 254.153 253.896 400.312 1.00 10.75 411 ILE A N 1
ATOM 2788 C CA . ILE A 1 411 ? 252.785 254.096 399.849 1.00 10.75 411 ILE A CA 1
ATOM 2789 C C . ILE A 1 411 ? 252.805 254.699 398.451 1.00 10.75 411 ILE A C 1
ATOM 2790 O O . ILE A 1 411 ? 252.029 254.304 397.579 1.00 10.75 411 ILE A O 1
ATOM 2795 N N . LEU B 1 29 ? 311.458 262.562 392.850 1.00 11.03 29 LEU B N 1
ATOM 2796 C CA . LEU B 1 29 ? 311.846 261.766 394.010 1.00 11.03 29 LEU B CA 1
ATOM 2797 C C . LEU B 1 29 ? 311.365 260.323 393.869 1.00 11.03 29 LEU B C 1
ATOM 2798 O O . LEU B 1 29 ? 311.342 259.572 394.839 1.00 11.03 29 LEU B O 1
ATOM 2803 N N . THR B 1 30 ? 310.994 259.936 392.650 1.00 11.69 30 THR B N 1
ATOM 2804 C CA . THR B 1 30 ? 310.436 258.611 392.416 1.00 11.69 30 THR B CA 1
ATOM 2805 C C . THR B 1 30 ? 311.489 257.553 392.131 1.00 11.69 30 THR B C 1
ATOM 2806 O O . THR B 1 30 ? 311.215 256.369 392.327 1.00 11.69 30 THR B O 1
ATOM 2810 N N . ARG B 1 31 ? 312.676 257.939 391.668 1.00 12.95 31 ARG B N 1
ATOM 2811 C CA . ARG B 1 31 ? 313.748 256.961 391.523 1.00 12.95 31 ARG B CA 1
ATOM 2812 C C . ARG B 1 31 ? 314.216 256.463 392.884 1.00 12.95 31 ARG B C 1
ATOM 2813 O O . ARG B 1 31 ? 314.412 255.259 393.079 1.00 12.95 31 ARG B O 1
ATOM 2821 N N . SER B 1 32 ? 314.376 257.373 393.845 1.00 11.14 32 SER B N 1
ATOM 2822 C CA . SER B 1 32 ? 314.729 256.974 395.201 1.00 11.14 32 SER B CA 1
ATOM 2823 C C . SER B 1 32 ? 313.609 256.165 395.846 1.00 11.14 32 SER B C 1
ATOM 2824 O O . SER B 1 32 ? 313.869 255.203 396.576 1.00 11.14 32 SER B O 1
ATOM 2827 N N . ALA B 1 33 ? 312.358 256.540 395.584 1.00 10.68 33 ALA B N 1
ATOM 2828 C CA . ALA B 1 33 ? 311.225 255.786 396.104 1.00 10.68 33 ALA B CA 1
ATOM 2829 C C . ALA B 1 33 ? 311.210 254.369 395.551 1.00 10.68 33 ALA B C 1
ATOM 2830 O O . ALA B 1 33 ? 311.050 253.400 396.298 1.00 10.68 33 ALA B O 1
ATOM 2832 N N . ASP B 1 34 ? 311.371 254.233 394.235 1.00 12.49 34 ASP B N 1
ATOM 2833 C CA . ASP B 1 34 ? 311.418 252.920 393.606 1.00 12.49 34 ASP B CA 1
ATOM 2834 C C . ASP B 1 34 ? 312.589 252.096 394.118 1.00 12.49 34 ASP B C 1
ATOM 2835 O O . ASP B 1 34 ? 312.478 250.875 394.263 1.00 12.49 34 ASP B O 1
ATOM 2840 N N . TYR B 1 35 ? 313.727 252.739 394.384 1.00 11.49 35 TYR B N 1
ATOM 2841 C CA . TYR B 1 35 ? 314.868 251.999 394.909 1.00 11.49 35 TYR B CA 1
ATOM 2842 C C . TYR B 1 35 ? 314.613 251.524 396.334 1.00 11.49 35 TYR B C 1
ATOM 2843 O O . TYR B 1 35 ? 315.010 250.416 396.704 1.00 11.49 35 TYR B O 1
ATOM 2852 N N . LEU B 1 36 ? 313.952 252.346 397.149 1.00 10.11 36 LEU B N 1
ATOM 2853 C CA . LEU B 1 36 ? 313.590 251.922 398.494 1.00 10.11 36 LEU B CA 1
ATOM 2854 C C . LEU B 1 36 ? 312.471 250.896 398.504 1.00 10.11 36 LEU B C 1
ATOM 2855 O O . LEU B 1 36 ? 312.317 250.186 399.500 1.00 10.11 36 LEU B O 1
ATOM 2860 N N . LEU B 1 37 ? 311.682 250.817 397.437 1.00 11.43 37 LEU B N 1
ATOM 2861 C CA . LEU B 1 37 ? 310.589 249.859 397.341 1.00 11.43 37 LEU B CA 1
ATOM 2862 C C . LEU B 1 37 ? 311.029 248.526 396.755 1.00 11.43 37 LEU B C 1
ATOM 2863 O O . LEU B 1 37 ? 310.429 247.493 397.061 1.00 11.43 37 LEU B O 1
ATOM 2868 N N . ASP B 1 38 ? 312.055 248.524 395.900 1.00 13.85 38 ASP B N 1
ATOM 2869 C CA . ASP B 1 38 ? 312.590 247.266 395.392 1.00 13.85 38 ASP B CA 1
ATOM 2870 C C . ASP B 1 38 ? 313.141 246.419 396.527 1.00 13.85 38 ASP B C 1
ATOM 2871 O O . ASP B 1 38 ? 312.880 245.214 396.609 1.00 13.85 38 ASP B O 1
ATOM 2876 N N . ASN B 1 39 ? 313.919 247.033 397.408 1.00 12.19 39 ASN B N 1
ATOM 2877 C CA . ASN B 1 39 ? 314.174 246.456 398.714 1.00 12.19 39 ASN B CA 1
ATOM 2878 C C . ASN B 1 39 ? 312.940 246.688 399.575 1.00 12.19 39 ASN B C 1
ATOM 2879 O O . ASN B 1 39 ? 312.090 247.514 399.244 1.00 12.19 39 ASN B O 1
ATOM 2884 N N . VAL B 1 40 ? 312.824 245.960 400.671 1.00 11.76 40 VAL B N 1
ATOM 2885 C CA . VAL B 1 40 ? 311.617 246.044 401.482 1.00 11.76 40 VAL B CA 1
ATOM 2886 C C . VAL B 1 40 ? 311.725 247.209 402.454 1.00 11.76 40 VAL B C 1
ATOM 2887 O O . VAL B 1 40 ? 310.980 247.284 403.433 1.00 11.76 40 VAL B O 1
ATOM 2891 N N . ARG B 1 41 ? 312.692 248.096 402.208 1.00 10.00 41 ARG B N 1
ATOM 2892 C CA . ARG B 1 41 ? 312.959 249.245 403.069 1.00 10.00 41 ARG B CA 1
ATOM 2893 C C . ARG B 1 41 ? 311.707 250.006 403.493 1.00 10.00 41 ARG B C 1
ATOM 2894 O O . ARG B 1 41 ? 311.484 250.236 404.685 1.00 10.00 41 ARG B O 1
ATOM 2902 N N . ILE B 1 42 ? 310.886 250.427 402.532 1.00 9.11 42 ILE B N 1
ATOM 2903 C CA . ILE B 1 42 ? 309.654 251.147 402.823 1.00 9.11 42 ILE B CA 1
ATOM 2904 C C . ILE B 1 42 ? 308.505 250.461 402.102 1.00 9.11 42 ILE B C 1
ATOM 2905 O O . ILE B 1 42 ? 308.704 249.661 401.187 1.00 9.11 42 ILE B O 1
ATOM 2910 N N . GLY B 1 43 ? 307.288 250.775 402.533 1.00 9.32 43 GLY B N 1
ATOM 2911 C CA . GLY B 1 43 ? 306.121 250.211 401.892 1.00 9.32 43 GLY B CA 1
ATOM 2912 C C . GLY B 1 43 ? 304.799 250.702 402.430 1.00 9.32 43 GLY B C 1
ATOM 2913 O O . GLY B 1 43 ? 304.674 251.852 402.854 1.00 9.32 43 GLY B O 1
ATOM 2914 N N . ASN B 1 44 ? 303.794 249.831 402.387 1.00 10.11 44 ASN B N 1
ATOM 2915 C CA . ASN B 1 44 ? 302.448 250.079 402.909 1.00 10.11 44 ASN B CA 1
ATOM 2916 C C . ASN B 1 44 ? 302.088 248.825 403.696 1.00 10.11 44 ASN B C 1
ATOM 2917 O O . ASN B 1 44 ? 301.482 247.903 403.150 1.00 10.11 44 ASN B O 1
ATOM 2922 N N . HIS B 1 45 ? 302.451 248.796 404.972 1.00 8.38 45 HIS B N 1
ATOM 2923 C CA . HIS B 1 45 ? 302.321 247.597 405.782 1.00 8.38 45 HIS B CA 1
ATOM 2924 C C . HIS B 1 45 ? 301.194 247.745 406.789 1.00 8.38 45 HIS B C 1
ATOM 2925 O O . HIS B 1 45 ? 301.026 248.800 407.404 1.00 8.38 45 HIS B O 1
ATOM 2932 N N . ARG B 1 46 ? 300.425 246.675 406.956 1.00 8.52 46 ARG B N 1
ATOM 2933 C CA . ARG B 1 46 ? 299.338 246.622 407.918 1.00 8.52 46 ARG B CA 1
ATOM 2934 C C . ARG B 1 46 ? 299.348 245.261 408.593 1.00 8.52 46 ARG B C 1
ATOM 2935 O O . ARG B 1 46 ? 299.840 244.281 408.035 1.00 8.52 46 ARG B O 1
ATOM 2943 N N . GLN B 1 47 ? 298.820 245.215 409.809 1.00 8.59 47 GLN B N 1
ATOM 2944 C CA . GLN B 1 47 ? 298.726 243.961 410.537 1.00 8.59 47 GLN B CA 1
ATOM 2945 C C . GLN B 1 47 ? 297.399 243.251 410.316 1.00 8.59 47 GLN B C 1
ATOM 2946 O O . GLN B 1 47 ? 297.311 242.044 410.552 1.00 8.59 47 GLN B O 1
ATOM 2952 N N . ARG B 1 48 ? 296.374 243.972 409.886 1.00 9.36 48 ARG B N 1
ATOM 2953 C CA . ARG B 1 48 ? 295.082 243.402 409.556 1.00 9.36 48 ARG B CA 1
ATOM 2954 C C . ARG B 1 48 ? 294.927 243.325 408.044 1.00 9.36 48 ARG B C 1
ATOM 2955 O O . ARG B 1 48 ? 295.381 244.205 407.314 1.00 9.36 48 ARG B O 1
ATOM 2963 N N . TYR B 1 49 ? 294.281 242.263 407.579 1.00 8.87 49 TYR B N 1
ATOM 2964 C CA . TYR B 1 49 ? 293.971 242.169 406.164 1.00 8.87 49 TYR B CA 1
ATOM 2965 C C . TYR B 1 49 ? 292.801 243.090 405.824 1.00 8.87 49 TYR B C 1
ATOM 2966 O O . TYR B 1 49 ? 292.192 243.713 406.693 1.00 8.87 49 TYR B O 1
ATOM 2975 N N . ASP B 1 50 ? 292.479 243.159 404.532 1.00 10.67 50 ASP B N 1
ATOM 2976 C CA . ASP B 1 50 ? 291.724 244.292 404.007 1.00 10.67 50 ASP B CA 1
ATOM 2977 C C . ASP B 1 50 ? 290.315 244.364 404.581 1.00 10.67 50 ASP B C 1
ATOM 2978 O O . ASP B 1 50 ? 289.944 245.362 405.201 1.00 10.67 50 ASP B O 1
ATOM 2983 N N . LYS B 1 51 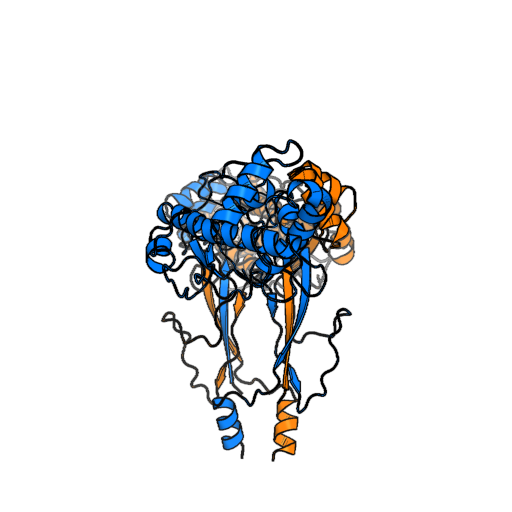? 289.498 243.340 404.373 1.00 9.43 51 LYS B N 1
ATOM 2984 C CA . LYS B 1 51 ? 288.163 243.345 404.972 1.00 9.43 51 LYS B CA 1
ATOM 2985 C C . LYS B 1 51 ? 288.183 242.517 406.253 1.00 9.43 51 LYS B C 1
ATOM 2986 O O . LYS B 1 51 ? 287.640 241.420 406.345 1.00 9.43 51 LYS B O 1
ATOM 2992 N N . TYR B 1 52 ? 288.847 243.078 407.255 1.00 9.48 52 TYR B N 1
ATOM 2993 C CA . TYR B 1 52 ? 288.999 242.389 408.524 1.00 9.48 52 TYR B CA 1
ATOM 2994 C C . TYR B 1 52 ? 287.645 242.252 409.199 1.00 9.48 52 TYR B C 1
ATOM 2995 O O . TYR B 1 52 ? 286.942 243.239 409.408 1.00 9.48 52 TYR B O 1
ATOM 3004 N N . ARG B 1 53 ? 287.275 241.021 409.524 1.00 11.22 53 ARG B N 1
ATOM 3005 C CA . ARG B 1 53 ? 285.928 240.704 409.976 1.00 11.22 53 ARG B CA 1
ATOM 3006 C C . ARG B 1 53 ? 285.774 241.042 411.454 1.00 11.22 53 ARG B C 1
ATOM 3007 O O . ARG B 1 53 ? 286.519 240.532 412.294 1.00 11.22 53 ARG B O 1
ATOM 3015 N N . ARG B 1 54 ? 284.809 241.907 411.764 1.00 10.20 54 ARG B N 1
ATOM 3016 C CA . ARG B 1 54 ? 284.454 242.240 413.137 1.00 10.20 54 ARG B CA 1
ATOM 3017 C C . ARG B 1 54 ? 282.974 241.974 413.344 1.00 10.20 54 ARG B C 1
ATOM 3018 O O . ARG B 1 54 ? 282.139 242.525 412.624 1.00 10.20 54 ARG B O 1
ATOM 3026 N N . TYR B 1 55 ? 282.647 241.147 414.327 1.00 11.37 55 TYR B N 1
ATOM 3027 C CA . TYR B 1 55 ? 281.261 240.935 414.703 1.00 11.37 55 TYR B CA 1
ATOM 3028 C C . TYR B 1 55 ? 280.806 242.081 415.586 1.00 11.37 55 TYR B C 1
ATOM 3029 O O . TYR B 1 55 ? 281.549 242.541 416.455 1.00 11.37 55 TYR B O 1
ATOM 3038 N N . VAL B 1 56 ? 279.580 242.542 415.364 1.00 9.68 56 VAL B N 1
ATOM 3039 C CA . VAL B 1 56 ? 278.981 243.559 416.214 1.00 9.68 56 VAL B CA 1
ATOM 3040 C C . VAL B 1 56 ? 277.537 243.162 416.479 1.00 9.68 56 VAL B C 1
ATOM 3041 O O . VAL B 1 56 ? 276.788 242.858 415.546 1.00 9.68 56 VAL B O 1
ATOM 3045 N N . LEU B 1 57 ? 277.156 243.146 417.751 1.00 10.52 57 LEU B N 1
ATOM 3046 C CA . LEU B 1 57 ? 275.839 242.680 418.162 1.00 10.52 57 LEU B CA 1
ATOM 3047 C C . LEU B 1 57 ? 274.797 243.765 417.931 1.00 10.52 57 LEU B C 1
ATOM 3048 O O . LEU B 1 57 ? 274.931 244.883 418.435 1.00 10.52 57 LEU B O 1
ATOM 3053 N N . LEU B 1 58 ? 273.755 243.433 417.178 1.00 10.53 58 LEU B N 1
ATOM 3054 C CA . LEU B 1 58 ? 272.645 244.347 416.975 1.00 10.53 58 LEU B CA 1
ATOM 3055 C C . LEU B 1 58 ? 271.824 244.486 418.252 1.00 10.53 58 LEU B C 1
ATOM 3056 O O . LEU B 1 58 ? 271.868 243.644 419.150 1.00 10.53 58 LEU B O 1
ATOM 3061 N N . ARG B 1 59 ? 271.060 245.574 418.326 1.00 10.92 59 ARG B N 1
ATOM 3062 C CA . ARG B 1 59 ? 270.164 245.760 419.461 1.00 10.92 59 ARG B CA 1
ATOM 3063 C C . ARG B 1 59 ? 269.004 244.779 419.399 1.00 10.92 59 ARG B C 1
ATOM 3064 O O . ARG B 1 59 ? 268.701 244.095 420.384 1.00 10.92 59 ARG B O 1
ATOM 3072 N N . SER B 1 60 ? 268.314 244.735 418.261 1.00 11.23 60 SER B N 1
ATOM 3073 C CA . SER B 1 60 ? 267.407 243.658 417.882 1.00 11.23 60 SER B CA 1
ATOM 3074 C C . SER B 1 60 ? 266.123 243.665 418.694 1.00 11.23 60 SER B C 1
ATOM 3075 O O . SER B 1 60 ? 265.159 242.989 418.336 1.00 11.23 60 SER B O 1
ATOM 3078 N N . SER B 1 61 ? 266.078 244.453 419.744 1.00 10.94 61 SER B N 1
ATOM 3079 C CA . SER B 1 61 ? 264.888 244.586 420.564 1.00 10.94 61 SER B CA 1
ATOM 3080 C C . SER B 1 61 ? 264.472 246.031 420.728 1.00 10.94 61 SER B C 1
ATOM 3081 O O . SER B 1 61 ? 263.294 246.316 420.942 1.00 10.94 61 SER B O 1
ATOM 3084 N N . GLU B 1 62 ? 265.427 246.954 420.632 1.00 10.84 62 GLU B N 1
ATOM 3085 C CA . GLU B 1 62 ? 265.094 248.362 420.490 1.00 10.84 62 GLU B CA 1
ATOM 3086 C C . GLU B 1 62 ? 264.694 248.672 419.055 1.00 10.84 62 GLU B C 1
ATOM 3087 O O . GLU B 1 62 ? 263.727 249.404 418.810 1.00 10.84 62 GLU B O 1
ATOM 3093 N N . ILE B 1 63 ? 265.431 248.113 418.093 1.00 9.15 63 ILE B N 1
ATOM 3094 C CA . ILE B 1 63 ? 265.038 248.188 416.690 1.00 9.15 63 ILE B CA 1
ATOM 3095 C C . ILE B 1 63 ? 263.637 247.626 416.506 1.00 9.15 63 ILE B C 1
ATOM 3096 O O . ILE B 1 63 ? 262.806 248.200 415.793 1.00 9.15 63 ILE B O 1
ATOM 3101 N N . PHE B 1 64 ? 263.367 246.484 417.138 1.00 9.30 64 PHE B N 1
ATOM 3102 C CA . PHE B 1 64 ? 262.069 245.835 417.005 1.00 9.30 64 PHE B CA 1
ATOM 3103 C C . PHE B 1 64 ? 260.945 246.766 417.431 1.00 9.30 64 PHE B C 1
ATOM 3104 O O . PHE B 1 64 ? 259.971 246.955 416.698 1.00 9.30 64 PHE B O 1
ATOM 3112 N N . THR B 1 65 ? 261.070 247.364 418.616 1.00 8.99 65 THR B N 1
ATOM 3113 C CA . THR B 1 65 ? 260.021 248.231 419.132 1.00 8.99 65 THR B CA 1
ATOM 3114 C C . THR B 1 65 ? 259.879 249.500 418.302 1.00 8.99 65 THR B C 1
ATOM 3115 O O . THR B 1 65 ? 258.758 249.933 418.011 1.00 8.99 65 THR B O 1
ATOM 3119 N N . SER B 1 66 ? 261.001 250.115 417.913 1.00 8.51 66 SER B N 1
ATOM 3120 C CA . SER B 1 66 ? 260.926 251.287 417.050 1.00 8.51 66 SER B CA 1
ATOM 3121 C C . SER B 1 66 ? 260.189 250.984 415.750 1.00 8.51 66 SER B C 1
ATOM 3122 O O . SER B 1 66 ? 259.325 251.763 415.327 1.00 8.51 66 SER B O 1
ATOM 3125 N N . LEU B 1 67 ? 260.485 249.847 415.123 1.00 8.31 67 LEU B N 1
ATOM 3126 C CA . LEU B 1 67 ? 259.835 249.506 413.864 1.00 8.31 67 LEU B CA 1
ATOM 3127 C C . LEU B 1 67 ? 258.369 249.150 414.060 1.00 8.31 67 LEU B C 1
ATOM 3128 O O . LEU B 1 67 ? 257.528 249.508 413.231 1.00 8.31 67 LEU B O 1
ATOM 3133 N N . VAL B 1 68 ? 258.043 248.441 415.141 1.00 8.54 68 VAL B N 1
ATOM 3134 C CA . VAL B 1 68 ? 256.648 248.117 415.418 1.00 8.54 68 VAL B CA 1
ATOM 3135 C C . VAL B 1 68 ? 255.841 249.390 415.601 1.00 8.54 68 VAL B C 1
ATOM 3136 O O . VAL B 1 68 ? 254.733 249.522 415.073 1.00 8.54 68 VAL B O 1
ATOM 3140 N N . ALA B 1 69 ? 256.385 250.351 416.348 1.00 8.68 69 ALA B N 1
ATOM 3141 C CA . ALA B 1 69 ? 255.674 251.602 416.564 1.00 8.68 69 ALA B CA 1
ATOM 3142 C C . ALA B 1 69 ? 255.540 252.403 415.278 1.00 8.68 69 ALA B C 1
ATOM 3143 O O . ALA B 1 69 ? 254.517 253.061 415.066 1.00 8.68 69 ALA B O 1
ATOM 3145 N N . ILE B 1 70 ? 256.545 252.368 414.406 1.00 8.43 70 ILE B N 1
ATOM 3146 C CA . ILE B 1 70 ? 256.416 253.145 413.180 1.00 8.43 70 ILE B CA 1
ATOM 3147 C C . ILE B 1 70 ? 255.456 252.476 412.196 1.00 8.43 70 ILE B C 1
ATOM 3148 O O . ILE B 1 70 ? 254.831 253.161 411.383 1.00 8.43 70 ILE B O 1
ATOM 3153 N N . TYR B 1 71 ? 255.299 251.154 412.255 1.00 7.82 71 TYR B N 1
ATOM 3154 C CA . TYR B 1 71 ? 254.454 250.456 411.291 1.00 7.82 71 TYR B CA 1
ATOM 3155 C C . TYR B 1 71 ? 253.010 250.316 411.747 1.00 7.82 71 TYR B C 1
ATOM 3156 O O . TYR B 1 71 ? 252.109 250.212 410.905 1.00 7.82 71 TYR B O 1
ATOM 3165 N N . ALA B 1 72 ? 252.771 250.309 413.059 1.00 9.08 72 ALA B N 1
ATOM 3166 C CA . ALA B 1 72 ? 251.402 250.312 413.553 1.00 9.08 72 ALA B CA 1
ATOM 3167 C C . ALA B 1 72 ? 250.640 251.532 413.063 1.00 9.08 72 ALA B C 1
ATOM 3168 O O . ALA B 1 72 ? 249.445 251.437 412.770 1.00 9.08 72 ALA B O 1
ATOM 3170 N N . HIS B 1 73 ? 251.314 252.678 412.940 1.00 9.98 73 HIS B N 1
ATOM 3171 C CA . HIS B 1 73 ? 250.646 253.877 412.447 1.00 9.98 73 HIS B CA 1
ATOM 3172 C C . HIS B 1 73 ? 250.323 253.774 410.965 1.00 9.98 73 HIS B C 1
ATOM 3173 O O . HIS B 1 73 ? 249.239 254.188 410.540 1.00 9.98 73 HIS B O 1
ATOM 3180 N N . ILE B 1 74 ? 251.244 253.238 410.166 1.00 9.76 74 ILE B N 1
ATOM 3181 C CA . ILE B 1 74 ? 250.955 253.020 408.755 1.00 9.76 74 ILE B CA 1
ATOM 3182 C C . ILE B 1 74 ? 249.746 252.115 408.600 1.00 9.76 74 ILE B C 1
ATOM 3183 O O . ILE B 1 74 ? 248.850 252.385 407.795 1.00 9.76 74 ILE B O 1
ATOM 3188 N N . PHE B 1 75 ? 249.698 251.031 409.373 1.00 9.92 75 PHE B N 1
ATOM 3189 C CA . PHE B 1 75 ? 248.574 250.109 409.277 1.00 9.92 75 PHE B CA 1
ATOM 3190 C C . PHE B 1 75 ? 247.274 250.776 409.711 1.00 9.92 75 PHE B C 1
ATOM 3191 O O . PHE B 1 75 ? 246.252 250.664 409.027 1.00 9.92 75 PHE B O 1
ATOM 3199 N N . SER B 1 76 ? 247.291 251.482 410.841 1.00 10.22 76 SER B N 1
ATOM 3200 C CA . SER B 1 76 ? 246.101 252.188 411.298 1.00 10.22 76 SER B CA 1
ATOM 3201 C C . SER B 1 76 ? 245.608 253.220 410.300 1.00 10.22 76 SER B C 1
ATOM 3202 O O . SER B 1 76 ? 244.405 253.489 410.259 1.00 10.22 76 SER B O 1
ATOM 3205 N N . SER B 1 77 ? 246.501 253.809 409.509 1.00 11.28 77 SER B N 1
ATOM 3206 C CA . SER B 1 77 ? 246.083 254.743 408.475 1.00 11.28 77 SER B CA 1
ATOM 3207 C C . SER B 1 77 ? 245.202 254.101 407.409 1.00 11.28 77 SER B C 1
ATOM 3208 O O . SER B 1 77 ? 244.384 254.799 406.804 1.00 11.28 77 SER B O 1
ATOM 3211 N N . TYR B 1 78 ? 245.339 252.797 407.167 1.00 12.45 78 TYR B N 1
ATOM 3212 C CA . TYR B 1 78 ? 244.520 252.116 406.171 1.00 12.45 78 TYR B CA 1
ATOM 3213 C C . TYR B 1 78 ? 243.781 250.938 406.783 1.00 12.45 78 TYR B C 1
ATOM 3214 O O . TYR B 1 78 ? 243.484 249.958 406.097 1.00 12.45 78 TYR B O 1
ATOM 3223 N N . TRP B 1 79 ? 243.509 251.024 408.085 1.00 11.29 79 TRP B N 1
ATOM 3224 C CA . TRP B 1 79 ? 242.800 249.987 408.827 1.00 11.29 79 TRP B CA 1
ATOM 3225 C C . TRP B 1 79 ? 241.470 249.547 408.218 1.00 11.29 79 TRP B C 1
ATOM 3226 O O . TRP B 1 79 ? 240.954 248.505 408.628 1.00 11.29 79 TRP B O 1
ATOM 3237 N N . GLN B 1 80 ? 240.893 250.279 407.273 1.00 13.17 80 GLN B N 1
ATOM 3238 C CA . GLN B 1 80 ? 239.662 249.755 406.694 1.00 13.17 80 GLN B CA 1
ATOM 3239 C C . GLN B 1 80 ? 239.895 248.526 405.830 1.00 13.17 80 GLN B C 1
ATOM 3240 O O . GLN B 1 80 ? 238.924 247.941 405.344 1.00 13.17 80 GLN B O 1
ATOM 3246 N N . HIS B 1 81 ? 241.144 248.117 405.632 1.00 12.75 81 HIS B N 1
ATOM 3247 C CA . HIS B 1 81 ? 241.457 246.909 404.890 1.00 12.75 81 HIS B CA 1
ATOM 3248 C C . HIS B 1 81 ? 241.973 245.784 405.769 1.00 12.75 81 HIS B C 1
ATOM 3249 O O . HIS B 1 81 ? 242.166 244.674 405.270 1.00 12.75 81 HIS B O 1
ATOM 3256 N N . PHE B 1 82 ? 242.184 246.035 407.058 1.00 12.60 82 PHE B N 1
ATOM 3257 C CA . PHE B 1 82 ? 242.598 245.008 407.995 1.00 12.60 82 PHE B CA 1
ATOM 3258 C C . PHE B 1 82 ? 241.589 244.726 409.093 1.00 12.60 82 PHE B C 1
ATOM 3259 O O . PHE B 1 82 ? 241.780 243.760 409.832 1.00 12.60 82 PHE B O 1
ATOM 3267 N N . ARG B 1 83 ? 240.537 245.531 409.234 1.00 14.72 83 ARG B N 1
ATOM 3268 C CA . ARG B 1 83 ? 239.614 245.311 410.342 1.00 14.72 83 ARG B CA 1
ATOM 3269 C C . ARG B 1 83 ? 238.838 244.011 410.185 1.00 14.72 83 ARG B C 1
ATOM 3270 O O . ARG B 1 83 ? 238.495 243.375 411.186 1.00 14.72 83 ARG B O 1
ATOM 3278 N N . ARG B 1 84 ? 238.559 243.592 408.952 1.00 15.26 84 ARG B N 1
ATOM 3279 C CA . ARG B 1 84 ? 237.891 242.314 408.755 1.00 15.26 84 ARG B CA 1
ATOM 3280 C C . ARG B 1 84 ? 238.867 241.149 408.787 1.00 15.26 84 ARG B C 1
ATOM 3281 O O . ARG B 1 84 ? 238.520 240.075 409.282 1.00 15.26 84 ARG B O 1
ATOM 3289 N N . PHE B 1 85 ? 240.082 241.342 408.276 1.00 13.30 85 PHE B N 1
ATOM 3290 C CA . PHE B 1 85 ? 241.055 240.258 408.255 1.00 13.30 85 PHE B CA 1
ATOM 3291 C C . PHE B 1 85 ? 241.489 239.860 409.657 1.00 13.30 85 PHE B C 1
ATOM 3292 O O . PHE B 1 85 ? 241.742 238.680 409.911 1.00 13.30 85 PHE B O 1
ATOM 3300 N N . THR B 1 86 ? 241.574 240.816 410.573 1.00 13.66 86 THR B N 1
ATOM 3301 C CA . THR B 1 86 ? 242.034 240.571 411.929 1.00 13.66 86 THR B CA 1
ATOM 3302 C C . THR B 1 86 ? 240.918 240.161 412.877 1.00 13.66 86 THR B C 1
ATOM 3303 O O . THR B 1 86 ? 241.161 240.041 414.080 1.00 13.66 86 THR B O 1
ATOM 3307 N N . ASP B 1 87 ? 239.707 239.940 412.373 1.00 16.08 87 ASP B N 1
ATOM 3308 C CA . ASP B 1 87 ? 238.624 239.492 413.237 1.00 16.08 87 ASP B CA 1
ATOM 3309 C C . ASP B 1 87 ? 238.825 238.063 413.719 1.00 16.08 87 ASP B C 1
ATOM 3310 O O . ASP B 1 87 ? 238.214 237.666 414.715 1.00 16.08 87 ASP B O 1
ATOM 3315 N N . GLN B 1 88 ? 239.669 237.289 413.036 1.00 14.43 88 GLN B N 1
ATOM 3316 C CA . GLN B 1 88 ? 239.941 235.911 413.416 1.00 14.43 88 GLN B CA 1
ATOM 3317 C C . GLN B 1 88 ? 240.952 235.798 414.547 1.00 14.43 88 GLN B C 1
ATOM 3318 O O . GLN B 1 88 ? 240.989 234.767 415.224 1.00 14.43 88 GLN B O 1
ATOM 3324 N N . PHE B 1 89 ? 241.766 236.821 414.766 1.00 13.91 89 PHE B N 1
ATOM 3325 C CA . PHE B 1 89 ? 242.799 236.788 415.788 1.00 13.91 89 PHE B CA 1
ATOM 3326 C C . PHE B 1 89 ? 242.323 237.487 417.051 1.00 13.91 89 PHE B C 1
ATOM 3327 O O . PHE B 1 89 ? 241.322 238.203 417.063 1.00 13.91 89 PHE B O 1
ATOM 3335 N N . GLN B 1 90 ? 243.072 237.272 418.128 1.00 18.83 90 GLN B N 1
ATOM 3336 C CA . GLN B 1 90 ? 242.859 237.952 419.397 1.00 18.83 90 GLN B CA 1
ATOM 3337 C C . GLN B 1 90 ? 244.203 238.450 419.902 1.00 18.83 90 GLN B C 1
ATOM 3338 O O . GLN B 1 90 ? 245.175 237.691 419.932 1.00 18.83 90 GLN B O 1
ATOM 3344 N N . ALA B 1 91 ? 244.256 239.722 420.284 1.00 22.16 91 ALA B N 1
ATOM 3345 C CA . ALA B 1 91 ? 245.505 240.308 420.733 1.00 22.16 91 ALA B CA 1
ATOM 3346 C C . ALA B 1 91 ? 245.856 239.808 422.135 1.00 22.16 91 ALA B C 1
ATOM 3347 O O . ALA B 1 91 ? 244.968 239.565 422.955 1.00 22.16 91 ALA B O 1
ATOM 3349 N N . PRO B 1 92 ? 247.149 239.649 422.430 1.00 24.96 92 PRO B N 1
ATOM 3350 C CA . PRO B 1 92 ? 247.539 239.036 423.712 1.00 24.96 92 PRO B CA 1
ATOM 3351 C C . PRO B 1 92 ? 246.978 239.741 424.933 1.00 24.96 92 PRO B C 1
ATOM 3352 O O . PRO B 1 92 ? 246.534 239.080 425.879 1.00 24.96 92 PRO B O 1
ATOM 3356 N N . THR B 1 93 ? 246.998 241.066 424.940 1.00 27.26 93 THR B N 1
ATOM 3357 C CA . THR B 1 93 ? 246.598 241.869 426.088 1.00 27.26 93 THR B CA 1
ATOM 3358 C C . THR B 1 93 ? 246.028 243.172 425.539 1.00 27.26 93 THR B C 1
ATOM 3359 O O . THR B 1 93 ? 245.618 243.235 424.375 1.00 27.26 93 THR B O 1
ATOM 3363 N N . GLY B 1 94 ? 245.996 244.212 426.369 1.00 24.78 94 GLY B N 1
ATOM 3364 C CA . GLY B 1 94 ? 245.490 245.506 425.954 1.00 24.78 94 GLY B CA 1
ATOM 3365 C C . GLY B 1 94 ? 246.173 246.102 424.736 1.00 24.78 94 GLY B C 1
ATOM 3366 O O . GLY B 1 94 ? 245.828 247.207 424.307 1.00 24.78 94 GLY B O 1
ATOM 3367 N N . VAL B 1 95 ? 247.154 245.386 424.182 1.00 20.51 95 VAL B N 1
ATOM 3368 C CA . VAL B 1 95 ? 247.761 245.780 422.917 1.00 20.51 95 VAL B CA 1
ATOM 3369 C C . VAL B 1 95 ? 246.696 245.845 421.833 1.00 20.51 95 VAL B C 1
ATOM 3370 O O . VAL B 1 95 ? 245.869 244.937 421.689 1.00 20.51 95 VAL B O 1
ATOM 3374 N N . GLN B 1 96 ? 246.702 246.937 421.075 1.00 16.88 96 GLN B N 1
ATOM 3375 C CA . GLN B 1 96 ? 245.746 247.132 420.000 1.00 16.88 96 GLN B CA 1
ATOM 3376 C C . GLN B 1 96 ? 246.066 246.218 418.818 1.00 16.88 96 GLN B C 1
ATOM 3377 O O . GLN B 1 96 ? 247.164 245.674 418.696 1.00 16.88 96 GLN B O 1
ATOM 3383 N N . LEU B 1 97 ? 245.088 246.059 417.937 1.00 12.63 97 LEU B N 1
ATOM 3384 C CA . LEU B 1 97 ? 245.218 245.149 416.807 1.00 12.63 97 LEU B CA 1
ATOM 3385 C C . LEU B 1 97 ? 246.206 245.624 415.743 1.00 12.63 97 LEU B C 1
ATOM 3386 O O . LEU B 1 97 ? 246.896 244.784 415.150 1.00 12.63 97 LEU B O 1
ATOM 3391 N N . PRO B 1 98 ? 246.311 246.924 415.441 1.00 10.65 98 PRO B N 1
ATOM 3392 C CA . PRO B 1 98 ? 247.374 247.351 414.518 1.00 10.65 98 PRO B CA 1
ATOM 3393 C C . PRO B 1 98 ? 248.763 247.095 415.062 1.00 10.65 98 PRO B C 1
ATOM 3394 O O . PRO B 1 98 ? 249.662 246.744 414.291 1.00 10.65 98 PRO B O 1
ATOM 3398 N N . THR B 1 99 ? 248.955 247.217 416.373 1.00 11.63 99 THR B N 1
ATOM 3399 C CA . THR B 1 99 ? 250.233 246.874 416.977 1.00 11.63 99 THR B CA 1
ATOM 3400 C C . THR B 1 99 ? 250.498 245.380 416.904 1.00 11.63 99 THR B C 1
ATOM 3401 O O . THR B 1 99 ? 251.639 244.960 416.717 1.00 11.63 99 THR B O 1
ATOM 3405 N N . PHE B 1 100 ? 249.457 244.564 417.036 1.00 11.87 100 PHE B N 1
ATOM 3406 C CA . PHE B 1 100 ? 249.617 243.125 416.879 1.00 11.87 100 PHE B CA 1
ATOM 3407 C C . PHE B 1 100 ? 250.046 242.772 415.461 1.00 11.87 100 PHE B C 1
ATOM 3408 O O . PHE B 1 100 ? 250.975 241.976 415.256 1.00 11.87 100 PHE B O 1
ATOM 3416 N N . VAL B 1 101 ? 249.380 243.357 414.467 1.00 9.93 101 VAL B N 1
ATOM 3417 C CA . VAL B 1 101 ? 249.741 243.097 413.080 1.00 9.93 101 VAL B CA 1
ATOM 3418 C C . VAL B 1 101 ? 251.172 243.537 412.809 1.00 9.93 101 VAL B C 1
ATOM 3419 O O . VAL B 1 101 ? 251.949 242.814 412.171 1.00 9.93 101 VAL B O 1
ATOM 3423 N N . ALA B 1 102 ? 251.548 244.726 413.293 1.00 9.55 102 ALA B N 1
ATOM 3424 C CA . ALA B 1 102 ? 252.906 245.214 413.087 1.00 9.55 102 ALA B CA 1
ATOM 3425 C C . ALA B 1 102 ? 253.928 244.341 413.796 1.00 9.55 102 ALA B C 1
ATOM 3426 O O . ALA B 1 102 ? 255.022 244.119 413.274 1.00 9.55 102 ALA B O 1
ATOM 3428 N N . ARG B 1 103 ? 253.593 243.834 414.982 1.00 9.91 103 ARG B N 1
ATOM 3429 C CA . ARG B 1 103 ? 254.506 242.956 415.703 1.00 9.91 103 ARG B CA 1
ATOM 3430 C C . ARG B 1 103 ? 254.766 241.678 414.927 1.00 9.91 103 ARG B C 1
ATOM 3431 O O . ARG B 1 103 ? 255.913 241.246 414.794 1.00 9.91 103 ARG B O 1
ATOM 3439 N N . VAL B 1 104 ? 253.706 241.047 414.417 1.00 9.48 104 VAL B N 1
ATOM 3440 C CA . VAL B 1 104 ? 253.897 239.833 413.626 1.00 9.48 104 VAL B CA 1
ATOM 3441 C C . VAL B 1 104 ? 254.701 240.134 412.366 1.00 9.48 104 VAL B C 1
ATOM 3442 O O . VAL B 1 104 ? 255.618 239.382 412.005 1.00 9.48 104 VAL B O 1
ATOM 3446 N N . TYR B 1 105 ? 254.390 241.243 411.695 1.00 7.97 105 TYR B N 1
ATOM 3447 C CA . TYR B 1 105 ? 255.123 241.654 410.501 1.00 7.97 105 TYR B CA 1
ATOM 3448 C C . TYR B 1 105 ? 256.615 241.812 410.782 1.00 7.97 105 TYR B C 1
ATOM 3449 O O . TYR B 1 105 ? 257.461 241.269 410.058 1.00 7.97 105 TYR B O 1
ATOM 3458 N N . ILE B 1 106 ? 256.956 242.533 411.850 1.00 7.92 106 ILE B N 1
ATOM 3459 C CA . ILE B 1 106 ? 258.355 242.820 412.135 1.00 7.92 106 ILE B CA 1
ATOM 3460 C C . ILE B 1 106 ? 259.073 241.583 412.654 1.00 7.92 106 ILE B C 1
ATOM 3461 O O . ILE B 1 106 ? 260.258 241.388 412.366 1.00 7.92 106 ILE B O 1
ATOM 3466 N N . SER B 1 107 ? 258.387 240.721 413.408 1.00 8.87 107 SER B N 1
ATOM 3467 C CA . SER B 1 107 ? 259.013 239.476 413.840 1.00 8.87 107 SER B CA 1
ATOM 3468 C C . SER B 1 107 ? 259.352 238.593 412.651 1.00 8.87 107 SER B C 1
ATOM 3469 O O . SER B 1 107 ? 260.432 237.993 412.599 1.00 8.87 107 SER B O 1
ATOM 3472 N N . THR B 1 108 ? 258.443 238.492 411.686 1.00 7.41 108 THR B N 1
ATOM 3473 C CA . THR B 1 108 ? 258.759 237.731 410.487 1.00 7.41 108 THR B CA 1
ATOM 3474 C C . THR B 1 108 ? 259.925 238.356 409.733 1.00 7.41 108 THR B C 1
ATOM 3475 O O . THR B 1 108 ? 260.800 237.644 409.226 1.00 7.41 108 THR B O 1
ATOM 3479 N N . TRP B 1 109 ? 259.973 239.686 409.668 1.00 6.96 109 TRP B N 1
ATOM 3480 C CA . TRP B 1 109 ? 261.085 240.325 408.973 1.00 6.96 109 TRP B CA 1
ATOM 3481 C C . TRP B 1 109 ? 262.415 240.059 409.675 1.00 6.96 109 TRP B C 1
ATOM 3482 O O . TRP B 1 109 ? 263.438 239.875 409.017 1.00 6.96 109 TRP B O 1
ATOM 3493 N N . LEU B 1 110 ? 262.420 240.026 411.009 1.00 7.89 110 LEU B N 1
ATOM 3494 C CA . LEU B 1 110 ? 263.644 239.714 411.748 1.00 7.89 110 LEU B CA 1
ATOM 3495 C C . LEU B 1 110 ? 264.072 238.270 411.513 1.00 7.89 110 LEU B C 1
ATOM 3496 O O . LEU B 1 110 ? 265.262 237.978 411.306 1.00 7.89 110 LEU B O 1
ATOM 3501 N N . HIS B 1 111 ? 263.110 237.350 411.581 1.00 7.99 111 HIS B N 1
ATOM 3502 C CA . HIS B 1 111 ? 263.367 235.953 411.264 1.00 7.99 111 HIS B CA 1
ATOM 3503 C C . HIS B 1 111 ? 264.038 235.815 409.905 1.00 7.99 111 HIS B C 1
ATOM 3504 O O . HIS B 1 111 ? 265.028 235.092 409.758 1.00 7.99 111 HIS B O 1
ATOM 3511 N N . ASP B 1 112 ? 263.516 236.512 408.897 1.00 7.80 112 ASP B N 1
ATOM 3512 C CA . ASP B 1 112 ? 264.096 236.445 407.562 1.00 7.80 112 ASP B CA 1
ATOM 3513 C C . ASP B 1 112 ? 265.391 237.236 407.434 1.00 7.80 112 ASP B C 1
ATOM 3514 O O . ASP B 1 112 ? 266.189 236.959 406.535 1.00 7.80 112 ASP B O 1
ATOM 3519 N N . LEU B 1 113 ? 265.616 238.213 408.311 1.00 7.63 113 LEU B N 1
ATOM 3520 C CA . LEU B 1 113 ? 266.859 238.970 408.287 1.00 7.63 113 LEU B CA 1
ATOM 3521 C C . LEU B 1 113 ? 268.018 238.111 408.745 1.00 7.63 113 LEU B C 1
ATOM 3522 O O . LEU B 1 113 ? 269.131 238.226 408.219 1.00 7.63 113 LEU B O 1
ATOM 3527 N N . TYR B 1 114 ? 267.780 237.256 409.739 1.00 9.75 114 TYR B N 1
ATOM 3528 C CA . TYR B 1 114 ? 268.773 236.234 410.055 1.00 9.75 114 TYR B CA 1
ATOM 3529 C C . TYR B 1 114 ? 269.193 235.485 408.797 1.00 9.75 114 TYR B C 1
ATOM 3530 O O . TYR B 1 114 ? 270.385 235.322 408.522 1.00 9.75 114 TYR B O 1
ATOM 3539 N N . CYS B 1 115 ? 268.213 235.026 408.017 1.00 9.47 115 CYS B N 1
ATOM 3540 C CA . CYS B 1 115 ? 268.506 234.214 406.843 1.00 9.47 115 CYS B CA 1
ATOM 3541 C C . CYS B 1 115 ? 269.242 235.014 405.778 1.00 9.47 115 CYS B C 1
ATOM 3542 O O . CYS B 1 115 ? 270.125 234.485 405.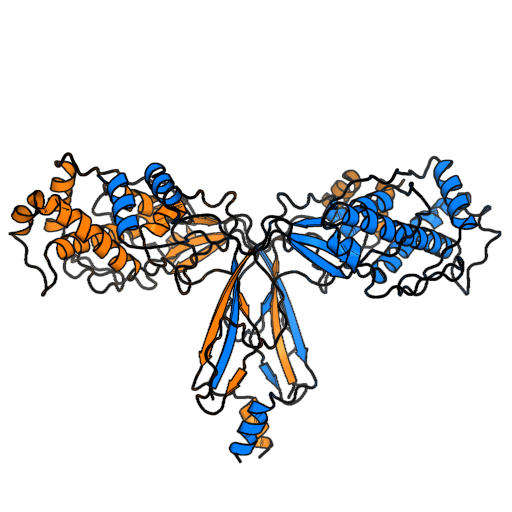098 1.00 9.47 115 CYS B O 1
ATOM 3545 N N . SER B 1 116 ? 268.895 236.290 405.620 1.00 9.11 116 SER B N 1
ATOM 3546 C CA . SER B 1 116 ? 269.570 237.107 404.615 1.00 9.11 116 SER B CA 1
ATOM 3547 C C . SER B 1 116 ? 271.023 237.371 405.000 1.00 9.11 116 SER B C 1
ATOM 3548 O O . SER B 1 116 ? 271.918 237.308 404.148 1.00 9.11 116 SER B O 1
ATOM 3551 N N . ILE B 1 117 ? 271.285 237.641 406.281 1.00 9.45 117 ILE B N 1
ATOM 3552 C CA . ILE B 1 117 ? 272.670 237.770 406.731 1.00 9.45 117 ILE B CA 1
ATOM 3553 C C . ILE B 1 117 ? 273.406 236.451 406.553 1.00 9.45 117 ILE B C 1
ATOM 3554 O O . ILE B 1 117 ? 274.593 236.423 406.211 1.00 9.45 117 ILE B O 1
ATOM 3559 N N . ARG B 1 118 ? 272.708 235.337 406.775 1.00 10.85 118 ARG B N 1
ATOM 3560 C CA . ARG B 1 118 ? 273.334 234.026 406.652 1.00 10.85 118 ARG B CA 1
ATOM 3561 C C . ARG B 1 118 ? 273.761 233.743 405.220 1.00 10.85 118 ARG B C 1
ATOM 3562 O O . ARG B 1 118 ? 274.859 233.235 404.986 1.00 10.85 118 ARG B O 1
ATOM 3570 N N . GLU B 1 119 ? 272.909 234.055 404.248 1.00 11.54 119 GLU B N 1
ATOM 3571 C CA . GLU B 1 119 ? 273.315 233.846 402.864 1.00 11.54 119 GLU B CA 1
ATOM 3572 C C . GLU B 1 119 ? 274.310 234.887 402.378 1.00 11.54 119 GLU B C 1
ATOM 3573 O O . GLU B 1 119 ? 275.047 234.616 401.426 1.00 11.54 119 GLU B O 1
ATOM 3579 N N . ALA B 1 120 ? 274.357 236.065 402.998 1.00 11.87 120 ALA B N 1
ATOM 3580 C CA . ALA B 1 120 ? 275.386 237.027 402.624 1.00 11.87 120 ALA B CA 1
ATOM 3581 C C . ALA B 1 120 ? 276.754 236.602 403.140 1.00 11.87 120 ALA B C 1
ATOM 3582 O O . ALA B 1 120 ? 277.765 236.780 402.451 1.00 11.87 120 ALA B O 1
ATOM 3584 N N . THR B 1 121 ? 276.812 236.031 404.343 1.00 12.83 121 THR B N 1
ATOM 3585 C CA . THR B 1 121 ? 278.092 235.586 404.881 1.00 12.83 121 THR B CA 1
ATOM 3586 C C . THR B 1 121 ? 278.655 234.380 404.144 1.00 12.83 121 THR B C 1
ATOM 3587 O O . THR B 1 121 ? 279.836 234.072 404.312 1.00 12.83 121 THR B O 1
ATOM 3591 N N . ARG B 1 122 ? 277.851 233.696 403.334 1.00 14.28 122 ARG B N 1
ATOM 3592 C CA . ARG B 1 122 ? 278.339 232.539 402.598 1.00 14.28 122 ARG B CA 1
ATOM 3593 C C . ARG B 1 122 ? 279.268 232.945 401.460 1.00 14.28 122 ARG B C 1
ATOM 3594 O O . ARG B 1 122 ? 280.258 232.260 401.189 1.00 14.28 122 ARG B O 1
ATOM 3602 N N . SER B 1 123 ? 278.969 234.055 400.787 1.00 16.96 123 SER B N 1
ATOM 3603 C CA . SER B 1 123 ? 279.809 234.504 399.685 1.00 16.96 123 SER B CA 1
ATOM 3604 C C . SER B 1 123 ? 280.932 235.414 400.160 1.00 16.96 123 SER B C 1
ATOM 3605 O O . SER B 1 123 ? 281.952 235.546 399.477 1.00 16.96 123 SER B O 1
ATOM 3608 N N . ILE B 1 124 ? 280.764 236.043 401.316 1.00 17.25 124 ILE B N 1
ATOM 3609 C CA . ILE B 1 124 ? 281.746 236.949 401.894 1.00 17.25 124 ILE B CA 1
ATOM 3610 C C . ILE B 1 124 ? 282.003 236.501 403.324 1.00 17.25 124 ILE B C 1
ATOM 3611 O O . ILE B 1 124 ? 281.073 236.452 404.135 1.00 17.25 124 ILE B O 1
ATOM 3616 N N . SER B 1 125 ? 283.254 236.188 403.637 1.00 15.35 125 SER B N 1
ATOM 3617 C CA . SER B 1 125 ? 283.627 235.679 404.954 1.00 15.35 125 SER B CA 1
ATOM 3618 C C . SER B 1 125 ? 282.937 234.363 405.304 1.00 15.35 125 SER B C 1
ATOM 3619 O O . SER B 1 125 ? 282.022 234.344 406.134 1.00 15.35 125 SER B O 1
ATOM 3622 N N . PRO B 1 126 ? 283.335 233.247 404.686 1.00 14.72 126 PRO B N 1
ATOM 3623 C CA . PRO B 1 126 ? 282.810 231.939 405.116 1.00 14.72 126 PRO B CA 1
ATOM 3624 C C . PRO B 1 126 ? 283.128 231.594 406.562 1.00 14.72 126 PRO B C 1
ATOM 3625 O O . PRO B 1 126 ? 282.492 230.691 407.115 1.00 14.72 126 PRO B O 1
ATOM 3629 N N . LEU B 1 127 ? 284.089 232.273 407.187 1.00 14.43 127 LEU B N 1
ATOM 3630 C CA . LEU B 1 127 ? 284.369 232.041 408.596 1.00 14.43 127 LEU B CA 1
ATOM 3631 C C . LEU B 1 127 ? 283.227 232.511 409.483 1.00 14.43 127 LEU B C 1
ATOM 3632 O O . LEU B 1 127 ? 282.882 231.826 410.449 1.00 14.43 127 LEU B O 1
ATOM 3637 N N . ALA B 1 128 ? 282.626 233.660 409.175 1.00 13.73 128 ALA B N 1
ATOM 3638 C CA . ALA B 1 128 ? 281.438 234.079 409.907 1.00 13.73 128 ALA B CA 1
ATOM 3639 C C . ALA B 1 128 ? 280.295 233.096 409.709 1.00 13.73 128 ALA B C 1
ATOM 3640 O O . ALA B 1 128 ? 279.499 232.880 410.627 1.00 13.73 128 ALA B O 1
ATOM 3642 N N . PHE B 1 129 ? 280.201 232.496 408.524 1.00 12.98 129 PHE B N 1
ATOM 3643 C CA . PHE B 1 129 ? 279.219 231.448 408.291 1.00 12.98 129 PHE B CA 1
ATOM 3644 C C . PHE B 1 129 ? 279.493 230.230 409.156 1.00 12.98 129 PHE B C 1
ATOM 3645 O O . PHE B 1 129 ? 278.559 229.628 409.689 1.00 12.98 129 PHE B O 1
ATOM 3653 N N . ASN B 1 130 ? 280.758 229.844 409.298 1.00 14.31 130 ASN B N 1
ATOM 3654 C CA . ASN B 1 130 ? 281.076 228.657 410.077 1.00 14.31 130 ASN B CA 1
ATOM 3655 C C . ASN B 1 130 ? 280.875 228.879 411.568 1.00 14.31 130 ASN B C 1
ATOM 3656 O O . ASN B 1 130 ? 280.395 227.977 412.259 1.00 14.31 130 ASN B O 1
ATOM 3661 N N . GLU B 1 131 ? 281.215 230.061 412.081 1.00 14.67 131 GLU B N 1
ATOM 3662 C CA . GLU B 1 131 ? 281.169 230.298 413.519 1.00 14.67 131 GLU B CA 1
ATOM 3663 C C . GLU B 1 131 ? 279.837 230.828 414.024 1.00 14.67 131 GLU B C 1
ATOM 3664 O O . GLU B 1 131 ? 279.466 230.527 415.161 1.00 14.67 131 GLU B O 1
ATOM 3670 N N . ARG B 1 132 ? 279.108 231.613 413.228 1.00 12.29 132 ARG B N 1
ATOM 3671 C CA . ARG B 1 132 ? 277.934 232.312 413.726 1.00 12.29 132 ARG B CA 1
ATOM 3672 C C . ARG B 1 132 ? 276.651 232.042 412.957 1.00 12.29 132 ARG B C 1
ATOM 3673 O O . ARG B 1 132 ? 275.572 232.267 413.512 1.00 12.29 132 ARG B O 1
ATOM 3681 N N . TYR B 1 133 ? 276.724 231.574 411.716 1.00 11.67 133 TYR B N 1
ATOM 3682 C CA . TYR B 1 133 ? 275.550 231.486 410.859 1.00 11.67 133 TYR B CA 1
ATOM 3683 C C . TYR B 1 133 ? 275.452 230.125 410.193 1.00 11.67 133 TYR B C 1
ATOM 3684 O O . TYR B 1 133 ? 275.129 230.016 409.011 1.00 11.67 133 TYR B O 1
ATOM 3693 N N . SER B 1 134 ? 275.719 229.057 410.935 1.00 12.56 134 SER B N 1
ATOM 3694 C CA . SER B 1 134 ? 275.682 227.733 410.329 1.00 12.56 134 SER B CA 1
ATOM 3695 C C . SER B 1 134 ? 274.267 227.174 410.252 1.00 12.56 134 SER B C 1
ATOM 3696 O O . SER B 1 134 ? 273.938 226.476 409.288 1.00 12.56 134 SER B O 1
ATOM 3699 N N . TYR B 1 135 ? 273.427 227.467 411.244 1.00 13.24 135 TYR B N 1
ATOM 3700 C CA . TYR B 1 135 ? 272.061 226.958 411.270 1.00 13.24 135 TYR B CA 1
ATOM 3701 C C . TYR B 1 135 ? 271.281 227.449 410.059 1.00 13.24 135 TYR B C 1
ATOM 3702 O O . TYR B 1 135 ? 271.316 228.634 409.722 1.00 13.24 135 TYR B O 1
ATOM 3711 N N . GLU B 1 136 ? 270.563 226.537 409.411 1.00 12.43 136 GLU B N 1
ATOM 3712 C CA . GLU B 1 136 ? 269.853 226.835 408.175 1.00 12.43 136 GLU B CA 1
ATOM 3713 C C . GLU B 1 136 ? 268.381 227.106 408.454 1.00 12.43 136 GLU B C 1
ATOM 3714 O O . GLU B 1 136 ? 267.737 226.365 409.202 1.00 12.43 136 GLU B O 1
ATOM 3720 N N . LEU B 1 137 ? 267.859 228.166 407.845 1.00 10.04 137 LEU B N 1
ATOM 3721 C CA . LEU B 1 137 ? 266.454 228.530 407.937 1.00 10.04 137 LEU B CA 1
ATOM 3722 C C . LEU B 1 137 ? 265.986 229.028 406.581 1.00 10.04 137 LEU B C 1
ATOM 3723 O O . LEU B 1 137 ? 266.707 229.762 405.904 1.00 10.04 137 LEU B O 1
ATOM 3728 N N . LEU B 1 138 ? 264.789 228.624 406.189 1.00 8.53 138 LEU B N 1
ATOM 3729 C CA . LEU B 1 138 ? 264.362 229.337 404.996 1.00 8.53 138 LEU B CA 1
ATOM 3730 C C . LEU B 1 138 ? 263.465 230.503 405.382 1.00 8.53 138 LEU B C 1
ATOM 3731 O O . LEU B 1 138 ? 262.726 230.417 406.367 1.00 8.53 138 LEU B O 1
ATOM 3736 N N . PRO B 1 139 ? 263.516 231.605 404.643 1.00 8.47 139 PRO B N 1
ATOM 3737 C CA . PRO B 1 139 ? 262.709 232.767 405.009 1.00 8.47 139 PRO B CA 1
ATOM 3738 C C . PRO B 1 139 ? 261.228 232.549 404.752 1.00 8.47 139 PRO B C 1
ATOM 3739 O O . PRO B 1 139 ? 260.828 231.880 403.799 1.00 8.47 139 PRO B O 1
ATOM 3743 N N . TYR B 1 140 ? 260.413 233.137 405.629 1.00 9.35 140 TYR B N 1
ATOM 3744 C CA . TYR B 1 140 ? 258.970 233.140 405.425 1.00 9.35 140 TYR B CA 1
ATOM 3745 C C . TYR B 1 140 ? 258.599 233.765 404.093 1.00 9.35 140 TYR B C 1
ATOM 3746 O O . TYR B 1 140 ? 257.744 233.244 403.370 1.00 9.35 140 TYR B O 1
ATOM 3755 N N . SER B 1 141 ? 259.211 234.895 403.762 1.00 8.92 141 SER B N 1
ATOM 3756 C CA . SER B 1 141 ? 258.809 235.679 402.609 1.00 8.92 141 SER B CA 1
ATOM 3757 C C . SER B 1 141 ? 260.036 236.119 401.831 1.00 8.92 141 SER B C 1
ATOM 3758 O O . SER B 1 141 ? 261.147 236.172 402.359 1.00 8.92 141 SER B O 1
ATOM 3761 N N . THR B 1 142 ? 259.816 236.425 400.555 1.00 9.72 142 THR B N 1
ATOM 3762 C CA . THR B 1 142 ? 260.803 237.094 399.722 1.00 9.72 142 THR B CA 1
ATOM 3763 C C . THR B 1 142 ? 260.339 238.485 399.314 1.00 9.72 142 THR B C 1
ATOM 3764 O O . THR B 1 142 ? 261.000 239.139 398.504 1.00 9.72 142 THR B O 1
ATOM 3768 N N . GLU B 1 143 ? 259.219 238.949 399.860 1.00 9.51 143 GLU B N 1
ATOM 3769 C CA . GLU B 1 143 ? 258.642 240.242 399.532 1.00 9.51 143 GLU B CA 1
ATOM 3770 C C . GLU B 1 143 ? 258.347 240.985 400.819 1.00 9.51 143 GLU B C 1
ATOM 3771 O O . GLU B 1 143 ? 257.776 240.412 401.750 1.00 9.51 143 GLU B O 1
ATOM 3777 N N . TYR B 1 144 ? 258.744 242.252 400.877 1.00 7.87 144 TYR B N 1
ATOM 3778 C CA . TYR B 1 144 ? 258.416 243.115 402.002 1.00 7.87 144 TYR B CA 1
ATOM 3779 C C . TYR B 1 144 ? 258.155 244.502 401.452 1.00 7.87 144 TYR B C 1
ATOM 3780 O O . TYR B 1 144 ? 258.377 244.767 400.275 1.00 7.87 144 TYR B O 1
ATOM 3789 N N . ASP B 1 145 ? 257.697 245.406 402.305 1.00 8.06 145 ASP B N 1
ATOM 3790 C CA . ASP B 1 145 ? 257.553 246.779 401.872 1.00 8.06 145 ASP B CA 1
ATOM 3791 C C . ASP B 1 145 ? 258.917 247.331 401.470 1.00 8.06 145 ASP B C 1
ATOM 3792 O O . ASP B 1 145 ? 259.951 246.788 401.855 1.00 8.06 145 ASP B O 1
ATOM 3797 N N . PRO B 1 146 ? 258.947 248.397 400.672 1.00 7.61 146 PRO B N 1
ATOM 3798 C CA . PRO B 1 146 ? 260.238 248.917 400.207 1.00 7.61 146 PRO B CA 1
ATOM 3799 C C . PRO B 1 146 ? 261.211 249.280 401.317 1.00 7.61 146 PRO B C 1
ATOM 3800 O O . PRO B 1 146 ? 262.422 249.286 401.067 1.00 7.61 146 PRO B O 1
ATOM 3804 N N . PHE B 1 147 ? 260.748 249.561 402.532 1.00 6.67 147 PHE B N 1
ATOM 3805 C CA . PHE B 1 147 ? 261.689 249.951 403.572 1.00 6.67 147 PHE B CA 1
ATOM 3806 C C . PHE B 1 147 ? 262.352 248.757 404.238 1.00 6.67 147 PHE B C 1
ATOM 3807 O O . PHE B 1 147 ? 263.571 248.758 404.433 1.00 6.67 147 PHE B O 1
ATOM 3815 N N . LEU B 1 148 ? 261.578 247.739 404.609 1.00 6.70 148 LEU B N 1
ATOM 3816 C CA . LEU B 1 148 ? 262.178 246.543 405.177 1.00 6.70 148 LEU B CA 1
ATOM 3817 C C . LEU B 1 148 ? 262.973 245.769 404.139 1.00 6.70 148 LEU B C 1
ATOM 3818 O O . LEU B 1 148 ? 263.945 245.100 404.493 1.00 6.70 148 LEU B O 1
ATOM 3823 N N . ALA B 1 149 ? 262.598 245.866 402.869 1.00 7.42 149 ALA B N 1
ATOM 3824 C CA . ALA B 1 149 ? 263.429 245.351 401.795 1.00 7.42 149 ALA B CA 1
ATOM 3825 C C . ALA B 1 149 ? 264.667 246.202 401.550 1.00 7.42 149 ALA B C 1
ATOM 3826 O O . ALA B 1 149 ? 265.560 245.768 400.818 1.00 7.42 149 ALA B O 1
ATOM 3828 N N . PHE B 1 150 ? 264.731 247.405 402.122 1.00 7.56 150 PHE B N 1
ATOM 3829 C CA . PHE B 1 150 ? 265.927 248.234 402.087 1.00 7.56 150 PHE B CA 1
ATOM 3830 C C . PHE B 1 150 ? 266.868 247.916 403.240 1.00 7.56 150 PHE B C 1
ATOM 3831 O O . PHE B 1 150 ? 268.079 247.821 403.037 1.00 7.56 150 PHE B O 1
ATOM 3839 N N . LEU B 1 151 ? 266.332 247.755 404.452 1.00 6.88 151 LEU B N 1
ATOM 3840 C CA . LEU B 1 151 ? 267.156 247.324 405.574 1.00 6.88 151 LEU B CA 1
ATOM 3841 C C . LEU B 1 151 ? 267.653 245.903 405.383 1.00 6.88 151 LEU B C 1
ATOM 3842 O O . LEU B 1 151 ? 268.760 245.576 405.819 1.00 6.88 151 LEU B O 1
ATOM 3847 N N . SER B 1 152 ? 266.848 245.043 404.759 1.00 7.84 152 SER B N 1
ATOM 3848 C CA . SER B 1 152 ? 267.337 243.725 404.379 1.00 7.84 152 SER B CA 1
ATOM 3849 C C . SER B 1 152 ? 268.579 243.839 403.511 1.00 7.84 152 SER B C 1
ATOM 3850 O O . SER B 1 152 ? 269.536 243.075 403.671 1.00 7.84 152 SER B O 1
ATOM 3853 N N . MET B 1 153 ? 268.583 244.798 402.595 1.00 8.86 153 MET B N 1
ATOM 3854 C CA . MET B 1 153 ? 269.727 245.054 401.739 1.00 8.86 153 MET B CA 1
ATOM 3855 C C . MET B 1 153 ? 270.880 245.708 402.482 1.00 8.86 153 MET B C 1
ATOM 3856 O O . MET B 1 153 ? 272.036 245.509 402.104 1.00 8.86 153 MET B O 1
ATOM 3861 N N . SER B 1 154 ? 270.593 246.475 403.530 1.00 7.87 154 SER B N 1
ATOM 3862 C CA . SER B 1 154 ? 271.589 247.262 404.243 1.00 7.87 154 SER B CA 1
ATOM 3863 C C . SER B 1 154 ? 272.214 246.525 405.414 1.00 7.87 154 SER B C 1
ATOM 3864 O O . SER B 1 154 ? 273.436 246.525 405.554 1.00 7.87 154 SER B O 1
ATOM 3867 N N . ILE B 1 155 ? 271.412 245.888 406.260 1.00 7.25 155 ILE B N 1
ATOM 3868 C CA . ILE B 1 155 ? 271.947 245.219 407.437 1.00 7.25 155 ILE B CA 1
ATOM 3869 C C . ILE B 1 155 ? 272.532 243.888 406.990 1.00 7.25 155 ILE B C 1
ATOM 3870 O O . ILE B 1 155 ? 271.841 242.867 406.946 1.00 7.25 155 ILE B O 1
ATOM 3875 N N . LYS B 1 156 ? 273.812 243.907 406.658 1.00 8.53 156 LYS B N 1
ATOM 3876 C CA . LYS B 1 156 ? 274.538 242.824 406.012 1.00 8.53 156 LYS B CA 1
ATOM 3877 C C . LYS B 1 156 ? 276.006 242.968 406.390 1.00 8.53 156 LYS B C 1
ATOM 3878 O O . LYS B 1 156 ? 276.352 243.882 407.146 1.00 8.53 156 LYS B O 1
ATOM 3884 N N . PRO B 1 157 ? 276.898 242.106 405.909 1.00 8.68 157 PRO B N 1
ATOM 3885 C CA . PRO B 1 157 ? 278.325 242.331 406.163 1.00 8.68 157 PRO B CA 1
ATOM 3886 C C . PRO B 1 157 ? 278.855 243.578 405.467 1.00 8.68 157 PRO B C 1
ATOM 3887 O O . PRO B 1 157 ? 279.357 243.513 404.343 1.00 8.68 157 PRO B O 1
ATOM 3891 N N . THR B 1 158 ? 278.712 244.725 406.127 1.00 8.18 158 THR B N 1
ATOM 3892 C CA . THR B 1 158 ? 279.055 246.015 405.540 1.00 8.18 158 THR B CA 1
ATOM 3893 C C . THR B 1 158 ? 280.551 246.292 405.623 1.00 8.18 158 THR B C 1
ATOM 3894 O O . THR B 1 158 ? 281.253 245.768 406.483 1.00 8.18 158 THR B O 1
ATOM 3898 N N . HIS B 1 159 ? 281.040 247.130 404.715 1.00 8.38 159 HIS B N 1
ATOM 3899 C CA . HIS B 1 159 ? 282.460 247.439 404.611 1.00 8.38 159 HIS B CA 1
ATOM 3900 C C . HIS B 1 159 ? 282.681 248.925 404.853 1.00 8.38 159 HIS B C 1
ATOM 3901 O O . HIS B 1 159 ? 282.002 249.758 404.247 1.00 8.38 159 HIS B O 1
ATOM 3908 N N . ILE B 1 160 ? 283.628 249.257 405.726 1.00 8.07 160 ILE B N 1
ATOM 3909 C CA . ILE B 1 160 ? 283.971 250.641 406.032 1.00 8.07 160 ILE B CA 1
ATOM 3910 C C . ILE B 1 160 ? 285.402 250.900 405.579 1.00 8.07 160 ILE B C 1
ATOM 3911 O O . ILE B 1 160 ? 286.311 250.131 405.908 1.00 8.07 160 ILE B O 1
ATOM 3916 N N . GLN B 1 161 ? 285.598 251.985 404.840 1.00 9.05 161 GLN B N 1
ATOM 3917 C CA . GLN B 1 161 ? 286.891 252.356 404.288 1.00 9.05 161 GLN B CA 1
ATOM 3918 C C . GLN B 1 161 ? 287.384 253.663 404.894 1.00 9.05 161 GLN B C 1
ATOM 3919 O O . GLN B 1 161 ? 286.609 254.463 405.419 1.00 9.05 161 GLN B O 1
ATOM 3925 N N . HIS B 1 162 ? 288.702 253.856 404.823 1.00 8.86 162 HIS B N 1
ATOM 3926 C CA . HIS B 1 162 ? 289.383 255.103 405.169 1.00 8.86 162 HIS B CA 1
ATOM 3927 C C . HIS B 1 162 ? 289.299 255.433 406.651 1.00 8.86 162 HIS B C 1
ATOM 3928 O O . HIS B 1 162 ? 289.530 256.576 407.046 1.00 8.86 162 HIS B O 1
ATOM 3935 N N . THR B 1 163 ? 288.961 254.460 407.470 1.00 7.79 163 THR B N 1
ATOM 3936 C CA . THR B 1 163 ? 289.167 254.505 408.904 1.00 7.79 163 THR B CA 1
ATOM 3937 C C . THR B 1 163 ? 290.452 253.776 409.241 1.00 7.79 163 THR B C 1
ATOM 3938 O O . THR B 1 163 ? 290.996 253.055 408.403 1.00 7.79 163 THR B O 1
ATOM 3942 N N . PRO B 1 164 ? 290.997 253.961 410.451 1.00 7.30 164 PRO B N 1
ATOM 3943 C CA . PRO B 1 164 ? 292.282 253.319 410.765 1.00 7.30 164 PRO B CA 1
ATOM 3944 C C . PRO B 1 164 ? 292.315 251.834 410.468 1.00 7.30 164 PRO B C 1
ATOM 3945 O O . PRO B 1 164 ? 293.323 251.329 409.965 1.00 7.30 164 PRO B O 1
ATOM 3949 N N . GLU B 1 165 ? 291.227 251.126 410.729 1.00 9.22 165 GLU B N 1
ATOM 3950 C CA . GLU B 1 165 ? 291.093 249.724 410.369 1.00 9.22 165 GLU B CA 1
ATOM 3951 C C . GLU B 1 165 ? 290.098 249.588 409.232 1.00 9.22 165 GLU B C 1
ATOM 3952 O O . GLU B 1 165 ? 288.963 250.058 409.336 1.00 9.22 165 GLU B O 1
ATOM 3958 N N . ASN B 1 166 ? 290.529 248.955 408.148 1.00 8.94 166 ASN B N 1
ATOM 3959 C CA . ASN B 1 166 ? 289.644 248.605 407.041 1.00 8.94 166 ASN B CA 1
ATOM 3960 C C . ASN B 1 166 ? 288.839 247.389 407.476 1.00 8.94 166 ASN B C 1
ATOM 3961 O O . ASN B 1 166 ? 289.358 246.278 407.537 1.00 8.94 166 ASN B O 1
ATOM 3966 N N . THR B 1 167 ? 287.576 247.596 407.817 1.00 8.67 167 THR B N 1
ATOM 3967 C CA . THR B 1 167 ? 286.792 246.592 408.518 1.00 8.67 167 THR B CA 1
ATOM 3968 C C . THR B 1 167 ? 285.584 246.168 407.698 1.00 8.67 167 THR B C 1
ATOM 3969 O O . THR B 1 167 ? 284.997 246.971 406.965 1.00 8.67 167 THR B O 1
ATOM 3973 N N . LEU B 1 168 ? 285.245 244.893 407.810 1.00 8.58 168 LEU B N 1
ATOM 3974 C CA . LEU B 1 168 ? 283.965 244.346 407.392 1.00 8.58 168 LEU B CA 1
ATOM 3975 C C . LEU B 1 168 ? 283.212 244.015 408.676 1.00 8.58 168 LEU B C 1
ATOM 3976 O O . LEU B 1 168 ? 283.572 243.081 409.396 1.00 8.58 168 LEU B O 1
ATOM 3981 N N . TRP B 1 169 ? 282.190 244.804 408.969 1.00 7.94 169 TRP B N 1
ATOM 3982 C CA . TRP B 1 169 ? 281.346 244.578 410.128 1.00 7.94 169 TRP B CA 1
ATOM 3983 C C . TRP B 1 169 ? 280.247 243.582 409.791 1.00 7.94 169 TRP B C 1
ATOM 3984 O O . TRP B 1 169 ? 279.588 243.687 408.754 1.00 7.94 169 TRP B O 1
ATOM 3995 N N . ILE B 1 170 ? 280.061 242.611 410.675 1.00 9.53 170 ILE B N 1
ATOM 3996 C CA . ILE B 1 170 ? 279.067 241.559 410.530 1.00 9.53 170 ILE B CA 1
ATOM 3997 C C . ILE B 1 170 ? 278.018 241.759 411.617 1.00 9.53 170 ILE B C 1
ATOM 3998 O O . ILE B 1 170 ? 278.345 241.721 412.806 1.00 9.53 170 ILE B O 1
ATOM 4003 N N . PRO B 1 171 ? 276.753 241.979 411.264 1.00 8.68 171 PRO B N 1
ATOM 4004 C CA . PRO B 1 171 ? 275.725 242.158 412.294 1.00 8.68 171 PRO B CA 1
ATOM 4005 C C . PRO B 1 171 ? 275.341 240.825 412.923 1.00 8.68 171 PRO B C 1
ATOM 4006 O O . PRO B 1 171 ? 275.187 239.815 412.236 1.00 8.68 171 PRO B O 1
ATOM 4010 N N . ILE B 1 172 ? 275.194 240.833 414.241 1.00 11.29 172 ILE B N 1
ATOM 4011 C CA . ILE B 1 172 ? 274.855 239.644 415.009 1.00 11.29 172 ILE B CA 1
ATOM 4012 C C . ILE B 1 172 ? 273.507 239.888 415.669 1.00 11.29 172 ILE B C 1
ATOM 4013 O O . ILE B 1 172 ? 273.365 240.808 416.479 1.00 11.29 172 ILE B O 1
ATOM 4018 N N . LEU B 1 173 ? 272.512 239.074 415.317 1.00 13.78 173 LEU B N 1
ATOM 4019 C CA . LEU B 1 173 ? 271.185 239.242 415.899 1.00 13.78 173 LEU B CA 1
ATOM 4020 C C . LEU B 1 173 ? 271.165 238.816 417.359 1.00 13.78 173 LEU B C 1
ATOM 4021 O O . LEU B 1 173 ? 270.493 239.441 418.185 1.00 13.78 173 LEU B O 1
ATOM 4026 N N . CYS B 1 174 ? 271.892 237.754 417.692 1.00 19.47 174 CYS B N 1
ATOM 4027 C CA . CYS B 1 174 ? 271.990 237.267 419.059 1.00 19.47 174 CYS B CA 1
ATOM 4028 C C . CYS B 1 174 ? 273.243 236.414 419.174 1.00 19.47 174 CYS B C 1
ATOM 4029 O O . CYS B 1 174 ? 273.733 235.879 418.179 1.00 19.47 174 CYS B O 1
ATOM 4032 N N . GLU B 1 175 ? 273.751 236.287 420.399 1.00 21.59 175 GLU B N 1
ATOM 4033 C CA . GLU B 1 175 ? 274.944 235.477 420.621 1.00 21.59 175 GLU B CA 1
ATOM 4034 C C . GLU B 1 175 ? 274.607 233.993 420.593 1.00 21.59 175 GLU B C 1
ATOM 4035 O O . GLU B 1 175 ? 275.255 233.207 419.895 1.00 21.59 175 GLU B O 1
ATOM 4041 N N . ASN B 1 176 ? 273.598 233.593 421.359 1.00 20.94 176 ASN B N 1
ATOM 4042 C CA . ASN B 1 176 ? 273.081 232.231 421.373 1.00 20.94 176 ASN B CA 1
ATOM 4043 C C . ASN B 1 176 ? 271.655 232.269 420.853 1.00 20.94 176 ASN B C 1
ATOM 4044 O O . ASN B 1 176 ? 270.853 233.096 421.295 1.00 20.94 176 ASN B O 1
ATOM 4049 N N . TYR B 1 177 ? 271.339 231.377 419.921 1.00 16.29 177 TYR B N 1
ATOM 4050 C CA . TYR B 1 177 ? 270.246 231.631 418.996 1.00 16.29 177 TYR B CA 1
ATOM 4051 C C . TYR B 1 177 ? 268.949 230.905 419.320 1.00 16.29 177 TYR B C 1
ATOM 4052 O O . TYR B 1 177 ? 267.934 231.215 418.693 1.00 16.29 177 TYR B O 1
ATOM 4061 N N . ASP B 1 178 ? 268.953 229.947 420.246 1.00 16.47 178 ASP B N 1
ATOM 4062 C CA . ASP B 1 178 ? 267.735 229.372 420.834 1.00 16.47 178 ASP B CA 1
ATOM 4063 C C . ASP B 1 178 ? 266.688 229.029 419.768 1.00 16.47 178 ASP B C 1
ATOM 4064 O O . ASP B 1 178 ? 265.587 229.575 419.730 1.00 16.47 178 ASP B O 1
ATOM 4069 N N . TRP B 1 179 ? 267.059 228.089 418.908 1.00 15.33 179 TRP B N 1
ATOM 4070 C CA . TRP B 1 179 ? 266.212 227.713 417.790 1.00 15.33 179 TRP B CA 1
ATOM 4071 C C . TRP B 1 179 ? 265.060 226.821 418.243 1.00 15.33 179 TRP B C 1
ATOM 4072 O O . TRP B 1 179 ? 265.065 226.257 419.339 1.00 15.33 179 TRP B O 1
ATOM 4083 N N . ASP B 1 180 ? 264.062 226.702 417.371 1.00 19.16 180 ASP B N 1
ATOM 4084 C CA . ASP B 1 180 ? 262.867 225.921 417.652 1.00 19.16 180 ASP B CA 1
ATOM 4085 C C . ASP B 1 180 ? 262.160 225.632 416.337 1.00 19.16 180 ASP B C 1
ATOM 4086 O O . ASP B 1 180 ? 262.282 226.392 415.375 1.00 19.16 180 ASP B O 1
ATOM 4091 N N . ARG B 1 181 ? 261.431 224.518 416.302 1.00 19.52 181 ARG B N 1
ATOM 4092 C CA . ARG B 1 181 ? 260.710 224.110 415.104 1.00 19.52 181 ARG B CA 1
ATOM 4093 C C . ARG B 1 181 ? 259.219 224.395 415.176 1.00 19.52 181 ARG B C 1
ATOM 4094 O O . ARG B 1 181 ? 258.588 224.589 414.133 1.00 19.52 181 ARG B O 1
ATOM 4102 N N . ASN B 1 182 ? 258.643 224.416 416.375 1.00 20.06 182 ASN B N 1
ATOM 4103 C CA . ASN B 1 182 ? 257.247 224.799 416.576 1.00 20.06 182 ASN B CA 1
ATOM 4104 C C . ASN B 1 182 ? 257.173 226.320 416.564 1.00 20.06 182 ASN B C 1
ATOM 4105 O O . ASN B 1 182 ? 257.529 226.979 417.543 1.00 20.06 182 ASN B O 1
ATOM 4110 N N . GLU B 1 183 ? 256.701 226.886 415.454 1.00 17.17 183 GLU B N 1
ATOM 4111 C CA . GLU B 1 183 ? 256.808 228.327 415.239 1.00 17.17 183 GLU B CA 1
ATOM 4112 C C . GLU B 1 183 ? 255.803 229.138 416.040 1.00 17.17 183 GLU B C 1
ATOM 4113 O O . GLU B 1 183 ? 255.776 230.363 415.892 1.00 17.17 183 GLU B O 1
ATOM 4119 N N . ALA B 1 184 ? 254.981 228.509 416.878 1.00 19.97 184 ALA B N 1
ATOM 4120 C CA . ALA B 1 184 ? 254.140 229.277 417.788 1.00 19.97 184 ALA B CA 1
ATOM 4121 C C . ALA B 1 184 ? 254.945 229.770 418.983 1.00 19.97 184 ALA B C 1
ATOM 4122 O O . ALA B 1 184 ? 254.799 230.920 419.411 1.00 19.97 184 ALA B O 1
ATOM 4124 N N . ASN B 1 185 ? 255.805 228.912 419.533 1.00 20.50 185 ASN B N 1
ATOM 4125 C CA . ASN B 1 185 ? 256.671 229.265 420.649 1.00 20.50 185 ASN B CA 1
ATOM 4126 C C . ASN B 1 185 ? 258.061 229.686 420.196 1.00 20.50 185 ASN B C 1
ATOM 4127 O O . ASN B 1 185 ? 258.971 229.777 421.026 1.00 20.50 185 ASN B O 1
ATOM 4132 N N . HIS B 1 186 ? 258.246 229.944 418.906 1.00 17.09 186 HIS B N 1
ATOM 4133 C CA . HIS B 1 186 ? 259.570 230.223 418.369 1.00 17.09 186 HIS B CA 1
ATOM 4134 C C . HIS B 1 186 ? 259.959 231.665 418.662 1.00 17.09 186 HIS B C 1
ATOM 4135 O O . HIS B 1 186 ? 259.278 232.600 418.233 1.00 17.09 186 HIS B O 1
ATOM 4142 N N . ASN B 1 187 ? 261.062 231.838 419.381 1.00 14.50 187 ASN B N 1
ATOM 4143 C CA . ASN B 1 187 ? 261.601 233.155 419.712 1.00 14.50 187 ASN B CA 1
ATOM 4144 C C . ASN B 1 187 ? 263.113 233.023 419.709 1.00 14.50 187 ASN B C 1
ATOM 4145 O O . ASN B 1 187 ? 263.746 232.938 420.767 1.00 14.50 187 ASN B O 1
ATOM 4150 N N . PRO B 1 188 ? 263.731 232.994 418.526 1.00 14.59 188 PRO B N 1
ATOM 4151 C CA . PRO B 1 188 ? 265.171 232.682 418.470 1.00 14.59 188 PRO B CA 1
ATOM 4152 C C . PRO B 1 188 ? 266.017 233.671 419.247 1.00 14.59 188 PRO B C 1
ATOM 4153 O O . PRO B 1 188 ? 266.832 233.280 420.088 1.00 14.59 188 PRO B O 1
ATOM 4157 N N . PHE B 1 189 ? 265.828 234.951 418.986 1.00 13.64 189 PHE B N 1
ATOM 4158 C CA . PHE B 1 189 ? 266.488 236.022 419.700 1.00 13.64 189 PHE B CA 1
ATOM 4159 C C . PHE B 1 189 ? 265.690 236.344 420.961 1.00 13.64 189 PHE B C 1
ATOM 4160 O O . PHE B 1 189 ? 264.611 235.801 421.197 1.00 13.64 189 PHE B O 1
ATOM 4168 N N . GLY B 1 190 ? 266.230 237.224 421.788 1.00 13.60 190 GLY B N 1
ATOM 4169 C CA . GLY B 1 190 ? 265.599 237.447 423.072 1.00 13.60 190 GLY B CA 1
ATOM 4170 C C . GLY B 1 190 ? 264.637 238.613 423.095 1.00 13.60 190 GLY B C 1
ATOM 4171 O O . GLY B 1 190 ? 264.589 239.361 424.075 1.00 13.60 190 GLY B O 1
ATOM 4172 N N . ILE B 1 191 ? 263.871 238.780 422.025 1.00 11.81 191 ILE B N 1
ATOM 4173 C CA . ILE B 1 191 ? 262.943 239.898 421.915 1.00 11.81 191 ILE B CA 1
ATOM 4174 C C . ILE B 1 191 ? 261.695 239.586 422.724 1.00 11.81 191 ILE B C 1
ATOM 4175 O O . ILE B 1 191 ? 261.250 238.437 422.792 1.00 11.81 191 ILE B O 1
ATOM 4180 N N . THR B 1 192 ? 261.129 240.616 423.351 1.00 13.72 192 THR B N 1
ATOM 4181 C CA . THR B 1 192 ? 260.050 240.409 424.310 1.00 13.72 192 THR B CA 1
ATOM 4182 C C . THR B 1 192 ? 258.749 240.042 423.611 1.00 13.72 192 THR B C 1
ATOM 4183 O O . THR B 1 192 ? 258.199 238.955 423.822 1.00 13.72 192 THR B O 1
ATOM 4187 N N . ASN B 1 193 ? 258.239 240.939 422.770 1.00 11.89 193 ASN B N 1
ATOM 4188 C CA . ASN B 1 193 ? 256.945 240.759 422.125 1.00 11.89 193 ASN B CA 1
ATOM 4189 C C . ASN B 1 193 ? 257.056 240.071 420.773 1.00 11.89 193 ASN B C 1
ATOM 4190 O O . ASN B 1 193 ? 256.198 240.266 419.905 1.00 11.89 193 ASN B O 1
ATOM 4195 N N . PHE B 1 194 ? 258.095 239.268 420.581 1.00 11.74 194 PHE B N 1
ATOM 4196 C CA . PHE B 1 194 ? 258.309 238.568 419.326 1.00 11.74 194 PHE B CA 1
ATOM 4197 C C . PHE B 1 194 ? 257.230 237.512 419.124 1.00 11.74 194 PHE B C 1
ATOM 4198 O O . PHE B 1 194 ? 256.988 236.682 420.003 1.00 11.74 194 PHE B O 1
ATOM 4206 N N . THR B 1 195 ? 256.576 237.546 417.965 1.00 11.57 195 THR B N 1
ATOM 4207 C CA . THR B 1 195 ? 255.459 236.648 417.698 1.00 11.57 195 THR B CA 1
ATOM 4208 C C . THR B 1 195 ? 255.478 236.241 416.235 1.00 11.57 195 THR B C 1
ATOM 4209 O O . THR B 1 195 ? 255.377 237.095 415.353 1.00 11.57 195 THR B O 1
ATOM 4213 N N . LEU B 1 196 ? 255.583 234.941 415.981 1.00 11.90 196 LEU B N 1
ATOM 4214 C CA . LEU B 1 196 ? 255.471 234.395 414.637 1.00 11.90 196 LEU B CA 1
ATOM 4215 C C . LEU B 1 196 ? 254.083 233.800 414.446 1.00 11.90 196 LEU B C 1
ATOM 4216 O O . LEU B 1 196 ? 253.639 232.977 415.251 1.00 11.90 196 LEU B O 1
ATOM 4221 N N . ASN B 1 197 ? 253.402 234.226 413.384 1.00 10.29 197 ASN B N 1
ATOM 4222 C CA . ASN B 1 197 ? 252.062 233.747 413.045 1.00 10.29 197 ASN B CA 1
ATOM 4223 C C . ASN B 1 197 ? 252.000 233.654 411.524 1.00 10.29 197 ASN B C 1
ATOM 4224 O O . ASN B 1 197 ? 251.939 234.677 410.841 1.00 10.29 197 ASN B O 1
ATOM 4229 N N . SER B 1 198 ? 252.024 232.434 410.993 1.00 9.71 198 SER B N 1
ATOM 4230 C CA . SER B 1 198 ? 252.030 232.286 409.542 1.00 9.71 198 SER B CA 1
ATOM 4231 C C . SER B 1 198 ? 250.677 232.644 408.943 1.00 9.71 198 SER B C 1
ATOM 4232 O O . SER B 1 198 ? 250.609 233.204 407.844 1.00 9.71 198 SER B O 1
ATOM 4235 N N . ASN B 1 199 ? 249.591 232.351 409.656 1.00 9.34 199 ASN B N 1
ATOM 4236 C CA . ASN B 1 199 ? 248.267 232.736 409.186 1.00 9.34 199 ASN B CA 1
ATOM 4237 C C . ASN B 1 199 ? 248.164 234.248 409.053 1.00 9.34 199 ASN B C 1
ATOM 4238 O O . ASN B 1 199 ? 247.842 234.777 407.980 1.00 9.34 199 ASN B O 1
ATOM 4243 N N . LEU B 1 200 ? 248.449 234.955 410.144 1.00 9.59 200 LEU B N 1
ATOM 4244 C CA . LEU B 1 200 ? 248.418 236.410 410.135 1.00 9.59 200 LEU B CA 1
ATOM 4245 C C . LEU B 1 200 ? 249.371 236.972 409.096 1.00 9.59 200 LEU B C 1
ATOM 4246 O O . LEU B 1 200 ? 249.004 237.860 408.320 1.00 9.59 200 LEU B O 1
ATOM 4251 N N . PHE B 1 201 ? 250.604 236.467 409.062 1.00 7.78 201 PHE B N 1
ATOM 4252 C CA . PHE B 1 201 ? 251.591 237.056 408.169 1.00 7.78 201 PHE B CA 1
ATOM 4253 C C . PHE B 1 201 ? 251.198 236.880 406.712 1.00 7.78 201 PHE B C 1
ATOM 4254 O O . PHE B 1 201 ? 251.322 237.813 405.915 1.00 7.78 201 PHE B O 1
ATOM 4262 N N . TYR B 1 202 ? 250.725 235.699 406.337 1.00 7.73 202 TYR B N 1
ATOM 4263 C CA . TYR B 1 202 ? 250.437 235.471 404.931 1.00 7.73 202 TYR B CA 1
ATOM 4264 C C . TYR B 1 202 ? 249.131 236.127 404.497 1.00 7.73 202 TYR B C 1
ATOM 4265 O O . TYR B 1 202 ? 249.044 236.624 403.367 1.00 7.73 202 TYR B O 1
ATOM 4274 N N . GLY B 1 203 ? 248.129 236.196 405.379 1.00 9.39 203 GLY B N 1
ATOM 4275 C CA . GLY B 1 203 ? 246.969 237.019 405.081 1.00 9.39 203 GLY B CA 1
ATOM 4276 C C . GLY B 1 203 ? 247.324 238.485 404.908 1.00 9.39 203 GLY B C 1
ATOM 4277 O O . GLY B 1 203 ? 246.846 239.146 403.982 1.00 9.39 203 GLY B O 1
ATOM 4278 N N . LEU B 1 204 ? 248.180 239.009 405.789 1.00 9.71 204 LEU B N 1
ATOM 4279 C CA . LEU B 1 204 ? 248.611 240.396 405.682 1.00 9.71 204 LEU B CA 1
ATOM 4280 C C . LEU B 1 204 ? 249.422 240.633 404.416 1.00 9.71 204 LEU B C 1
ATOM 4281 O O . LEU B 1 204 ? 249.316 241.696 403.799 1.00 9.71 204 LEU B O 1
ATOM 4286 N N . LEU B 1 205 ? 250.230 239.657 404.007 1.00 9.62 205 LEU B N 1
ATOM 4287 C CA . LEU B 1 205 ? 250.981 239.792 402.765 1.00 9.62 205 LEU B CA 1
ATOM 4288 C C . LEU B 1 205 ? 250.050 239.826 401.563 1.00 9.62 205 LEU B C 1
ATOM 4289 O O . LEU B 1 205 ? 250.263 240.606 400.631 1.00 9.62 205 LEU B O 1
ATOM 4294 N N . ALA B 1 206 ? 249.010 238.991 401.571 1.00 11.09 206 ALA B N 1
ATOM 4295 C CA . ALA B 1 206 ? 248.015 239.051 400.505 1.00 11.09 206 ALA B CA 1
ATOM 4296 C C . ALA B 1 206 ? 247.326 240.409 400.472 1.00 11.09 206 ALA B C 1
ATOM 4297 O O . ALA B 1 206 ? 247.091 240.969 399.394 1.00 11.09 206 ALA B O 1
ATOM 4299 N N . ILE B 1 207 ? 246.999 240.957 401.645 1.00 11.29 207 ILE B N 1
ATOM 4300 C CA . ILE B 1 207 ? 246.362 242.271 401.697 1.00 11.29 207 ILE B CA 1
ATOM 4301 C C . ILE B 1 207 ? 247.279 243.333 401.103 1.00 11.29 207 ILE B C 1
ATOM 4302 O O . ILE B 1 207 ? 246.877 244.113 400.235 1.00 11.29 207 ILE B O 1
ATOM 4307 N N . LEU B 1 208 ? 248.533 243.374 401.561 1.00 11.51 208 LEU B N 1
ATOM 4308 C CA . LEU B 1 208 ? 249.476 244.365 401.057 1.00 11.51 208 LEU B CA 1
ATOM 4309 C C . LEU B 1 208 ? 249.739 244.188 399.570 1.00 11.51 208 LEU B C 1
ATOM 4310 O O . LEU B 1 208 ? 250.074 245.156 398.880 1.00 11.51 208 LEU B O 1
ATOM 4315 N N . LYS B 1 209 ? 249.595 242.968 399.055 1.00 12.87 209 LYS B N 1
ATOM 4316 C CA . LYS B 1 209 ? 249.834 242.748 397.636 1.00 12.87 209 LYS B CA 1
ATOM 4317 C C . LYS B 1 209 ? 248.656 243.203 396.784 1.00 12.87 209 LYS B C 1
ATOM 4318 O O . LYS B 1 209 ? 248.851 243.828 395.739 1.00 12.87 209 LYS B O 1
ATOM 4324 N N . GLU B 1 210 ? 247.430 242.897 397.206 1.00 14.72 210 GLU B N 1
ATOM 4325 C CA . GLU B 1 210 ? 246.276 243.252 396.390 1.00 14.72 210 GLU B CA 1
ATOM 4326 C C . GLU B 1 210 ? 245.939 244.733 396.482 1.00 14.72 210 GLU B C 1
ATOM 4327 O O . GLU B 1 210 ? 245.407 245.300 395.524 1.00 14.72 210 GLU B O 1
ATOM 4333 N N . ARG B 1 211 ? 246.240 245.376 397.608 1.00 14.81 211 ARG B N 1
ATOM 4334 C CA . ARG B 1 211 ? 245.937 246.790 397.766 1.00 14.81 211 ARG B CA 1
ATOM 4335 C C . ARG B 1 211 ? 246.810 247.633 396.847 1.00 14.81 211 ARG B C 1
ATOM 4336 O O . ARG B 1 211 ? 248.009 247.382 396.702 1.00 14.81 211 ARG B O 1
ATOM 4344 N N . LYS B 1 212 ? 246.202 248.639 396.223 1.00 14.97 212 LYS B N 1
ATOM 4345 C CA . LYS B 1 212 ? 246.922 249.522 395.318 1.00 14.97 212 LYS B CA 1
ATOM 4346 C C . LYS B 1 212 ? 247.737 250.580 396.045 1.00 14.97 212 LYS B C 1
ATOM 4347 O O . LYS B 1 212 ? 248.625 251.179 395.433 1.00 14.97 212 LYS B O 1
ATOM 4353 N N . GLU B 1 213 ? 247.464 250.827 397.323 1.00 14.41 213 GLU B N 1
ATOM 4354 C CA . GLU B 1 213 ? 248.224 251.812 398.079 1.00 14.41 213 GLU B CA 1
ATOM 4355 C C . GLU B 1 213 ? 249.509 251.245 398.649 1.00 14.41 213 GLU B C 1
ATOM 4356 O O . GLU B 1 213 ? 250.478 251.988 398.825 1.00 14.41 213 GLU B O 1
ATOM 4362 N N . PHE B 1 214 ? 249.542 249.952 398.938 1.00 12.75 214 PHE B N 1
ATOM 4363 C CA . PHE B 1 214 ? 250.733 249.312 399.466 1.00 12.75 214 PHE B CA 1
ATOM 4364 C C . PHE B 1 214 ? 251.553 248.723 398.332 1.00 12.75 214 PHE B C 1
ATOM 4365 O O . PHE B 1 214 ? 251.018 248.066 397.437 1.00 12.75 214 PHE B O 1
ATOM 4373 N N . LYS B 1 215 ? 252.857 248.962 398.378 1.00 10.41 215 LYS B N 1
ATOM 4374 C CA . LYS B 1 215 ? 253.793 248.422 397.408 1.00 10.41 215 LYS B CA 1
ATOM 4375 C C . LYS B 1 215 ? 254.737 247.452 398.100 1.00 10.41 215 LYS B C 1
ATOM 4376 O O . LYS B 1 215 ? 255.118 247.658 399.255 1.00 10.41 215 LYS B O 1
ATOM 4382 N N . LEU B 1 216 ? 255.093 246.384 397.398 1.00 9.85 216 LEU B N 1
ATOM 4383 C CA . LEU B 1 216 ? 255.975 245.352 397.921 1.00 9.85 216 LEU B CA 1
ATOM 4384 C C . LEU B 1 216 ? 257.122 245.131 396.950 1.00 9.85 216 LEU B C 1
ATOM 4385 O O . LEU B 1 216 ? 256.904 244.966 395.748 1.00 9.85 216 LEU B O 1
ATOM 4390 N N . SER B 1 217 ? 258.337 245.120 397.476 1.00 8.68 217 SER B N 1
ATOM 4391 C CA . SER B 1 217 ? 259.524 244.821 396.697 1.00 8.68 217 SER B CA 1
ATOM 4392 C C . SER B 1 217 ? 260.119 243.502 397.163 1.00 8.68 217 SER B C 1
ATOM 4393 O O . SER B 1 217 ? 260.036 243.148 398.346 1.00 8.68 217 SER B O 1
ATOM 4396 N N . THR B 1 218 ? 260.695 242.774 396.211 1.00 8.76 218 THR B N 1
ATOM 4397 C CA . THR B 1 218 ? 261.425 241.554 396.512 1.00 8.76 218 THR B CA 1
ATOM 4398 C C . THR B 1 218 ? 262.775 241.886 397.124 1.00 8.76 218 THR B C 1
ATOM 4399 O O . THR B 1 218 ? 263.362 242.936 396.856 1.00 8.76 218 THR B O 1
ATOM 4403 N N . LEU B 1 219 ? 263.266 240.977 397.957 1.00 9.10 219 LEU B N 1
ATOM 4404 C CA . LEU B 1 219 ? 264.547 241.181 398.614 1.00 9.10 219 LEU B CA 1
ATOM 4405 C C . LEU B 1 219 ? 265.687 240.984 397.625 1.00 9.10 219 LEU B C 1
ATOM 4406 O O . LEU B 1 219 ? 265.699 240.026 396.849 1.00 9.10 219 LEU B O 1
ATOM 4411 N N . THR B 1 220 ? 266.645 241.908 397.646 1.00 11.43 220 THR B N 1
ATOM 4412 C CA . THR B 1 220 ? 267.813 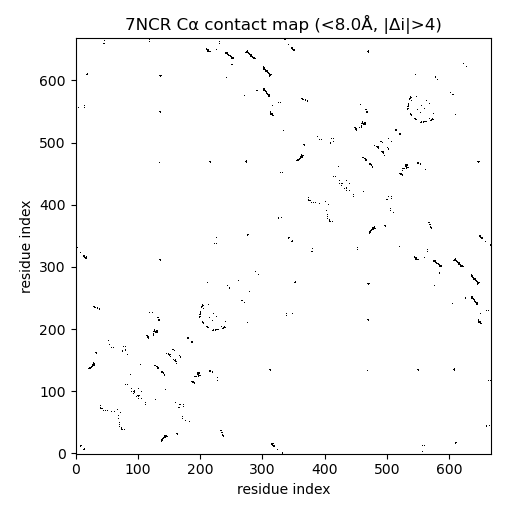241.815 396.784 1.00 11.43 220 THR B CA 1
ATOM 4413 C C . THR B 1 220 ? 268.841 240.881 397.400 1.00 11.43 220 THR B C 1
ATOM 4414 O O . THR B 1 220 ? 269.056 240.883 398.614 1.00 11.43 220 THR B O 1
ATOM 4418 N N . THR B 1 221 ? 269.472 240.074 396.559 1.00 12.32 221 THR B N 1
ATOM 4419 C CA . THR B 1 221 ? 270.502 239.142 397.008 1.00 12.32 221 THR B CA 1
ATOM 4420 C C . THR B 1 221 ? 271.901 239.715 396.775 1.00 12.32 221 THR B C 1
ATOM 4421 O O . THR B 1 221 ? 272.699 239.190 396.001 1.00 12.32 221 THR B O 1
ATOM 4425 N N . ASN B 1 222 ? 272.197 240.807 397.469 1.00 11.64 222 ASN B N 1
ATOM 4426 C CA . ASN B 1 222 ? 273.543 241.354 397.491 1.00 11.64 222 ASN B CA 1
ATOM 4427 C C . ASN B 1 222 ? 274.304 240.796 398.689 1.00 11.64 222 ASN B C 1
ATOM 4428 O O . ASN B 1 222 ? 273.748 240.100 399.540 1.00 11.64 222 ASN B O 1
ATOM 4433 N N . THR B 1 223 ? 275.596 241.094 398.747 1.00 10.85 223 THR B N 1
ATOM 4434 C CA . THR B 1 223 ? 276.448 240.597 399.821 1.00 10.85 223 THR B CA 1
ATOM 4435 C C . THR B 1 223 ? 276.907 241.682 400.775 1.00 10.85 223 THR B C 1
ATOM 4436 O O . THR B 1 223 ? 276.946 241.457 401.985 1.00 10.85 223 THR B O 1
ATOM 4440 N N . ILE B 1 224 ? 277.251 242.856 400.260 1.00 10.12 224 ILE B N 1
ATOM 4441 C CA . ILE B 1 224 ? 277.764 243.957 401.065 1.00 10.12 224 ILE B CA 1
ATOM 4442 C C . ILE B 1 224 ? 276.610 244.898 401.373 1.00 10.12 224 ILE B C 1
ATOM 4443 O O . ILE B 1 224 ? 275.823 245.237 400.484 1.00 10.12 224 ILE B O 1
ATOM 4448 N N . GLY B 1 225 ? 276.506 245.317 402.626 1.00 8.28 225 GLY B N 1
ATOM 4449 C CA . GLY B 1 225 ? 275.458 246.211 403.063 1.00 8.28 225 GLY B CA 1
ATOM 4450 C C . GLY B 1 225 ? 275.875 247.666 403.048 1.00 8.28 225 GLY B C 1
ATOM 4451 O O . GLY B 1 225 ? 276.866 248.055 402.427 1.00 8.28 225 GLY B O 1
ATOM 4452 N N . ARG B 1 226 ? 275.098 248.477 403.747 1.00 8.53 226 ARG B N 1
ATOM 4453 C CA . ARG B 1 226 ? 275.301 249.908 403.869 1.00 8.53 226 ARG B CA 1
ATOM 4454 C C . ARG B 1 226 ? 275.461 250.269 405.338 1.00 8.53 226 ARG B C 1
ATOM 4455 O O . AR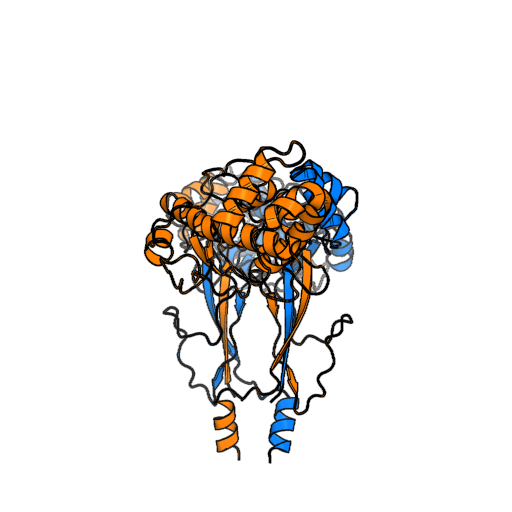G B 1 226 ? 275.062 249.500 406.217 1.00 8.53 226 ARG B O 1
ATOM 4463 N N . PRO B 1 227 ? 276.043 251.421 405.646 1.00 7.88 227 PRO B N 1
ATOM 4464 C CA . PRO B 1 227 ? 276.284 251.762 407.053 1.00 7.88 227 PRO B CA 1
ATOM 4465 C C . PRO B 1 227 ? 275.077 252.352 407.760 1.00 7.88 227 PRO B C 1
ATOM 4466 O O . PRO B 1 227 ? 275.226 252.958 408.823 1.00 7.88 227 PRO B O 1
ATOM 4470 N N . CYS B 1 228 ? 273.883 252.177 407.196 1.00 7.86 228 CYS B N 1
ATOM 4471 C CA . CYS B 1 228 ? 272.671 252.746 407.776 1.00 7.86 228 CYS B CA 1
ATOM 4472 C C . CYS B 1 228 ? 272.417 252.294 409.209 1.00 7.86 228 CYS B C 1
ATOM 4473 O O . CYS B 1 228 ? 271.544 252.862 409.871 1.00 7.86 228 CYS B O 1
ATOM 4476 N N . TRP B 1 229 ? 273.155 251.303 409.704 1.00 6.82 229 TRP B N 1
ATOM 4477 C CA . TRP B 1 229 ? 272.904 250.716 411.013 1.00 6.82 229 TRP B CA 1
ATOM 4478 C C . TRP B 1 229 ? 274.106 250.840 411.939 1.00 6.82 229 TRP B C 1
ATOM 4479 O O . TRP B 1 229 ? 274.171 250.148 412.955 1.00 6.82 229 TRP B O 1
ATOM 4490 N N . LEU B 1 230 ? 275.052 251.721 411.624 1.00 6.60 230 LEU B N 1
ATOM 4491 C CA . LEU B 1 230 ? 276.293 251.798 412.375 1.00 6.60 230 LEU B CA 1
ATOM 4492 C C . LEU B 1 230 ? 276.585 253.154 413.000 1.00 6.60 230 LEU B C 1
ATOM 4493 O O . LEU B 1 230 ? 2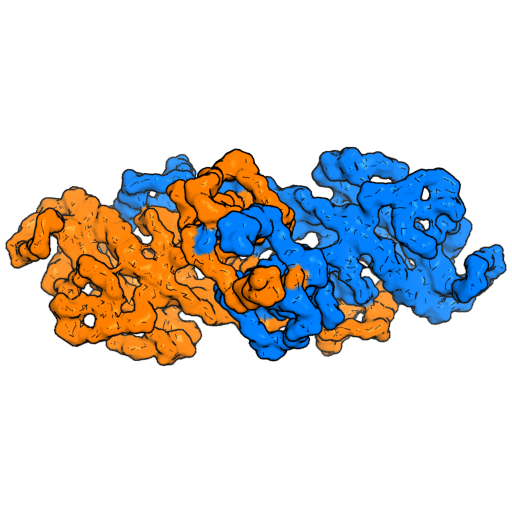77.572 253.265 413.733 1.00 6.60 230 LEU B O 1
ATOM 4498 N N . PHE B 1 231 ? 275.777 254.179 412.744 1.00 6.98 231 PHE B N 1
ATOM 4499 C CA . PHE B 1 231 ? 276.008 255.478 413.357 1.00 6.98 231 PHE B CA 1
ATOM 4500 C C . PHE B 1 231 ? 275.918 255.382 414.876 1.00 6.98 231 PHE B C 1
ATOM 4501 O O . PHE B 1 231 ? 275.311 254.467 415.434 1.00 6.98 231 PHE B O 1
ATOM 4509 N N . ASP B 1 232 ? 276.537 256.346 415.548 1.00 7.89 232 ASP B N 1
ATOM 4510 C CA . ASP B 1 232 ? 276.528 256.412 417.003 1.00 7.89 232 ASP B CA 1
ATOM 4511 C C . ASP B 1 232 ? 275.445 257.373 417.467 1.00 7.89 232 ASP B C 1
ATOM 4512 O O . ASP B 1 232 ? 275.417 258.531 417.045 1.00 7.89 232 ASP B O 1
ATOM 4517 N N . TRP B 1 233 ? 274.565 256.893 418.339 1.00 7.66 233 TRP B N 1
ATOM 4518 C CA . TRP B 1 233 ? 273.405 257.646 418.793 1.00 7.66 233 TRP B CA 1
ATOM 4519 C C . TRP B 1 233 ? 273.667 258.176 420.195 1.00 7.66 233 TRP B C 1
ATOM 4520 O O . TRP B 1 233 ? 273.806 257.397 421.140 1.00 7.66 233 TRP B O 1
ATOM 4531 N N . HIS B 1 234 ? 273.712 259.497 420.327 1.00 11.71 234 HIS B N 1
ATOM 4532 C CA . HIS B 1 234 ? 274.143 260.159 421.548 1.00 11.71 234 HIS B CA 1
ATOM 4533 C C . HIS B 1 234 ? 272.989 260.948 422.156 1.00 11.71 234 HIS B C 1
ATOM 4534 O O . HIS B 1 234 ? 271.844 260.860 421.709 1.00 11.71 234 HIS B O 1
ATOM 4541 N N . ASP B 1 235 ? 273.321 261.747 423.170 1.00 17.01 235 ASP B N 1
ATOM 4542 C CA . ASP B 1 235 ? 272.399 262.182 424.213 1.00 17.01 235 ASP B CA 1
ATOM 4543 C C . ASP B 1 235 ? 271.067 262.722 423.720 1.00 17.01 235 ASP B C 1
ATOM 4544 O O . ASP B 1 235 ? 270.028 262.105 423.962 1.00 17.01 235 ASP B O 1
ATOM 4549 N N . ASN B 1 236 ? 271.062 263.862 423.037 1.00 16.12 236 ASN B N 1
ATOM 4550 C CA . ASN B 1 236 ? 269.779 264.465 422.663 1.00 16.12 236 ASN B CA 1
ATOM 4551 C C . ASN B 1 236 ? 269.261 263.906 421.344 1.00 16.12 236 ASN B C 1
ATOM 4552 O O . ASN B 1 236 ? 268.317 263.111 421.324 1.00 16.12 236 ASN B O 1
ATOM 4557 N N . VAL B 1 237 ? 269.887 264.296 420.238 1.00 12.49 237 VAL B N 1
ATOM 4558 C CA . VAL B 1 237 ? 269.524 263.799 418.915 1.00 12.49 237 VAL B CA 1
ATOM 4559 C C . VAL B 1 237 ? 270.847 263.538 418.204 1.00 12.49 237 VAL B C 1
ATOM 4560 O O . VAL B 1 237 ? 270.896 263.262 417.002 1.00 12.49 237 VAL B O 1
ATOM 4564 N N . GLN B 1 238 ? 271.936 263.589 418.960 1.00 10.50 238 GLN B N 1
ATOM 4565 C CA . GLN B 1 238 ? 273.258 263.643 418.353 1.00 10.50 238 GLN B CA 1
ATOM 4566 C C . GLN B 1 238 ? 273.660 262.305 417.753 1.00 10.50 238 GLN B C 1
ATOM 4567 O O . GLN B 1 238 ? 274.303 261.482 418.408 1.00 10.50 238 GLN B O 1
ATOM 4573 N N . VAL B 1 239 ? 273.279 262.081 416.502 1.00 8.05 239 VAL B N 1
ATOM 4574 C CA . VAL B 1 239 ? 273.670 260.895 415.754 1.00 8.05 239 VAL B CA 1
ATOM 4575 C C . VAL B 1 239 ? 274.859 261.278 414.892 1.00 8.05 239 VAL B C 1
ATOM 4576 O O . VAL B 1 239 ? 274.772 262.205 414.080 1.00 8.05 239 VAL B O 1
ATOM 4580 N N . CYS B 1 240 ? 275.976 260.582 415.071 1.00 7.77 240 CYS B N 1
ATOM 4581 C CA . CYS B 1 240 ? 277.238 261.050 414.524 1.00 7.77 240 CYS B CA 1
ATOM 4582 C C . CYS B 1 240 ? 278.008 259.914 413.875 1.00 7.77 240 CYS B C 1
ATOM 4583 O O . CYS B 1 240 ? 278.089 258.813 414.420 1.00 7.77 240 CYS B O 1
ATOM 4586 N N . ALA B 1 241 ? 278.590 260.205 412.716 1.00 6.78 241 ALA B N 1
ATOM 4587 C CA . ALA B 1 241 ? 279.296 259.219 411.909 1.00 6.78 241 ALA B CA 1
ATOM 4588 C C . ALA B 1 241 ? 280.757 259.159 412.330 1.00 6.78 241 ALA B C 1
ATOM 4589 O O . ALA B 1 241 ? 281.477 260.155 412.223 1.00 6.78 241 ALA B O 1
ATOM 4591 N N . TRP B 1 242 ? 281.191 258.001 412.812 1.00 6.62 242 TRP B N 1
ATOM 4592 C CA . TRP B 1 242 ? 282.578 257.806 413.199 1.00 6.62 242 TRP B CA 1
ATOM 4593 C C . TRP B 1 242 ? 283.451 257.387 412.032 1.00 6.62 242 TRP B C 1
ATOM 4594 O O . TRP B 1 242 ? 284.566 256.911 412.249 1.00 6.62 242 TRP B O 1
ATOM 4605 N N . PHE B 1 243 ? 282.972 257.548 410.810 1.00 6.10 243 PHE B N 1
ATOM 4606 C CA . PHE B 1 243 ? 283.694 257.165 409.610 1.00 6.10 243 PHE B CA 1
ATOM 4607 C C . PHE B 1 243 ? 283.488 258.252 408.571 1.00 6.10 243 PHE B C 1
ATOM 4608 O O . PHE B 1 243 ? 282.515 259.007 408.642 1.00 6.10 243 PHE B O 1
ATOM 4616 N N . PRO B 1 244 ? 284.398 258.372 407.604 1.00 6.90 244 PRO B N 1
ATOM 4617 C CA . PRO B 1 244 ? 284.245 259.406 406.576 1.00 6.90 244 PRO B CA 1
ATOM 4618 C C . PRO B 1 244 ? 282.969 259.218 405.774 1.00 6.90 244 PRO B C 1
ATOM 4619 O O . PRO B 1 244 ? 282.457 258.109 405.632 1.00 6.90 244 PRO B O 1
ATOM 4623 N N . ARG B 1 245 ? 282.451 260.323 405.247 1.00 8.27 245 ARG B N 1
ATOM 4624 C CA . ARG B 1 245 ? 281.274 260.234 404.394 1.00 8.27 245 ARG B CA 1
ATOM 4625 C C . ARG B 1 245 ? 281.627 259.754 403.000 1.00 8.27 245 ARG B C 1
ATOM 4626 O O . ARG B 1 245 ? 280.804 259.123 402.333 1.00 8.27 245 ARG B O 1
ATOM 4634 N N . GLU B 1 246 ? 282.843 260.030 402.557 1.00 10.25 246 GLU B N 1
ATOM 4635 C CA . GLU B 1 246 ? 283.284 259.645 401.228 1.00 10.25 246 GLU B CA 1
ATOM 4636 C C . GLU B 1 246 ? 283.542 258.146 401.184 1.00 10.25 246 GLU B C 1
ATOM 4637 O O . GLU B 1 246 ? 284.236 257.602 402.048 1.00 10.25 246 GLU B O 1
ATOM 4643 N N . ALA B 1 247 ? 282.961 257.484 400.184 1.00 9.74 247 ALA B N 1
ATOM 4644 C CA . ALA B 1 247 ? 283.053 256.047 399.928 1.00 9.74 247 ALA B CA 1
ATOM 4645 C C . ALA B 1 247 ? 282.302 255.200 400.947 1.00 9.74 247 ALA B C 1
ATOM 4646 O O . ALA B 1 247 ? 282.346 253.970 400.860 1.00 9.74 247 ALA B O 1
ATOM 4648 N N . ASN B 1 248 ? 281.596 255.809 401.896 1.00 8.19 248 ASN B N 1
ATOM 4649 C CA . ASN B 1 248 ? 280.906 255.038 402.921 1.00 8.19 248 ASN B CA 1
ATOM 4650 C C . ASN B 1 248 ? 279.394 255.183 402.873 1.00 8.19 248 ASN B C 1
ATOM 4651 O O . ASN B 1 248 ? 278.691 254.170 402.841 1.00 8.19 248 ASN B O 1
ATOM 4656 N N . PHE B 1 249 ? 278.864 256.404 402.863 1.00 7.22 249 PHE B N 1
ATOM 4657 C CA . PHE B 1 249 ? 277.422 256.590 402.913 1.00 7.22 249 PHE B CA 1
ATOM 4658 C C . PHE B 1 249 ? 277.041 257.868 402.183 1.00 7.22 249 PHE B C 1
ATOM 4659 O O . PHE B 1 249 ? 277.864 258.763 401.989 1.00 7.22 249 PHE B O 1
ATOM 4667 N N . ASN B 1 250 ? 275.773 257.939 401.766 1.00 9.32 250 ASN B N 1
ATOM 4668 C CA . ASN B 1 250 ? 275.318 258.966 400.833 1.00 9.32 250 ASN B CA 1
ATOM 4669 C C . ASN B 1 250 ? 273.953 259.523 401.205 1.00 9.32 250 ASN B C 1
ATOM 4670 O O . ASN B 1 250 ? 273.114 259.756 400.329 1.00 9.32 250 ASN B O 1
ATOM 4675 N N . SER B 1 251 ? 273.680 259.697 402.494 1.00 9.17 251 SER B N 1
ATOM 4676 C CA . SER B 1 251 ? 272.501 260.442 402.939 1.00 9.17 251 SER B CA 1
ATOM 4677 C C . SER B 1 251 ? 271.188 259.709 402.685 1.00 9.17 251 SER B C 1
ATOM 4678 O O . SER B 1 251 ? 270.131 260.157 403.136 1.00 9.17 251 SER B O 1
ATOM 4681 N N . GLN B 1 252 ? 271.237 258.589 401.973 1.00 9.35 252 GLN B N 1
ATOM 4682 C CA . GLN B 1 252 ? 270.132 257.645 401.983 1.00 9.35 252 GLN B CA 1
ATOM 4683 C C . GLN B 1 252 ? 270.277 256.649 403.114 1.00 9.35 252 GLN B C 1
ATOM 4684 O O . GLN B 1 252 ? 269.280 256.087 403.576 1.00 9.35 252 GLN B O 1
ATOM 4690 N N . ASP B 1 253 ? 271.513 256.424 403.560 1.00 7.98 253 ASP B N 1
ATOM 4691 C CA . ASP B 1 253 ? 271.755 255.642 404.759 1.00 7.98 253 ASP B CA 1
ATOM 4692 C C . ASP B 1 253 ? 271.410 256.432 406.011 1.00 7.98 253 ASP B C 1
ATOM 4693 O O . ASP B 1 253 ? 271.013 255.848 407.023 1.00 7.98 253 ASP B O 1
ATOM 4698 N N . VAL B 1 254 ? 271.535 257.756 405.956 1.00 7.49 254 VAL B N 1
ATOM 4699 C CA . VAL B 1 254 ? 271.082 258.579 407.067 1.00 7.49 254 VAL B CA 1
ATOM 4700 C C . VAL B 1 254 ? 269.560 258.613 407.114 1.00 7.49 254 VAL B C 1
ATOM 4701 O O . VAL B 1 254 ? 268.972 258.682 408.193 1.00 7.49 254 VAL B O 1
ATOM 4705 N N . THR B 1 255 ? 268.898 258.521 405.962 1.00 7.70 255 THR B N 1
ATOM 4706 C CA . THR B 1 255 ? 267.444 258.422 405.955 1.00 7.70 255 THR B CA 1
ATOM 4707 C C . THR B 1 255 ? 266.972 257.111 406.568 1.00 7.70 255 THR B C 1
ATOM 4708 O O . THR B 1 255 ? 266.010 257.092 407.342 1.00 7.70 255 THR B O 1
ATOM 4712 N N . ALA B 1 256 ? 267.635 256.005 406.237 1.00 6.56 256 ALA B N 1
ATOM 4713 C CA . ALA B 1 256 ? 267.266 254.726 406.828 1.00 6.56 256 ALA B CA 1
ATOM 4714 C C . ALA B 1 256 ? 267.556 254.705 408.319 1.00 6.56 256 ALA B C 1
ATOM 4715 O O . ALA B 1 256 ? 266.781 254.144 409.098 1.00 6.56 256 ALA B O 1
ATOM 4717 N N . ALA B 1 257 ? 268.673 255.302 408.736 1.00 6.76 257 ALA B N 1
ATOM 4718 C CA . ALA B 1 257 ? 268.932 255.488 410.159 1.00 6.76 257 ALA B CA 1
ATOM 4719 C C . ALA B 1 257 ? 267.908 256.401 410.815 1.00 6.76 257 ALA B C 1
ATOM 4720 O O . ALA B 1 257 ? 267.692 256.305 412.024 1.00 6.76 257 ALA B O 1
ATOM 4722 N N . TYR B 1 258 ? 267.297 257.299 410.046 1.00 7.64 258 TYR B N 1
ATOM 4723 C CA . TYR B 1 258 ? 266.284 258.205 410.564 1.00 7.64 258 TYR B CA 1
ATOM 4724 C C . TYR B 1 258 ? 264.958 257.491 410.791 1.00 7.64 258 TYR B C 1
ATOM 4725 O O . TYR B 1 258 ? 264.325 257.671 411.834 1.00 7.64 258 TYR B O 1
ATOM 4734 N N . ILE B 1 259 ? 264.511 256.689 409.821 1.00 7.14 259 ILE B N 1
ATOM 4735 C CA . ILE B 1 259 ? 263.249 255.976 409.991 1.00 7.14 259 ILE B CA 1
ATOM 4736 C C . ILE B 1 259 ? 263.340 254.971 411.134 1.00 7.14 259 ILE B C 1
ATOM 4737 O O . ILE B 1 259 ? 262.344 254.712 411.816 1.00 7.14 259 ILE B O 1
ATOM 4742 N N . ILE B 1 260 ? 264.511 254.376 411.358 1.00 7.26 260 ILE B N 1
ATOM 4743 C CA . ILE B 1 260 ? 264.769 253.583 412.566 1.00 7.26 260 ILE B CA 1
ATOM 4744 C C . ILE B 1 260 ? 265.238 254.576 413.623 1.00 7.26 260 ILE B C 1
ATOM 4745 O O . ILE B 1 260 ? 266.428 254.798 413.809 1.00 7.26 260 ILE B O 1
ATOM 4750 N N . GLY B 1 261 ? 264.303 255.150 414.352 1.00 7.58 261 GLY B N 1
ATOM 4751 C CA . GLY B 1 261 ? 264.669 256.254 415.211 1.00 7.58 261 GLY B CA 1
ATOM 4752 C C . GLY B 1 261 ? 265.383 255.864 416.487 1.00 7.58 261 GLY B C 1
ATOM 4753 O O . GLY B 1 261 ? 265.254 256.552 417.500 1.00 7.58 261 GLY B O 1
ATOM 4754 N N . VAL B 1 262 ? 266.138 254.767 416.461 1.00 7.33 262 VAL B N 1
ATOM 4755 C CA . VAL B 1 262 ? 266.957 254.342 417.589 1.00 7.33 262 VAL B CA 1
ATOM 4756 C C . VAL B 1 262 ? 268.281 253.810 417.060 1.00 7.33 262 VAL B C 1
ATOM 4757 O O . VAL B 1 262 ? 268.465 253.611 415.860 1.00 7.33 262 VAL B O 1
ATOM 4761 N N . ALA B 1 263 ? 269.206 253.573 417.983 1.00 8.17 263 ALA B N 1
ATOM 4762 C CA . ALA B 1 263 ? 270.491 252.989 417.630 1.00 8.17 263 ALA B CA 1
ATOM 4763 C C . ALA B 1 263 ? 270.341 251.518 417.272 1.00 8.17 263 ALA B C 1
ATOM 4764 O O . ALA B 1 263 ? 269.604 250.774 417.924 1.00 8.17 263 ALA B O 1
ATOM 4766 N N . CYS B 1 264 ? 271.054 251.097 416.231 1.00 8.72 264 CYS B N 1
ATOM 4767 C CA . CYS B 1 264 ? 271.054 249.700 415.826 1.00 8.72 264 CYS B CA 1
ATOM 4768 C C . CYS B 1 264 ? 272.183 248.902 416.456 1.00 8.72 264 CYS B C 1
ATOM 4769 O O . CYS B 1 264 ? 272.071 247.678 416.559 1.00 8.72 264 CYS B O 1
ATOM 4772 N N . THR B 1 265 ? 273.258 249.558 416.876 1.00 8.51 265 THR B N 1
ATOM 4773 C CA . THR B 1 265 ? 274.424 248.897 417.448 1.00 8.51 265 THR B CA 1
ATOM 4774 C C . THR B 1 265 ? 274.890 249.673 418.672 1.00 8.51 265 THR B C 1
ATOM 4775 O O . THR B 1 265 ? 274.428 250.796 418.897 1.00 8.51 265 THR B O 1
ATOM 4779 N N . PRO B 1 266 ? 275.789 249.119 419.497 1.00 9.48 266 PRO B N 1
ATOM 4780 C CA . PRO B 1 266 ? 276.392 249.930 420.563 1.00 9.48 266 PRO B CA 1
ATOM 4781 C C . PRO B 1 266 ? 277.323 250.997 420.013 1.00 9.48 266 PRO B C 1
ATOM 4782 O O . PRO B 1 266 ? 277.523 251.083 418.799 1.00 9.48 266 PRO B O 1
ATOM 4786 N N . LYS B 1 267 ? 277.893 251.820 420.889 1.00 10.26 267 LYS B N 1
ATOM 4787 C CA . LYS B 1 267 ? 278.784 252.884 420.450 1.00 10.26 267 LYS B CA 1
ATOM 4788 C C . LYS B 1 267 ? 280.083 252.293 419.919 1.00 10.26 267 LYS B C 1
ATOM 4789 O O . LYS B 1 267 ? 280.763 251.538 420.620 1.00 10.26 267 LYS B O 1
ATOM 4795 N N . LEU B 1 268 ? 280.430 252.641 418.682 1.00 9.24 268 LEU B N 1
ATOM 4796 C CA . LEU B 1 268 ? 281.596 252.083 418.010 1.00 9.24 268 LEU B CA 1
ATOM 4797 C C . LEU B 1 268 ? 282.630 253.137 417.644 1.00 9.24 268 LEU B C 1
ATOM 4798 O O . LEU B 1 268 ? 283.626 252.804 416.995 1.00 9.24 268 LEU B O 1
ATOM 4803 N N . GLY B 1 269 ? 282.431 254.389 418.040 1.00 10.21 269 GLY B N 1
ATOM 4804 C CA . GLY B 1 269 ? 283.298 255.460 417.619 1.00 10.21 269 GLY B CA 1
ATOM 4805 C C . GLY B 1 269 ? 284.401 255.769 418.605 1.00 10.21 269 GLY B C 1
ATOM 4806 O O . GLY B 1 269 ? 284.393 255.308 419.746 1.00 10.21 269 GLY B O 1
ATOM 4807 N N . PRO B 1 270 ? 285.367 256.575 418.181 1.00 11.68 270 PRO B N 1
ATOM 4808 C CA . PRO B 1 270 ? 286.506 256.882 419.046 1.00 11.68 270 PRO B CA 1
ATOM 4809 C C . PRO B 1 270 ? 286.103 257.758 420.218 1.00 11.68 270 PRO B C 1
ATOM 4810 O O . PRO B 1 270 ? 285.114 258.491 420.179 1.00 11.68 270 PRO B O 1
ATOM 4814 N N . SER B 1 271 ? 286.905 257.679 421.272 1.00 16.57 271 SER B N 1
ATOM 4815 C CA . SER B 1 271 ? 286.659 258.437 422.487 1.00 16.57 271 SER B CA 1
ATOM 4816 C C . SER B 1 271 ? 287.993 258.793 423.122 1.00 16.57 271 SER B C 1
ATOM 4817 O O . SER B 1 271 ? 288.890 257.954 423.206 1.00 16.57 271 SER B O 1
ATOM 4820 N N . ASP B 1 272 ? 288.118 260.039 423.562 1.00 21.72 272 ASP B N 1
ATOM 4821 C CA . ASP B 1 272 ? 289.316 260.531 424.237 1.00 21.72 272 ASP B CA 1
ATOM 4822 C C . ASP B 1 272 ? 288.925 260.862 425.675 1.00 21.72 272 ASP B C 1
ATOM 4823 O O . ASP B 1 272 ? 288.471 261.965 425.971 1.00 21.72 272 ASP B O 1
ATOM 4828 N N . ASP B 1 273 ? 289.102 259.897 426.569 1.00 27.44 273 ASP B N 1
ATOM 4829 C CA . ASP B 1 273 ? 288.685 260.056 427.953 1.00 27.44 273 ASP B CA 1
ATOM 4830 C C . ASP B 1 273 ? 289.851 260.484 428.831 1.00 27.44 273 ASP B C 1
ATOM 4831 O O . ASP B 1 273 ? 291.015 260.227 428.522 1.00 27.44 273 ASP B O 1
ATOM 4836 N N . ASP B 1 274 ? 289.525 261.157 429.929 1.00 31.64 274 ASP B N 1
ATOM 4837 C CA . ASP B 1 274 ? 290.527 261.628 430.865 1.00 31.64 274 ASP B CA 1
ATOM 4838 C C . ASP B 1 274 ? 290.555 260.718 432.090 1.00 31.64 274 ASP B C 1
ATOM 4839 O O . ASP B 1 274 ? 289.908 259.668 432.127 1.00 31.64 274 ASP B O 1
ATOM 4844 N N . ALA B 1 275 ? 291.322 261.112 433.101 1.00 35.59 275 ALA B N 1
ATOM 4845 C CA . ALA B 1 275 ? 291.508 260.281 434.278 1.00 35.59 275 ALA B CA 1
ATOM 4846 C C . ALA B 1 275 ? 290.232 260.228 435.116 1.00 35.59 275 ALA B C 1
ATOM 4847 O O . ALA B 1 275 ? 289.296 261.008 434.933 1.00 35.59 275 ALA B O 1
ATOM 4849 N N . TRP B 1 276 ? 290.208 259.282 436.052 1.00 40.71 276 TRP B N 1
ATOM 4850 C CA . TRP B 1 276 ? 289.075 259.127 436.948 1.00 40.71 276 TRP B CA 1
ATOM 4851 C C . TRP B 1 276 ? 289.150 260.127 438.092 1.00 40.71 276 TRP B C 1
ATOM 4852 O O . TRP B 1 276 ? 290.215 260.357 438.668 1.00 40.71 276 TRP B O 1
ATOM 4863 N N . LYS B 1 277 ? 288.009 260.716 438.422 1.00 43.10 277 LYS B N 1
ATOM 4864 C CA . LYS B 1 277 ? 287.866 261.518 439.626 1.00 43.10 277 LYS B CA 1
ATOM 4865 C C . LYS B 1 277 ? 287.184 260.681 440.697 1.00 43.10 277 LYS B C 1
ATOM 4866 O O . LYS B 1 277 ? 286.288 259.889 440.400 1.00 43.10 277 LYS B O 1
ATOM 4872 N N . TYR B 1 278 ? 287.623 260.849 441.937 1.00 51.33 278 TYR B N 1
ATOM 4873 C CA . TYR B 1 278 ? 287.135 260.054 443.052 1.00 51.33 278 TYR B CA 1
ATOM 4874 C C . TYR B 1 278 ? 286.355 260.928 444.022 1.00 51.33 278 TYR B C 1
ATOM 4875 O O . TYR B 1 278 ? 286.692 262.094 444.242 1.00 51.33 278 TYR B O 1
ATOM 4884 N N . TYR B 1 279 ? 285.307 260.349 444.601 1.00 52.91 279 TYR B N 1
ATOM 4885 C CA . TYR B 1 279 ? 284.423 261.063 445.510 1.00 52.91 279 TYR B CA 1
ATOM 4886 C C . TYR B 1 279 ? 284.011 260.141 446.646 1.00 52.91 279 TYR B C 1
ATOM 4887 O O . TYR B 1 279 ? 283.757 258.954 446.429 1.00 52.91 279 TYR B O 1
ATOM 4896 N N . ALA B 1 280 ? 283.940 260.697 447.855 1.00 57.94 280 ALA B N 1
ATOM 4897 C CA . ALA B 1 280 ? 283.567 259.899 449.020 1.00 57.94 280 ALA B CA 1
ATOM 4898 C C . ALA B 1 280 ? 282.060 259.684 449.082 1.00 57.94 280 ALA B C 1
ATOM 4899 O O . ALA B 1 280 ? 281.578 258.549 449.010 1.00 57.94 280 ALA B O 1
ATOM 4901 N N . SER B 1 281 ? 281.301 260.765 449.215 1.00 58.62 281 SER B N 1
ATOM 4902 C CA . SER B 1 281 ? 279.848 260.722 449.189 1.00 58.62 281 SER B CA 1
ATOM 4903 C C . SER B 1 281 ? 279.350 261.221 447.842 1.00 58.62 281 SER B C 1
ATOM 4904 O O . SER B 1 281 ? 280.094 261.820 447.060 1.00 58.62 281 SER B O 1
ATOM 4907 N N . LEU B 1 282 ? 278.070 260.978 447.573 1.00 58.32 282 LEU B N 1
ATOM 4908 C CA . LEU B 1 282 ? 277.515 261.370 446.286 1.00 58.32 282 LEU B CA 1
ATOM 4909 C C . LEU B 1 282 ? 277.318 262.878 446.224 1.00 58.32 282 LEU B C 1
ATOM 4910 O O . LEU B 1 282 ? 276.189 263.367 446.130 1.00 58.32 282 LEU B O 1
ATOM 4915 N N . ASN B 1 283 ? 278.424 263.613 446.295 1.00 58.14 283 ASN B N 1
ATOM 4916 C CA . ASN B 1 283 ? 278.469 265.038 446.014 1.00 58.14 283 ASN B CA 1
ATOM 4917 C C . ASN B 1 283 ? 278.900 265.315 444.584 1.00 58.14 283 ASN B C 1
ATOM 4918 O O . ASN B 1 283 ? 279.296 266.442 444.272 1.00 58.14 283 ASN B O 1
ATOM 4923 N N . SER B 1 284 ? 278.853 264.303 443.722 1.00 55.88 284 SER B N 1
ATOM 4924 C CA . SER B 1 284 ? 279.360 264.430 442.365 1.00 55.88 284 SER B CA 1
ATOM 4925 C C . SER B 1 284 ? 278.667 265.573 441.640 1.00 55.88 284 SER B C 1
ATOM 4926 O O . SER B 1 284 ? 277.442 265.580 441.492 1.00 55.88 284 SER B O 1
ATOM 4929 N N . VAL B 1 285 ? 279.457 266.547 441.201 1.00 54.08 285 VAL B N 1
ATOM 4930 C CA . VAL B 1 285 ? 278.892 267.686 440.475 1.00 54.08 285 VAL B CA 1
ATOM 4931 C C . VAL B 1 285 ? 278.313 267.203 439.153 1.00 54.08 285 VAL B C 1
ATOM 4932 O O . VAL B 1 285 ? 278.953 266.387 438.458 1.00 54.08 285 VAL B O 1
ATOM 4936 N N . PRO B 1 286 ? 277.123 267.652 438.753 1.00 55.07 286 PRO B N 1
ATOM 4937 C CA . PRO B 1 286 ? 276.525 267.149 437.511 1.00 55.07 286 PRO B CA 1
ATOM 4938 C C . PRO B 1 286 ? 277.356 267.543 436.301 1.00 55.07 286 PRO B C 1
ATOM 4939 O O . PRO B 1 286 ? 277.973 268.610 436.266 1.00 55.07 286 PRO B O 1
ATOM 4943 N N . THR B 1 287 ? 277.357 266.670 435.293 1.00 53.55 287 THR B N 1
ATOM 4944 C CA . THR B 1 287 ? 278.233 266.873 434.145 1.00 53.55 287 THR B CA 1
ATOM 4945 C C . THR B 1 287 ? 277.784 268.112 433.383 1.00 53.55 287 THR B C 1
ATOM 4946 O O . THR B 1 287 ? 276.780 268.098 432.665 1.00 53.55 287 THR B O 1
ATOM 4950 N N . PHE B 1 288 ? 278.516 269.203 433.574 1.00 61.04 288 PHE B N 1
ATOM 4951 C CA . PHE B 1 288 ? 278.116 270.487 433.023 1.00 61.04 288 PHE B CA 1
ATOM 4952 C C . PHE B 1 288 ? 278.550 270.618 431.570 1.00 61.04 288 PHE B C 1
ATOM 4953 O O . PHE B 1 288 ? 279.716 270.393 431.233 1.00 61.04 288 PHE B O 1
ATOM 4961 N N . THR B 1 289 ? 277.603 270.981 430.713 1.00 63.13 289 THR B N 1
ATOM 4962 C CA . THR B 1 289 ? 277.905 271.525 429.396 1.00 63.13 289 THR B CA 1
ATOM 4963 C C . THR B 1 289 ? 278.787 272.770 429.514 1.00 63.13 289 THR B C 1
ATOM 4964 O O . THR B 1 289 ? 279.495 273.105 428.555 1.00 63.13 289 THR B O 1
ATOM 4968 N N . PRO B 1 290 ? 278.792 273.486 430.668 1.00 61.94 290 PRO B N 1
ATOM 4969 C CA . PRO B 1 290 ? 279.854 274.476 430.910 1.00 61.94 290 PRO B CA 1
ATOM 4970 C C . PRO B 1 290 ? 281.269 273.912 430.937 1.00 61.94 290 PRO B C 1
ATOM 4971 O O . PRO B 1 290 ? 282.204 274.635 431.300 1.00 61.94 290 PRO B O 1
ATOM 4975 N N . THR B 1 291 ? 281.448 272.638 430.578 1.00 54.36 291 THR B N 1
ATOM 4976 C CA . THR B 1 291 ? 282.768 272.023 430.445 1.00 54.36 291 THR B CA 1
ATOM 4977 C C . THR B 1 291 ? 283.492 271.994 431.798 1.00 54.36 291 THR B C 1
ATOM 4978 O O . THR B 1 291 ? 284.417 272.760 432.080 1.00 54.36 291 THR B O 1
ATOM 4982 N N . GLU B 1 292 ? 282.963 271.127 432.660 1.00 47.57 292 GLU B N 1
ATOM 4983 C CA . GLU B 1 292 ? 283.570 270.699 433.915 1.00 47.57 292 GLU B CA 1
ATOM 4984 C C . GLU B 1 292 ? 285.071 270.491 433.741 1.00 47.57 292 GLU B C 1
ATOM 4985 O O . GLU B 1 292 ? 285.518 270.029 432.683 1.00 47.57 292 GLU B O 1
ATOM 4991 N N . PRO B 1 293 ? 285.880 270.806 434.757 1.00 42.12 293 PRO B N 1
ATOM 4992 C CA . PRO B 1 293 ? 287.338 270.840 434.567 1.00 42.12 293 PRO B CA 1
ATOM 4993 C C . PRO B 1 293 ? 287.977 269.471 434.393 1.00 42.12 293 PRO B C 1
ATOM 4994 O O . PRO B 1 293 ? 288.387 268.827 435.364 1.00 42.12 293 PRO B O 1
ATOM 4998 N N . ARG B 1 294 ? 288.011 269.013 433.143 1.00 30.62 294 ARG B N 1
ATOM 4999 C CA . ARG B 1 294 ? 288.790 267.849 432.736 1.00 30.62 294 ARG B CA 1
ATOM 5000 C C . ARG B 1 294 ? 290.181 267.859 433.358 1.00 30.62 294 ARG B C 1
ATOM 5001 O O . ARG B 1 294 ? 290.817 268.908 433.478 1.00 30.62 294 ARG B O 1
ATOM 5009 N N . LEU B 1 295 ? 290.652 266.674 433.750 1.00 32.73 295 LEU B N 1
ATOM 5010 C CA . LEU B 1 295 ? 291.970 266.562 434.369 1.00 32.73 295 LEU B CA 1
ATOM 5011 C C . LEU B 1 295 ? 293.076 266.602 433.322 1.00 32.73 295 LEU B C 1
ATOM 5012 O O . LEU B 1 295 ? 293.944 267.481 433.348 1.00 32.73 295 LEU B O 1
ATOM 5017 N N . THR B 1 296 ? 293.063 265.653 432.393 1.00 31.26 296 THR B N 1
ATOM 5018 C CA . THR B 1 296 ? 294.119 265.529 431.401 1.00 31.26 296 THR B CA 1
ATOM 5019 C C . THR B 1 296 ? 293.804 266.361 430.165 1.00 31.26 296 THR B C 1
ATOM 5020 O O . THR B 1 296 ? 292.641 266.603 429.836 1.00 31.26 296 THR B O 1
ATOM 5024 N N . ASN B 1 297 ? 294.854 266.796 429.479 1.00 27.99 297 ASN B N 1
ATOM 5025 C CA . ASN B 1 297 ? 294.680 267.525 428.234 1.00 27.99 297 ASN B CA 1
ATOM 5026 C C . ASN B 1 297 ? 294.322 266.573 427.102 1.00 27.99 297 ASN B C 1
ATOM 5027 O O . ASN B 1 297 ? 294.709 265.403 427.095 1.00 27.99 297 ASN B O 1
ATOM 5032 N N . ARG B 1 298 ? 293.583 267.097 426.132 1.00 20.69 298 ARG B N 1
ATOM 5033 C CA . ARG B 1 298 ? 293.077 266.283 425.041 1.00 20.69 298 ARG B CA 1
ATOM 5034 C C . ARG B 1 298 ? 294.198 265.862 424.099 1.00 20.69 298 ARG B C 1
ATOM 5035 O O . ARG B 1 298 ? 295.174 266.585 423.889 1.00 20.69 298 ARG B O 1
ATOM 5043 N N . ARG B 1 299 ? 294.041 264.677 423.518 1.00 19.08 299 ARG B N 1
ATOM 5044 C CA . ARG B 1 299 ? 295.015 264.103 422.601 1.00 19.08 299 ARG B CA 1
ATOM 5045 C C . ARG B 1 299 ? 294.511 264.034 421.169 1.00 19.08 299 ARG B C 1
ATOM 5046 O O . ARG B 1 299 ? 295.218 264.441 420.244 1.00 19.08 299 ARG B O 1
ATOM 5054 N N . SER B 1 300 ? 293.299 263.528 420.962 1.00 15.98 300 SER B N 1
ATOM 5055 C CA . SER B 1 300 ? 292.745 263.331 419.633 1.00 15.98 300 SER B CA 1
ATOM 5056 C C . SER B 1 300 ? 291.459 264.128 419.490 1.00 15.98 300 SER B C 1
ATOM 5057 O O . SER B 1 300 ? 290.743 264.358 420.467 1.00 15.98 300 SER B O 1
ATOM 5060 N N . TYR B 1 301 ? 291.166 264.542 418.262 1.00 13.65 301 TYR B N 1
ATOM 5061 C CA . TYR B 1 301 ? 290.074 265.467 418.012 1.00 13.65 301 TYR B CA 1
ATOM 5062 C C . TYR B 1 301 ? 289.287 265.031 416.787 1.00 13.65 301 TYR B C 1
ATOM 5063 O O . TYR B 1 301 ? 289.762 264.259 415.956 1.00 13.65 301 TYR B O 1
ATOM 5072 N N . GLY B 1 302 ? 288.062 265.547 416.697 1.00 9.52 302 GLY B N 1
ATOM 5073 C CA . GLY B 1 302 ? 287.224 265.325 415.541 1.00 9.52 302 GLY B CA 1
ATOM 5074 C C . GLY B 1 302 ? 286.505 266.604 415.171 1.00 9.52 302 GLY B C 1
ATOM 5075 O O . GLY B 1 302 ? 286.573 267.604 415.883 1.00 9.52 302 GLY B O 1
ATOM 5076 N N . ALA B 1 303 ? 285.814 266.557 414.034 1.00 8.27 303 ALA B N 1
ATOM 5077 C CA . ALA B 1 303 ? 285.039 267.714 413.607 1.00 8.27 303 ALA B CA 1
ATOM 5078 C C . ALA B 1 303 ? 283.837 267.936 414.514 1.00 8.27 303 ALA B C 1
ATOM 5079 O O . ALA B 1 303 ? 283.518 269.075 414.862 1.00 8.27 303 ALA B O 1
ATOM 5081 N N . TYR B 1 304 ? 283.159 266.865 414.903 1.00 8.30 304 TYR B N 1
ATOM 5082 C CA . TYR B 1 304 ? 282.054 266.930 415.843 1.00 8.30 304 TYR B CA 1
ATOM 5083 C C . TYR B 1 304 ? 282.407 266.099 417.064 1.00 8.30 304 TYR B C 1
ATOM 5084 O O . TYR B 1 304 ? 282.955 265.004 416.932 1.00 8.30 304 TYR B O 1
ATOM 5093 N N . GLU B 1 305 ? 282.107 266.622 418.245 1.00 10.73 305 GLU B N 1
ATOM 5094 C CA . GLU B 1 305 ? 282.439 265.944 419.486 1.00 10.73 305 GLU B CA 1
ATOM 5095 C C . GLU B 1 305 ? 281.269 265.985 420.455 1.00 10.73 305 GLU B C 1
ATOM 5096 O O . GLU B 1 305 ? 280.538 266.974 420.523 1.00 10.73 305 GLU B O 1
ATOM 5102 N N . VAL B 1 306 ? 281.114 264.906 421.212 1.00 13.38 306 VAL B N 1
ATOM 5103 C CA . VAL B 1 306 ? 280.105 264.788 422.256 1.00 13.38 306 VAL B CA 1
ATOM 5104 C C . VAL B 1 306 ? 280.827 264.470 423.554 1.00 13.38 306 VAL B C 1
ATOM 5105 O O . VAL B 1 306 ? 281.655 263.558 423.594 1.00 13.38 306 VAL B O 1
ATOM 5109 N N . ARG B 1 307 ? 280.521 265.215 424.608 1.00 23.66 307 ARG B N 1
ATOM 5110 C CA . ARG B 1 307 ? 281.134 264.994 425.910 1.00 23.66 307 ARG B CA 1
ATOM 5111 C C . ARG B 1 307 ? 280.143 264.304 426.831 1.00 23.66 307 ARG B C 1
ATOM 5112 O O . ARG B 1 307 ? 279.019 264.779 427.007 1.00 23.66 307 ARG B O 1
ATOM 5120 N N . THR B 1 308 ? 280.560 263.184 427.408 1.00 26.96 308 THR B N 1
ATOM 5121 C CA . THR B 1 308 ? 279.756 262.428 428.359 1.00 26.96 308 THR B CA 1
ATOM 5122 C C . THR B 1 308 ? 280.531 262.281 429.663 1.00 26.96 308 THR B C 1
ATOM 5123 O O . THR B 1 308 ? 281.614 262.840 429.832 1.00 26.96 308 THR B O 1
ATOM 5127 N N . ARG B 1 309 ? 279.964 261.520 430.594 1.00 39.68 309 ARG B N 1
ATOM 5128 C CA . ARG B 1 309 ? 280.634 261.265 431.865 1.00 39.68 309 ARG B CA 1
ATOM 5129 C C . ARG B 1 309 ? 280.030 260.022 432.490 1.00 39.68 309 ARG B C 1
ATOM 5130 O O . ARG B 1 309 ? 278.838 260.010 432.805 1.00 39.68 309 ARG B O 1
ATOM 5138 N N . GLU B 1 310 ? 280.839 258.986 432.671 1.00 39.32 310 GLU B N 1
ATOM 5139 C CA . GLU B 1 310 ? 280.384 257.764 433.313 1.00 39.32 310 GLU B CA 1
ATOM 5140 C C . GLU B 1 310 ? 280.701 257.797 434.801 1.00 39.32 310 GLU B C 1
ATOM 5141 O O . GLU B 1 310 ? 281.621 258.487 435.244 1.00 39.32 310 GLU B O 1
ATOM 5147 N N . THR B 1 311 ? 279.928 257.036 435.570 1.00 46.12 311 THR B N 1
ATOM 5148 C CA . THR B 1 311 ? 280.045 257.023 437.018 1.00 46.12 311 THR B CA 1
ATOM 5149 C C . THR B 1 311 ? 280.130 255.590 437.524 1.00 46.12 311 THR B C 1
ATOM 5150 O O . THR B 1 311 ? 279.668 254.653 436.869 1.00 46.12 311 THR B O 1
ATOM 5154 N N . GLU B 1 312 ? 280.739 255.434 438.698 1.00 51.71 312 GLU B N 1
ATOM 5155 C CA . GLU B 1 312 ? 280.849 254.146 439.386 1.00 51.71 312 GLU B CA 1
ATOM 5156 C C . GLU B 1 312 ? 280.750 254.447 440.878 1.00 51.71 312 GLU B C 1
ATOM 5157 O O . GLU B 1 312 ? 281.751 254.811 441.500 1.00 51.71 312 GLU B O 1
ATOM 5163 N N . ASN B 1 313 ? 279.556 254.294 441.450 1.00 55.06 313 ASN B N 1
ATOM 5164 C CA . ASN B 1 313 ? 279.292 254.778 442.800 1.00 55.06 313 ASN B CA 1
ATOM 5165 C C . ASN B 1 313 ? 279.619 253.764 443.890 1.00 55.06 313 ASN B C 1
ATOM 5166 O O . ASN B 1 313 ? 279.334 254.027 445.063 1.00 55.06 313 ASN B O 1
ATOM 5171 N N . ASN B 1 314 ? 280.210 252.619 443.545 1.00 57.75 314 ASN B N 1
ATOM 5172 C CA . ASN B 1 314 ? 280.646 251.679 444.571 1.00 57.75 314 ASN B CA 1
ATOM 5173 C C . ASN B 1 314 ? 282.003 251.057 444.256 1.00 57.75 314 ASN B C 1
ATOM 5174 O O . ASN B 1 314 ? 282.302 249.964 444.748 1.00 57.75 314 ASN B O 1
ATOM 5179 N N . TYR B 1 315 ? 282.829 251.730 443.460 1.00 56.26 315 TYR B N 1
ATOM 5180 C CA . TYR B 1 315 ? 284.049 251.127 442.942 1.00 56.26 315 TYR B CA 1
ATOM 5181 C C . TYR B 1 315 ? 285.034 250.804 444.060 1.00 56.26 315 TYR B C 1
ATOM 5182 O O . TYR B 1 315 ? 285.392 251.671 444.863 1.00 56.26 315 TYR B O 1
ATOM 5191 N N . PHE B 1 316 ? 285.481 249.551 444.105 1.00 58.88 316 PHE B N 1
ATOM 5192 C CA . PHE B 1 316 ? 286.507 249.135 445.049 1.00 58.88 316 PHE B CA 1
ATOM 5193 C C . PHE B 1 316 ? 287.891 249.279 444.430 1.00 58.88 316 PHE B C 1
ATOM 5194 O O . PHE B 1 316 ? 288.105 248.956 443.260 1.00 58.88 316 PHE B O 1
ATOM 5202 N N . LEU B 1 317 ? 288.833 249.759 445.236 1.00 61.52 317 LEU B N 1
ATOM 5203 C CA . LEU B 1 317 ? 290.189 249.978 444.762 1.00 61.52 317 LEU B CA 1
ATOM 5204 C C . LEU B 1 317 ? 290.824 248.658 444.327 1.00 61.52 317 LEU B C 1
ATOM 5205 O O . LEU B 1 317 ? 290.527 247.600 444.889 1.00 61.52 317 LEU B O 1
ATOM 5210 N N . PRO B 1 318 ? 291.712 248.694 443.327 1.00 65.02 318 PRO B N 1
ATOM 5211 C CA . PRO B 1 318 ? 292.097 247.455 442.639 1.00 65.02 318 PRO B CA 1
ATOM 5212 C C . PRO B 1 318 ? 293.077 246.581 443.403 1.00 65.02 318 PRO B C 1
ATOM 5213 O O . PRO B 1 318 ? 294.102 246.172 442.847 1.00 65.02 318 PRO B O 1
ATOM 5217 N N . ASP B 1 319 ? 292.794 246.316 444.678 1.00 68.18 319 ASP B N 1
ATOM 5218 C CA . ASP B 1 319 ? 293.450 245.243 445.419 1.00 68.18 319 ASP B CA 1
ATOM 5219 C C . ASP B 1 319 ? 294.934 245.525 445.647 1.00 68.18 319 ASP B C 1
ATOM 5220 O O . ASP B 1 319 ? 295.614 244.772 446.350 1.00 68.18 319 ASP B O 1
ATOM 5225 N N . SER B 1 320 ? 295.445 246.619 445.087 1.00 68.67 320 SER B N 1
ATOM 5226 C CA . SER B 1 320 ? 296.851 246.954 445.275 1.00 68.67 320 SER B CA 1
ATOM 5227 C C . SER B 1 320 ? 297.005 248.135 446.223 1.00 68.67 320 SER B C 1
ATOM 5228 O O . SER B 1 320 ? 297.833 248.101 447.140 1.00 68.67 320 SER B O 1
ATOM 5231 N N . LEU B 1 321 ? 296.214 249.188 446.016 1.00 69.25 321 LEU B N 1
ATOM 5232 C CA . LEU B 1 321 ? 296.196 250.279 446.980 1.00 69.25 321 LEU B CA 1
ATOM 5233 C C . LEU B 1 321 ? 295.661 249.805 448.324 1.00 69.25 321 LEU B C 1
ATOM 5234 O O . LEU B 1 321 ? 296.018 250.353 449.372 1.00 69.25 321 LEU B O 1
ATOM 5239 N N . LEU B 1 322 ? 294.819 248.770 448.315 1.00 71.70 322 LEU B N 1
ATOM 5240 C CA . LEU B 1 322 ? 294.384 248.166 449.569 1.00 71.70 322 LEU B CA 1
ATOM 5241 C C . LEU B 1 322 ? 295.563 247.548 450.308 1.00 71.70 322 LEU B C 1
ATOM 5242 O O . LEU B 1 322 ? 295.723 247.743 451.517 1.00 71.70 322 LEU B O 1
ATOM 5247 N N . ASN B 1 323 ? 296.398 246.790 449.595 1.00 72.04 323 ASN B N 1
ATOM 5248 C CA . ASN B 1 323 ? 297.636 246.287 450.181 1.00 72.04 323 ASN B CA 1
ATOM 5249 C C . ASN B 1 323 ? 298.480 247.434 450.725 1.00 72.04 323 ASN B C 1
ATOM 5250 O O . ASN B 1 323 ? 298.972 247.384 451.862 1.00 72.04 323 ASN B O 1
ATOM 5255 N N . ILE B 1 324 ? 298.640 248.487 449.919 1.00 72.78 324 ILE B N 1
ATOM 5256 C CA . ILE B 1 324 ? 299.524 249.593 450.274 1.00 72.78 324 ILE B CA 1
ATOM 5257 C C . ILE B 1 324 ? 299.053 250.268 451.557 1.00 72.78 324 ILE B C 1
ATOM 5258 O O . ILE B 1 324 ? 299.859 250.613 452.428 1.00 72.78 324 ILE B O 1
ATOM 5263 N N . ILE B 1 325 ? 297.741 250.459 451.696 1.00 75.90 325 ILE B N 1
ATOM 5264 C CA . ILE B 1 325 ? 297.235 251.104 452.902 1.00 75.90 325 ILE B CA 1
ATOM 5265 C C . ILE B 1 325 ? 297.222 250.131 454.077 1.00 75.90 325 ILE B C 1
ATOM 5266 O O . ILE B 1 325 ? 297.351 250.546 455.234 1.00 75.90 325 ILE B O 1
ATOM 5271 N N . GLU B 1 326 ? 297.068 248.830 453.813 1.00 78.09 326 GLU B N 1
ATOM 5272 C CA . GLU B 1 326 ? 297.077 247.858 454.897 1.00 78.09 326 GLU B CA 1
ATOM 5273 C C . GLU B 1 326 ? 298.442 247.795 455.564 1.00 78.09 326 GLU B C 1
ATOM 5274 O O . GLU B 1 326 ? 298.539 247.810 456.797 1.00 78.09 326 GLU B O 1
ATOM 5280 N N . ASP B 1 327 ? 299.515 247.732 454.771 1.00 78.27 327 ASP B N 1
ATOM 5281 C CA . ASP B 1 327 ? 300.832 247.864 455.384 1.00 78.27 327 ASP B CA 1
ATOM 5282 C C . ASP B 1 327 ? 301.192 249.320 455.654 1.00 78.27 327 ASP B C 1
ATOM 5283 O O . ASP B 1 327 ? 302.332 249.604 456.034 1.00 78.27 327 ASP B O 1
ATOM 5288 N N . PHE B 1 328 ? 300.254 250.245 455.455 1.00 78.91 328 PHE B N 1
ATOM 5289 C CA . PHE B 1 328 ? 300.389 251.623 455.907 1.00 78.91 328 PHE B CA 1
ATOM 5290 C C . PHE B 1 328 ? 299.674 251.875 457.228 1.00 78.91 328 PHE B C 1
ATOM 5291 O O . PHE B 1 328 ? 300.056 252.795 457.959 1.00 78.91 328 PHE B O 1
ATOM 5299 N N . THR B 1 329 ? 298.659 251.081 457.555 1.00 78.95 329 THR B N 1
ATOM 5300 C CA . THR B 1 329 ? 297.921 251.257 458.798 1.00 78.95 329 THR B CA 1
ATOM 5301 C C . THR B 1 329 ? 298.068 250.036 459.703 1.00 78.95 329 THR B C 1
ATOM 5302 O O . THR B 1 329 ? 298.565 250.139 460.825 1.00 78.95 329 THR B O 1
ATOM 5306 N N . VAL B 1 379 ? 303.470 255.019 445.524 1.00 57.96 379 VAL B N 1
ATOM 5307 C CA . VAL B 1 379 ? 302.938 253.957 444.680 1.00 57.96 379 VAL B CA 1
ATOM 5308 C C . VAL B 1 379 ? 303.336 254.183 443.225 1.00 57.96 379 VAL B C 1
ATOM 5309 O O . VAL B 1 379 ? 303.294 255.306 442.725 1.00 57.96 379 VAL B O 1
ATOM 5313 N N . ILE B 1 380 ? 303.736 253.104 442.558 1.00 54.45 380 ILE B N 1
ATOM 5314 C CA . ILE B 1 380 ? 304.170 253.134 441.166 1.00 54.45 380 ILE B CA 1
ATOM 5315 C C . ILE B 1 380 ? 302.958 252.856 440.289 1.00 54.45 380 ILE B C 1
ATOM 5316 O O . ILE B 1 380 ? 302.212 251.904 440.540 1.00 54.45 380 ILE B O 1
ATOM 5321 N N . ARG B 1 381 ? 302.770 253.677 439.259 1.00 47.59 381 ARG B N 1
ATOM 5322 C CA . ARG B 1 381 ? 301.629 253.575 438.355 1.00 47.59 381 ARG B CA 1
ATOM 5323 C C . ARG B 1 381 ? 302.117 253.241 436.953 1.00 47.59 381 ARG B C 1
ATOM 5324 O O . ARG B 1 381 ? 303.129 253.784 436.501 1.00 47.59 381 ARG B O 1
ATOM 5332 N N . THR B 1 382 ? 301.396 252.357 436.264 1.00 40.83 382 THR B N 1
ATOM 5333 C CA . THR B 1 382 ? 301.740 251.943 434.908 1.00 40.83 382 THR B CA 1
ATOM 5334 C C . THR B 1 382 ? 300.476 251.877 434.061 1.00 40.83 382 THR B C 1
ATOM 5335 O O . THR B 1 382 ? 299.374 251.733 434.597 1.00 40.83 382 THR B O 1
ATOM 5339 N N . LYS B 1 383 ? 300.634 251.990 432.742 1.00 33.59 383 LYS B N 1
ATOM 5340 C CA . LYS B 1 383 ? 299.514 252.114 431.816 1.00 33.59 383 LYS B CA 1
ATOM 5341 C C . LYS B 1 383 ? 299.908 251.578 430.450 1.00 33.59 383 LYS B C 1
ATOM 5342 O O . LYS B 1 383 ? 300.953 251.957 429.913 1.00 33.59 383 LYS B O 1
ATOM 5348 N N . ILE B 1 384 ? 299.067 250.720 429.883 1.00 28.57 384 ILE B N 1
ATOM 5349 C CA . ILE B 1 384 ? 299.302 250.142 428.564 1.00 28.57 384 ILE B CA 1
ATOM 5350 C C . ILE B 1 384 ? 298.620 251.014 427.518 1.00 28.57 384 ILE B C 1
ATOM 5351 O O . ILE B 1 384 ? 297.410 251.252 427.589 1.00 28.57 384 ILE B O 1
ATOM 5356 N N . ARG B 1 385 ? 299.387 251.476 426.538 1.00 24.56 385 ARG B N 1
ATOM 5357 C CA . ARG B 1 385 ? 298.865 252.287 425.448 1.00 24.56 385 ARG B CA 1
ATOM 5358 C C . ARG B 1 385 ? 298.950 251.497 424.155 1.00 24.56 385 ARG B C 1
ATOM 5359 O O . ARG B 1 385 ? 300.001 250.937 423.835 1.00 24.56 385 ARG B O 1
ATOM 5367 N N . ASP B 1 386 ? 297.852 251.460 423.412 1.00 20.42 386 ASP B N 1
ATOM 5368 C CA . ASP B 1 386 ? 297.794 250.748 422.146 1.00 20.42 386 ASP B CA 1
ATOM 5369 C C . ASP B 1 386 ? 297.570 251.751 421.026 1.00 20.42 386 ASP B C 1
ATOM 5370 O O . ASP B 1 386 ? 296.427 252.068 420.692 1.00 20.42 386 ASP B O 1
ATOM 5375 N N . TRP B 1 387 ? 298.661 252.239 420.454 1.00 15.56 387 TRP B N 1
ATOM 5376 C CA . TRP B 1 387 ? 298.620 253.222 419.385 1.00 15.56 387 TRP B CA 1
ATOM 5377 C C . TRP B 1 387 ? 298.229 252.512 418.102 1.00 15.56 387 TRP B C 1
ATOM 5378 O O . TRP B 1 387 ? 298.973 251.659 417.617 1.00 15.56 387 TRP B O 1
ATOM 5389 N N . TYR B 1 388 ? 297.074 252.855 417.555 1.00 10.98 388 TYR B N 1
ATOM 5390 C CA . TYR B 1 388 ? 296.595 252.235 416.333 1.00 10.98 388 TYR B CA 1
ATOM 5391 C C . TYR B 1 388 ? 296.730 253.222 415.190 1.00 10.98 388 TYR B C 1
ATOM 5392 O O . TYR B 1 388 ? 296.548 254.427 415.379 1.00 10.98 388 TYR B O 1
ATOM 5401 N N . TYR B 1 389 ? 297.075 252.710 414.015 1.00 8.25 389 TYR B N 1
ATOM 5402 C CA . TYR B 1 389 ? 297.396 253.529 412.863 1.00 8.25 389 TYR B CA 1
ATOM 5403 C C . TYR B 1 389 ? 296.741 252.945 411.627 1.00 8.25 389 TYR B C 1
ATOM 5404 O O . TYR B 1 389 ? 296.198 251.841 411.644 1.00 8.25 389 TYR B O 1
ATOM 5413 N N . HIS B 1 390 ? 296.801 253.714 410.543 1.00 6.55 390 HIS B N 1
ATOM 5414 C CA . HIS B 1 390 ? 296.296 253.224 409.272 1.00 6.55 390 HIS B CA 1
ATOM 5415 C C . HIS B 1 390 ? 297.269 252.240 408.645 1.00 6.55 390 HIS B C 1
ATOM 5416 O O . HIS B 1 390 ? 296.855 251.215 408.095 1.00 6.55 390 HIS B O 1
ATOM 5423 N N . SER B 1 391 ? 298.565 252.522 408.728 1.00 6.92 391 SER B N 1
ATOM 5424 C CA . SER B 1 391 ? 299.564 251.647 408.136 1.00 6.92 391 SER B CA 1
ATOM 5425 C C . SER B 1 391 ? 300.914 251.922 408.776 1.00 6.92 391 SER B C 1
ATOM 5426 O O . SER B 1 391 ? 301.089 252.885 409.521 1.00 6.92 391 SER B O 1
ATOM 5429 N N . ARG B 1 392 ? 301.865 251.043 408.481 1.00 7.84 392 ARG B N 1
ATOM 5430 C CA . ARG B 1 392 ? 303.275 251.237 408.779 1.00 7.84 392 ARG B CA 1
ATOM 5431 C C . ARG B 1 392 ? 303.983 251.567 407.475 1.00 7.84 392 ARG B C 1
ATOM 5432 O O . ARG B 1 392 ? 303.841 250.836 406.492 1.00 7.84 392 ARG B O 1
ATOM 5440 N N . VAL B 1 393 ? 304.732 252.669 407.458 1.00 7.77 393 VAL B N 1
ATOM 5441 C CA . VAL B 1 393 ? 305.225 253.211 406.196 1.00 7.77 393 VAL B CA 1
ATOM 5442 C C . VAL B 1 393 ? 306.689 252.866 405.958 1.00 7.77 393 VAL B C 1
ATOM 5443 O O . VAL B 1 393 ? 307.104 252.669 404.813 1.00 7.77 393 VAL B O 1
ATOM 5447 N N . ILE B 1 394 ? 307.485 252.791 407.019 1.00 8.06 394 ILE B N 1
ATOM 5448 C CA . ILE B 1 394 ? 308.910 252.499 406.910 1.00 8.06 394 ILE B CA 1
ATOM 5449 C C . ILE B 1 394 ? 309.193 251.189 407.628 1.00 8.06 394 ILE B C 1
ATOM 5450 O O . ILE B 1 394 ? 308.824 251.024 408.795 1.00 8.06 394 ILE B O 1
ATOM 5455 N N . LEU B 1 395 ? 309.850 250.262 406.935 1.00 8.30 395 LEU B N 1
ATOM 5456 C CA . LEU B 1 395 ? 310.041 248.903 407.428 1.00 8.30 395 LEU B CA 1
ATOM 5457 C C . LEU B 1 395 ? 311.450 248.630 407.931 1.00 8.30 395 LEU B C 1
ATOM 5458 O O . LEU B 1 395 ? 311.616 247.905 408.912 1.00 8.30 395 LEU B O 1
ATOM 5463 N N . GLU B 1 396 ? 312.471 249.190 407.287 1.00 9.26 396 GLU B N 1
ATOM 5464 C CA . GLU B 1 396 ? 313.854 248.952 407.683 1.00 9.26 396 GLU B CA 1
ATOM 5465 C C . GLU B 1 396 ? 314.678 250.186 407.358 1.00 9.26 396 GLU B C 1
ATOM 5466 O O . GLU B 1 396 ? 314.779 250.571 406.192 1.00 9.26 396 GLU B O 1
ATOM 5468 N N . LEU B 1 397 ? 315.273 250.793 408.380 1.00 9.74 397 LEU B N 1
ATOM 5469 C CA . LEU B 1 397 ? 316.006 252.048 408.236 1.00 9.74 397 LEU B CA 1
ATOM 5470 C C . LEU B 1 397 ? 317.482 251.801 408.515 1.00 9.74 397 LEU B C 1
ATOM 5471 O O . LEU B 1 397 ? 317.856 251.464 409.643 1.00 9.74 397 LEU B O 1
ATOM 5476 N N . GLU B 1 398 ? 318.314 251.975 407.493 1.00 11.14 398 GLU B N 1
ATOM 5477 C CA . GLU B 1 398 ? 319.759 251.912 407.636 1.00 11.14 398 GLU B CA 1
ATOM 5478 C C . GLU B 1 398 ? 320.383 253.104 406.929 1.00 11.14 398 GLU B C 1
ATOM 5479 O O . GLU B 1 398 ? 319.841 253.610 405.946 1.00 11.14 398 GLU B O 1
ATOM 5485 N N . ASP B 1 399 ? 321.541 253.533 407.433 1.00 11.45 399 ASP B N 1
ATOM 5486 C CA . ASP B 1 399 ? 322.166 254.754 406.936 1.00 11.45 399 ASP B CA 1
ATOM 5487 C C . ASP B 1 399 ? 322.586 254.635 405.482 1.00 11.45 399 ASP B C 1
ATOM 5488 O O . ASP B 1 399 ? 322.551 255.627 404.747 1.00 11.45 399 ASP B O 1
ATOM 5493 N N . ASN B 1 400 ? 322.995 253.445 405.050 1.00 10.97 400 ASN B N 1
ATOM 5494 C CA . ASN B 1 400 ? 323.448 253.288 403.675 1.00 10.97 400 ASN B CA 1
ATOM 5495 C C . ASN B 1 400 ? 322.318 253.523 402.687 1.00 10.97 400 ASN B C 1
ATOM 5496 O O . ASN B 1 400 ? 322.520 254.157 401.648 1.00 10.97 400 ASN B O 1
ATOM 5501 N N . SER B 1 401 ? 321.115 253.039 402.993 1.00 9.88 401 SER B N 1
ATOM 5502 C CA . SER B 1 401 ? 319.996 253.268 402.086 1.00 9.88 401 SER B CA 1
ATOM 5503 C C . SER B 1 401 ? 319.525 254.716 402.128 1.00 9.88 401 SER B C 1
ATOM 5504 O O . SER B 1 401 ? 319.115 255.254 401.097 1.00 9.88 401 SER B O 1
ATOM 5507 N N . ARG B 1 402 ? 319.599 255.368 403.294 1.00 9.59 402 ARG B N 1
ATOM 5508 C CA . ARG B 1 402 ? 319.315 256.800 403.355 1.00 9.59 402 ARG B CA 1
ATOM 5509 C C . ARG B 1 402 ? 320.257 257.575 402.448 1.00 9.59 402 ARG B C 1
ATOM 5510 O O . ARG B 1 402 ? 319.827 258.422 401.655 1.00 9.59 402 ARG B O 1
ATOM 5518 N N . THR B 1 403 ? 321.553 257.286 402.544 1.00 9.95 403 THR B N 1
ATOM 5519 C CA . THR B 1 403 ? 322.524 258.006 401.739 1.00 9.95 403 THR B CA 1
ATOM 5520 C C . THR B 1 403 ? 322.391 257.667 400.260 1.00 9.95 403 THR B C 1
ATOM 5521 O O . THR B 1 403 ? 322.559 258.546 399.415 1.00 9.95 403 THR B O 1
ATOM 5525 N N . ALA B 1 404 ? 322.059 256.421 399.923 1.00 9.62 404 ALA B N 1
ATOM 5526 C CA . ALA B 1 404 ? 321.858 256.074 398.521 1.00 9.62 404 ALA B CA 1
ATOM 5527 C C . ALA B 1 404 ? 320.634 256.765 397.936 1.00 9.62 404 ALA B C 1
ATOM 5528 O O . ALA B 1 404 ? 320.674 257.230 396.791 1.00 9.62 404 ALA B O 1
ATOM 5530 N N . ALA B 1 405 ? 319.545 256.850 398.705 1.00 9.92 405 ALA B N 1
ATOM 5531 C CA . ALA B 1 405 ? 318.350 257.546 398.250 1.00 9.92 405 ALA B CA 1
ATOM 5532 C C . ALA B 1 405 ? 318.575 259.045 398.116 1.00 9.92 405 ALA B C 1
ATOM 5533 O O . ALA B 1 405 ? 318.008 259.670 397.215 1.00 9.92 405 ALA B O 1
ATOM 5535 N N . LEU B 1 406 ? 319.382 259.639 398.995 1.00 9.96 406 LEU B N 1
ATOM 5536 C CA . LEU B 1 406 ? 319.733 261.043 398.828 1.00 9.96 406 LEU B CA 1
ATOM 5537 C C . LEU B 1 406 ? 320.658 261.248 397.637 1.00 9.96 406 LEU B C 1
ATOM 5538 O O . LEU B 1 406 ? 320.533 262.242 396.909 1.00 9.96 406 LEU B O 1
ATOM 5543 N N . ARG B 1 407 ? 321.567 260.304 397.412 1.00 10.41 407 ARG B N 1
ATOM 5544 C CA . ARG B 1 407 ? 322.596 260.432 396.395 1.00 10.41 407 ARG B CA 1
ATOM 5545 C C . ARG B 1 407 ? 322.020 260.290 394.999 1.00 10.41 407 ARG B C 1
ATOM 5546 O O . ARG B 1 407 ? 322.437 261.002 394.083 1.00 10.41 407 ARG B O 1
ATOM 5554 N N . MET B 1 408 ? 321.067 259.383 394.805 1.00 11.78 408 MET B N 1
ATOM 5555 C CA . MET B 1 408 ? 320.454 259.287 393.486 1.00 11.78 408 MET B CA 1
ATOM 5556 C C . MET B 1 408 ? 319.472 260.414 393.218 1.00 11.78 408 MET B C 1
ATOM 5557 O O . MET B 1 408 ? 318.958 260.516 392.101 1.00 11.78 408 MET B O 1
ATOM 5562 N N . PHE B 1 409 ? 319.213 261.264 394.205 1.00 10.40 409 PHE B N 1
ATOM 5563 C CA . PHE B 1 409 ? 318.308 262.390 394.046 1.00 10.40 409 PHE B CA 1
ATOM 5564 C C . PHE B 1 409 ? 319.062 263.680 393.751 1.00 10.40 409 PHE B C 1
ATOM 5565 O O . PHE B 1 409 ? 318.701 264.414 392.828 1.00 10.40 409 PHE B O 1
ATOM 5573 N N . ILE B 1 410 ? 320.113 263.969 394.519 1.00 10.13 410 ILE B N 1
ATOM 5574 C CA . ILE B 1 410 ? 320.790 265.253 394.408 1.00 10.13 410 ILE B CA 1
ATOM 5575 C C . ILE B 1 410 ? 322.059 265.186 393.576 1.00 10.13 410 ILE B C 1
ATOM 5576 O O . ILE B 1 410 ? 322.717 266.215 393.390 1.00 10.13 410 ILE B O 1
ATOM 5581 N N . ILE B 1 411 ? 322.421 264.017 393.064 1.00 11.35 411 ILE B N 1
ATOM 5582 C CA . ILE B 1 411 ? 323.583 263.901 392.189 1.00 11.35 411 ILE B CA 1
ATOM 5583 C C . ILE B 1 411 ? 323.141 263.545 390.778 1.00 11.35 411 ILE B C 1
ATOM 5584 O O . ILE B 1 411 ? 323.428 264.269 389.826 1.00 11.35 411 ILE B O 1
#

Solvent-accessible surface area: 29700 Å² total; per-residue (Å²): 34,79,134,2,5,68,60,0,76,115,68,96,52,3,12,59,95,94,101,49,126,82,82,53,63,49,64,6,71,8,87,7,42,72,6,6,90,11,0,11,49,3,3,11,94,1,4,60,55,44,42,116,55,0,146,206,46,2,108,119,30,158,23,85,135,70,28,130,53,19,33,11,0,0,39,0,3,0,0,2,3,4,4,4,6,1,8,22,0,16,80,3,0,115,70,48,18,73,104,0,22,94,96,78,0,72,92,106,20,124,77,55,15,87,59,0,8,14,0,0,11,23,0,3,44,0,1,4,0,1,30,0,57,40,16,30,8,38,5,4,24,0,0,2,2,24,111,135,23,123,57,59,231,85,51,94,110,16,54,0,6,65,4,120,62,17,41,10,39,41,104,0,3,103,18,1,20,50,20,4,146,99,67,192,30,19,91,41,33,90,32,76,131,50,46,58,9,64,4,2,3,0,1,0,40,20,127,101,42,33,0,0,0,19,1,2,58,88,68,18,11,67,18,39,0,0,0,0,3,0,0,1,15,45,14,5,2,61,70,36,0,24,22,20,55,9,31,53,40,23,42,70,69,130,89,33,78,89,63,75,120,116,84,14,104,34,101,73,137,51,78,14,57,0,5,8,27,9,52,27,47,58,72,67,94,118,54,142,24,36,112,44,3,73,106,36,24,130,122,132,132,50,11,34,1,26,2,32,5,16,10,0,25,6,36,0,0,54,30,48,68,83,121,7,11,29,31,1,1,96,56,32,5,50,32,78,143,1,4,86,70,0,84,126,60,103,54,4,12,64,77,104,95,43,126,86,85,52,58,44,62,8,79,5,97,5,33,78,5,6,85,12,0,9,49,2,2,10,102,2,4,54,60,41,51,99,45,0,120,164,29,1,97,112,30,145,31,84,111,75,29,128,53,19,32,15,0,0,40,0,1,0,0,0,2,3,8,2,2,1,3,19,0,15,75,2,0,123,79,41,21,80,84,0,29,98,105,83,0,70,68,113,21,144,53,42,7,86,39,0,8,18,0,0,8,19,0,4,34,0,2,5,0,0,32,0,56,39,16,33,8,41,3,2,21,0,0,2,4,20,108,119,24,108,56,58,181,80,52,76,109,8,46,3,4,71,7,121,64,13,46,8,47,37,110,0,0,105,21,0,15,50,16,4,116,126,73,189,27,17,96,35,41,82,43,70,138,50,43,56,10,57,4,2,3,0,3,1,42,18,122,116,40,25,0,0,0,18,1,2,60,92,71,16,11,93,19,46,1,0,0,0,3,0,2,1,14,47,12,5,3,63,80,34,0,22,25,21,57,4,35,52,29,24,36,68,78,126,94,24,80,87,69,109,136,102,84,12,108,38,102,71,128,48,77,17,55,0,5,9,32,7,77,40,46,60,62,63,102,95,39,158,27,53,106,27,7,74,80,42,27,133,125,147,108,38,11,24,2,38,3,28,7,10,10,0,23,5,35,0,0,52,28,49,66,94,129,4,19,17,33,0,0,78,55,33,3,51